Protein AF-A0A0H3XHI0-F1 (afdb_monomer_lite)

Sequence (639 aa):
MKKLLAILGAIGLTATGASSVVACNKEDKKEDVKNLSSYSEAHKKEIALAVTNAIAKTSNKAAGENTAAYKAINSAVIDTLKSISKVSKLTGPKLQVNVLDKNNAEFTTHNSEFKKGDQLIIVVKALSGSELKGSLKVNLTVTDQVVVDLTKVTITVPAQTIPGDKSVAGDVTALQTAITNAVKGTSALSGLTIDTDYTIEGLNQIVVGKTPTELSAMKFSVKAKSTKIIGETPKFSVNVTKAAVAVDLTKVTITVPTQTIPGDKSVAGDVTALQIAITNAVKGTSALSGLTIDTDYTIEGLNQIVVGKTPVELSSFEFSVKAKSVKATGGTPKFKVNVTKAAVAVDLTKVTITVPTQTIPGDKSVAGDVTALQIAITNAVKGTSALSGLTIDTDYTIEGLNQIVVGKTPVELSAMKFSVKAKSTKIIGETPKFSVNVTKAAVAVDLTKVTITVPTQTIPGDKSVAGDVTALQIAITNAVKGTSALSGLTIDTDYTIEGLNQIVVGKTPVELSAMKFSVKAKSTKIIGETPKFSVNVTKAAVAVDLTKVTITVPTQTIPGDKSVAGDVTALQIAITNAVKGTSALSGLTIDTDYTIEGLNQIVVGKTPVELSSFEFSVKAKSVKATGETPKFKVNVTKK

Organism: NCBI:txid315358

Radius of gyration: 52.4 Å; chains: 1; bounding box: 147×64×129 Å

Foldseek 3Di:
DDDDDDDDDDDDDDDDDDDDPPPPPPPDPLDLQQEQVPDDPVLLVLLQQLLLLLCVVQVFFQADCPDSSVVSSLVSNQLSCCLSNVPVPGDSVQKDWFKAFPVRHGPNVPDRGADAFTKIWIKIAGDPPDSHHDIHIRIDGHHPADALEQQPFDFDQPAAEAEAFWHDPVSLVVRLVSRVVSCCSGSSCPPPDEPAFKHKPQSVVSDTGDGQVRQQVTWIKIAGDDRNYDDIYPTDGHNYHYDPAALEQVPFDFDQDAAEAEDFWHDPVSLVVSLVSSVVSVVPGPSCPPPDEPAFKHKAQSVVSDGGHGQVRQQAGWIWIGGDGSNHDHDTDIDTHHYHYDPQALEQQPFDFDQAEAEAADFWHDPVSLVVVLVSSVVSVCPRPSCDPPDDPAFKHKPQNVVRDGGDGQVRQQPTWIKIGGDDPNHDDIHDTDGHRYHYDDDAAEQAPFDFDQAEAEDEDDDDDQPVLVVVLVSSVVSVCPGPSCPPPDEPAFKHKPQSVVRDTPDDQVRQQPTWIKIGGDDPRYDDIYPIDGHRYHYDQAAQEQQPFDFDQDEDEDEDDDWDPPVLVVNLVSRVVRVCPGPSCPPPDEPAFKHKPQSVVSDIPDDLVRLQAGWIKIATDDSNHHDIYPIDGHHYDYD

Secondary structure (DSSP, 8-state):
----------------------------------BGGG--HHHHHHHHHHHHHHHHHTTTB---TTSHHHHHHHHHHHHHHHHHH--TT--GGGEEEEEEETTSSBGGGT-SB--TT-EEEEEEEEPTT-SSBSEEEEEEE--S---EEGGG----PPPEEESSSS--HHHHHHHHHHHHHHHHT-GGGTTPPBTTTEEEETGGG--TT--HHHHHH-EEEEEE-STTEESBPPPEEP-EEEP---EEGGG----PPPEEEESSS--HHHHHHHHHHHHHHHHT-GGGTTPPBTTTEEEESGGG--TT--HHHHHT-EEEEEE-STTEES---EEE--EEEE---EEGGG----PPPEEEESSS--HHHHHHHHHHHHHHHHT-GGGTT--BTTTEEEETGGG--TT--HHHHHT--BEEEE-STTEESBPPPB---EEEE---EEGGG----PPPEEEESSS--TTHHHHHHHHHHHHHHT-GGGTT--BTTTEEEETGGG--TT--HHHHHT--BEEEE-STTEESBPPPB---EEEE---EEGGG----PPPEEE-SSS--TTHHHHHHHHHHHHHHT-GGGTT--BTTTEEEESGGG--TT--HHHHTT-EEEEEE-STTEESBPPPEE--EEE-

Structure (mmCIF, N/CA/C/O backbone):
data_AF-A0A0H3XHI0-F1
#
_entry.id   AF-A0A0H3XHI0-F1
#
loop_
_atom_site.group_PDB
_atom_site.id
_atom_site.type_symbol
_atom_site.label_atom_id
_atom_site.label_alt_id
_atom_site.label_comp_id
_atom_site.label_asym_id
_atom_site.label_entity_id
_atom_site.label_seq_id
_atom_site.pdbx_PDB_ins_code
_atom_site.Cartn_x
_atom_site.Cartn_y
_atom_site.Cartn_z
_atom_site.occupancy
_atom_site.B_iso_or_equiv
_atom_site.auth_seq_id
_atom_site.auth_comp_id
_atom_site.auth_asym_id
_atom_site.auth_atom_id
_atom_site.pdbx_PDB_model_num
ATOM 1 N N . MET A 1 1 ? -80.605 2.603 12.230 1.00 32.31 1 MET A N 1
ATOM 2 C CA . MET A 1 1 ? -81.168 2.329 10.887 1.00 32.31 1 MET A CA 1
ATOM 3 C C . MET A 1 1 ? -80.136 1.576 10.052 1.00 32.31 1 MET A C 1
ATOM 5 O O . MET A 1 1 ? -79.070 2.141 9.896 1.00 32.31 1 MET A O 1
ATOM 9 N N . LYS A 1 2 ? -80.505 0.387 9.517 1.00 33.22 2 LYS A N 1
ATOM 10 C CA . LYS A 1 2 ? -80.035 -0.274 8.259 1.00 33.22 2 LYS A CA 1
ATOM 11 C C . LYS A 1 2 ? -78.516 -0.561 8.123 1.00 33.22 2 LYS A C 1
ATOM 13 O O . LYS A 1 2 ? -77.739 0.361 8.262 1.00 33.22 2 LYS A O 1
ATOM 18 N N . LYS A 1 3 ? -77.960 -1.730 7.763 1.00 35.31 3 LYS A N 1
ATOM 19 C CA . LYS A 1 3 ? -78.301 -3.087 7.235 1.00 35.31 3 LYS A CA 1
ATOM 20 C C . LYS A 1 3 ? -77.006 -3.924 7.484 1.00 35.31 3 LYS A C 1
ATOM 22 O O . LYS A 1 3 ? -75.938 -3.329 7.434 1.00 35.31 3 LYS A O 1
ATOM 27 N N . LEU A 1 4 ? -76.964 -5.174 7.954 1.00 31.59 4 LEU A N 1
ATOM 28 C CA . LEU A 1 4 ? -77.348 -6.487 7.390 1.00 31.59 4 LEU A CA 1
ATOM 29 C C . LEU A 1 4 ? -76.732 -6.866 6.015 1.00 31.59 4 LEU A C 1
ATOM 31 O O . LEU A 1 4 ? -76.836 -6.078 5.079 1.00 31.59 4 LEU A O 1
ATOM 35 N N . LEU A 1 5 ? -76.266 -8.133 5.936 1.00 34.12 5 LEU A N 1
ATOM 36 C CA . LEU A 1 5 ? -75.776 -8.978 4.809 1.00 34.12 5 LEU A CA 1
ATOM 37 C C . LEU A 1 5 ? -74.253 -8.969 4.557 1.00 34.12 5 LEU A C 1
ATOM 39 O O . LEU A 1 5 ? -73.658 -7.905 4.512 1.00 34.12 5 LEU A O 1
ATOM 43 N N . ALA A 1 6 ? -73.551 -10.085 4.310 1.00 33.59 6 ALA A N 1
ATOM 44 C CA . ALA A 1 6 ? -73.843 -11.530 4.178 1.00 33.59 6 ALA A CA 1
ATOM 45 C C . ALA A 1 6 ? -72.457 -12.249 4.169 1.00 33.59 6 ALA A C 1
ATOM 47 O O . ALA A 1 6 ? -71.512 -11.694 3.624 1.00 33.59 6 ALA A O 1
ATOM 48 N N . ILE A 1 7 ? -72.181 -13.311 4.940 1.00 36.88 7 ILE A N 1
ATOM 49 C CA . ILE A 1 7 ? -72.593 -14.729 4.818 1.00 36.88 7 ILE A CA 1
ATOM 50 C C . ILE A 1 7 ? -71.796 -15.537 3.762 1.00 36.88 7 ILE A C 1
ATOM 52 O O . ILE A 1 7 ? -71.987 -15.381 2.565 1.00 36.88 7 ILE A O 1
ATOM 56 N N . LEU A 1 8 ? -70.991 -16.460 4.318 1.00 27.91 8 LEU A N 1
ATOM 57 C CA . LEU A 1 8 ? -70.742 -17.871 3.962 1.00 27.91 8 LEU A CA 1
ATOM 58 C C . LEU A 1 8 ? -69.909 -18.314 2.745 1.00 27.91 8 LEU A C 1
ATOM 60 O O . LEU A 1 8 ? -70.180 -18.006 1.593 1.00 27.91 8 LEU A O 1
ATOM 64 N N . GLY A 1 9 ? -69.024 -19.261 3.086 1.00 27.67 9 GLY A N 1
ATOM 65 C CA . GLY A 1 9 ? -68.429 -20.317 2.264 1.00 27.67 9 GLY A CA 1
ATOM 66 C C . GLY A 1 9 ? -67.309 -21.007 3.065 1.00 27.67 9 GLY A C 1
ATOM 67 O O . GLY A 1 9 ? -66.148 -20.683 2.871 1.00 27.67 9 GLY A O 1
ATOM 68 N N . ALA A 1 10 ? -67.601 -21.643 4.211 1.00 33.22 10 ALA A N 1
ATOM 69 C CA . ALA A 1 10 ? -67.851 -23.092 4.366 1.00 33.22 10 ALA A CA 1
ATOM 70 C C . ALA A 1 10 ? -66.648 -23.971 3.929 1.00 33.22 10 ALA A C 1
ATOM 72 O O . ALA A 1 10 ? -66.366 -24.053 2.745 1.00 33.22 10 ALA A O 1
ATOM 73 N N . ILE A 1 11 ? -65.803 -24.472 4.847 1.00 29.86 11 ILE A N 1
ATOM 74 C CA . ILE A 1 11 ? -65.873 -25.739 5.632 1.00 29.86 11 ILE A CA 1
ATOM 75 C C . ILE A 1 11 ? -64.854 -26.776 5.106 1.00 29.86 11 ILE A C 1
ATOM 77 O O . ILE A 1 11 ? -64.814 -27.066 3.918 1.00 29.86 11 ILE A O 1
ATOM 81 N N . GLY A 1 12 ? -64.092 -27.365 6.042 1.00 26.50 12 GLY A N 1
ATOM 82 C CA . GLY A 1 12 ? -63.257 -28.569 5.881 1.00 26.50 12 GLY A CA 1
ATOM 83 C C . GLY A 1 12 ? -62.007 -28.522 6.782 1.00 26.50 12 GLY A C 1
ATOM 84 O O . GLY A 1 12 ? -60.979 -28.040 6.331 1.00 26.50 12 GLY A O 1
ATOM 85 N N . LEU A 1 13 ? -62.090 -28.731 8.113 1.00 25.09 13 LEU A N 1
ATOM 86 C CA . LEU A 1 13 ? -61.877 -30.025 8.823 1.00 25.09 13 LEU A CA 1
ATOM 87 C C . LEU A 1 13 ? -60.614 -30.763 8.314 1.00 25.09 13 LEU A C 1
ATOM 89 O O . LEU A 1 13 ? -60.547 -31.045 7.130 1.00 25.09 13 LEU A O 1
ATOM 93 N N . THR A 1 14 ? -59.566 -31.137 9.059 1.00 30.02 14 THR A N 1
ATOM 94 C CA . THR A 1 14 ? -59.290 -31.530 10.464 1.00 30.02 14 THR A CA 1
ATOM 95 C C . THR A 1 14 ? -57.748 -31.476 10.641 1.00 30.02 14 THR A C 1
ATOM 97 O O . THR A 1 14 ? -57.047 -31.728 9.670 1.00 30.02 14 THR A O 1
ATOM 100 N N . ALA A 1 15 ? -57.119 -31.161 11.778 1.00 29.42 15 ALA A N 1
ATOM 101 C CA . ALA A 1 15 ? -56.928 -32.077 12.904 1.00 29.42 15 ALA A CA 1
ATOM 102 C C . ALA A 1 15 ? -56.212 -31.380 14.089 1.00 29.42 15 ALA A C 1
ATOM 104 O O . ALA A 1 15 ? -55.398 -30.476 13.931 1.00 29.42 15 ALA A O 1
ATOM 105 N N . THR A 1 16 ? -56.575 -31.862 15.271 1.00 27.53 16 THR A N 1
ATOM 106 C CA . THR A 1 16 ? -56.174 -31.583 16.659 1.00 27.53 16 THR A CA 1
ATOM 107 C C . THR A 1 16 ? -54.696 -31.300 16.966 1.00 27.53 16 THR A C 1
ATOM 109 O O . THR A 1 16 ? -53.816 -32.026 16.514 1.00 27.53 16 THR A O 1
ATOM 112 N N . GLY A 1 17 ? -54.456 -30.357 17.893 1.00 25.92 17 GLY A N 1
ATOM 113 C CA . GLY A 1 17 ? -53.170 -30.194 18.585 1.00 25.92 17 GLY A CA 1
ATOM 114 C C . GLY A 1 17 ? -53.094 -28.997 19.548 1.00 25.92 17 GLY A C 1
ATOM 115 O O . GLY A 1 17 ? -52.411 -28.029 19.257 1.00 25.92 17 GLY A O 1
ATOM 116 N N . ALA A 1 18 ? -53.844 -29.062 20.653 1.00 24.94 18 ALA A N 1
ATOM 117 C CA . ALA A 1 18 ? -53.677 -28.369 21.944 1.00 24.94 18 ALA A CA 1
ATOM 118 C C . ALA A 1 18 ? -52.863 -27.045 22.041 1.00 24.94 18 ALA A C 1
ATOM 120 O O . ALA A 1 18 ? -51.638 -27.024 22.069 1.00 24.94 18 ALA A O 1
ATOM 121 N N . SER A 1 19 ? -53.608 -25.955 22.264 1.00 24.59 19 SER A N 1
ATOM 122 C CA . SER A 1 19 ? -53.410 -24.946 23.325 1.00 24.59 19 SER A CA 1
ATOM 123 C C . SER A 1 19 ? -51.982 -24.539 23.740 1.00 24.59 19 SER A C 1
ATOM 125 O O . SER A 1 19 ? -51.388 -25.117 24.643 1.00 24.59 19 SER A O 1
ATOM 127 N N . SER A 1 20 ? -51.528 -23.389 23.247 1.00 27.00 20 SER A N 1
ATOM 128 C CA . SER A 1 20 ? -51.333 -22.197 24.089 1.00 27.00 20 SER A CA 1
ATOM 129 C C . SER A 1 20 ? -51.114 -20.990 23.180 1.00 27.00 20 SER A C 1
ATOM 131 O O . SER A 1 20 ? -50.074 -20.818 22.552 1.00 27.00 20 SER A O 1
ATOM 133 N N . VAL A 1 21 ? -52.136 -20.141 23.078 1.00 25.25 21 VAL A N 1
ATOM 134 C CA . VAL A 1 21 ? -51.945 -18.781 22.580 1.00 25.25 21 VAL A CA 1
ATOM 135 C C . VAL A 1 21 ? -51.160 -18.077 23.677 1.00 25.25 21 VAL A C 1
ATOM 137 O O . VAL A 1 21 ? -51.733 -17.633 24.671 1.00 25.25 21 VAL A O 1
ATOM 140 N N . VAL A 1 22 ? -49.835 -18.032 23.541 1.00 27.75 22 VAL A N 1
ATOM 141 C CA . VAL A 1 22 ? -49.041 -17.038 24.255 1.00 27.75 22 VAL A CA 1
ATOM 142 C C . VAL A 1 22 ? -49.520 -15.708 23.705 1.00 27.75 22 VAL A C 1
ATOM 144 O O . VAL A 1 22 ? -49.166 -15.303 22.599 1.00 27.75 22 VAL A O 1
ATOM 147 N N . ALA A 1 23 ? -50.410 -15.065 24.456 1.00 24.42 23 ALA A N 1
ATOM 148 C CA . ALA A 1 23 ? -50.653 -13.651 24.317 1.00 24.42 23 ALA A CA 1
ATOM 149 C C . ALA A 1 23 ? -49.290 -12.975 24.486 1.00 24.42 23 ALA A C 1
ATOM 151 O O . ALA A 1 23 ? -48.791 -12.808 25.598 1.00 24.42 23 ALA A O 1
ATOM 152 N N . CYS A 1 24 ? -48.653 -12.640 23.365 1.00 24.30 24 CYS A N 1
ATOM 153 C CA . CYS A 1 24 ? -47.635 -11.616 23.342 1.00 24.30 24 CYS A CA 1
ATOM 154 C C . CYS A 1 24 ? -48.327 -10.352 23.848 1.00 24.30 24 CYS A C 1
ATOM 156 O O . CYS A 1 24 ? -48.977 -9.642 23.078 1.00 24.30 24 CYS A O 1
ATOM 158 N N . ASN A 1 25 ? -48.213 -10.086 25.151 1.00 27.09 25 ASN A N 1
ATOM 159 C CA . ASN A 1 25 ? -48.276 -8.722 25.632 1.00 27.09 25 ASN A CA 1
ATOM 160 C C . ASN A 1 25 ? -47.255 -7.975 24.784 1.00 27.09 25 ASN A C 1
ATOM 162 O O . ASN A 1 25 ? -46.053 -8.221 24.887 1.00 27.09 25 ASN A O 1
ATOM 166 N N . LYS A 1 26 ? -47.759 -7.151 23.862 1.00 30.23 26 LYS A N 1
ATOM 167 C CA . LYS A 1 26 ? -46.962 -6.130 23.202 1.00 30.23 26 LYS A CA 1
ATOM 168 C C . LYS A 1 26 ? -46.216 -5.425 24.320 1.00 30.23 26 LYS A C 1
ATOM 170 O O . LYS A 1 26 ? -46.854 -4.833 25.184 1.00 30.23 26 LYS A O 1
ATOM 175 N N . GLU A 1 27 ? -44.898 -5.580 24.314 1.00 30.50 27 GLU A N 1
ATOM 176 C CA . GLU A 1 27 ? -44.005 -4.817 25.164 1.00 30.50 27 GLU A CA 1
ATOM 177 C C . GLU A 1 27 ? -44.433 -3.355 25.078 1.00 30.50 27 GLU A C 1
ATOM 179 O O . GLU A 1 27 ? -44.503 -2.777 23.985 1.00 30.50 27 GLU A O 1
ATOM 184 N N . ASP A 1 28 ? -44.782 -2.787 26.230 1.00 33.16 28 ASP A N 1
ATOM 185 C CA . ASP A 1 28 ? -44.993 -1.360 26.355 1.00 33.16 28 ASP A CA 1
ATOM 186 C C . ASP A 1 28 ? -43.772 -0.664 25.760 1.00 33.16 28 ASP A C 1
ATOM 188 O O . ASP A 1 28 ? -42.619 -0.976 26.080 1.00 33.16 28 ASP A O 1
ATOM 192 N N . LYS A 1 29 ? -44.039 0.242 24.818 1.00 35.97 29 LYS A N 1
ATOM 193 C CA . LYS A 1 29 ? -43.035 1.092 24.185 1.00 35.97 29 LYS A CA 1
ATOM 194 C C . LYS A 1 29 ? -42.094 1.598 25.280 1.00 35.97 29 LYS A C 1
ATOM 196 O O . LYS A 1 29 ? -42.549 2.273 26.196 1.00 35.97 29 LYS A O 1
ATOM 201 N N . LYS A 1 30 ? -40.796 1.275 25.195 1.00 41.91 30 LYS A N 1
ATOM 202 C CA . LYS A 1 30 ? -39.765 1.863 26.064 1.00 41.91 30 LYS A CA 1
ATOM 203 C C . LYS A 1 30 ? -39.769 3.377 25.850 1.00 41.91 30 LYS A C 1
ATOM 205 O O . LYS A 1 30 ? -39.111 3.868 24.935 1.00 41.91 30 LYS A O 1
ATOM 210 N N . GLU A 1 31 ? -40.554 4.091 26.649 1.00 47.53 31 GLU A N 1
ATOM 211 C CA . GLU A 1 31 ? -40.620 5.544 26.631 1.00 47.53 31 GLU A CA 1
ATOM 212 C C . GLU A 1 31 ? -39.269 6.115 27.059 1.00 47.53 31 GLU A C 1
ATOM 214 O O . GLU A 1 31 ? -38.645 5.672 28.023 1.00 47.53 31 GLU A O 1
ATOM 219 N N . ASP A 1 32 ? -38.793 7.100 26.308 1.00 55.59 32 ASP A N 1
ATOM 220 C CA . ASP A 1 32 ? -37.592 7.861 26.628 1.00 55.59 32 ASP A CA 1
ATOM 221 C C . ASP A 1 32 ? -37.963 8.849 27.755 1.00 55.59 32 ASP A C 1
ATOM 223 O O . ASP A 1 32 ? -38.374 9.986 27.507 1.00 55.59 32 ASP A O 1
ATOM 227 N N . VAL A 1 33 ? -37.935 8.386 29.013 1.00 66.56 33 VAL A N 1
ATOM 228 C CA . VAL A 1 33 ? -38.475 9.124 30.173 1.00 66.56 33 VAL A CA 1
ATOM 229 C C . VAL A 1 33 ? -37.529 10.255 30.605 1.00 66.56 33 VAL A C 1
ATOM 231 O O . VAL A 1 33 ? -36.773 10.148 31.573 1.00 66.56 33 VAL A O 1
ATOM 234 N N . LYS A 1 34 ? -37.578 11.382 29.887 1.00 81.06 34 LYS A N 1
ATOM 235 C CA . LYS A 1 34 ? -36.812 12.610 30.201 1.00 81.06 34 LYS A CA 1
ATOM 236 C C . LYS A 1 34 ? -37.507 13.535 31.204 1.00 81.06 34 LYS A C 1
ATOM 238 O O . LYS A 1 34 ? -36.928 14.529 31.640 1.00 81.06 34 LYS A O 1
ATOM 243 N N . ASN A 1 35 ? -38.742 13.225 31.589 1.00 85.69 35 ASN A N 1
ATOM 244 C CA . ASN A 1 35 ? -39.461 13.941 32.636 1.00 85.69 35 ASN A CA 1
ATOM 245 C C . ASN A 1 35 ? -39.460 13.117 33.932 1.00 85.69 35 ASN A C 1
ATOM 247 O O . ASN A 1 35 ? -39.927 11.983 33.961 1.00 85.69 35 ASN A O 1
ATOM 251 N N . LEU A 1 36 ? -38.937 13.688 35.014 1.00 86.12 36 LEU A N 1
ATOM 252 C CA . LEU A 1 36 ? -38.849 13.046 36.324 1.00 86.12 36 LEU A CA 1
ATOM 253 C C . LEU A 1 36 ? -40.230 12.694 36.896 1.00 86.12 36 LEU A C 1
ATOM 255 O O . LEU A 1 36 ? -40.358 11.689 37.590 1.00 86.12 36 LEU A O 1
ATOM 259 N N . SER A 1 37 ? -41.278 13.451 36.559 1.00 85.31 37 SER A N 1
ATOM 260 C CA . SER A 1 37 ? -42.631 13.179 37.062 1.00 85.31 37 SER A CA 1
ATOM 261 C C . SER A 1 37 ? -43.307 11.968 36.408 1.00 85.31 37 SER A C 1
ATOM 263 O O . SER A 1 37 ? -44.293 11.474 36.944 1.00 85.31 37 SER A O 1
ATOM 265 N N . SER A 1 38 ? -42.794 11.473 35.277 1.00 84.06 38 SER A N 1
ATOM 266 C CA . SER A 1 38 ? -43.315 10.283 34.579 1.00 84.06 38 SER A CA 1
ATOM 267 C C . SER A 1 38 ? -42.633 8.973 34.996 1.00 84.06 38 SER A C 1
ATOM 269 O O . SER A 1 38 ? -42.848 7.936 34.376 1.00 84.06 38 SER A O 1
ATOM 271 N N . TYR A 1 39 ? -41.794 8.987 36.036 1.00 84.56 39 TYR A N 1
ATOM 272 C CA . TYR A 1 39 ? -41.130 7.775 36.518 1.00 84.56 39 TYR A CA 1
ATOM 273 C C . TYR A 1 39 ? -42.127 6.854 37.232 1.00 84.56 39 TYR A C 1
ATOM 275 O O . TYR A 1 39 ? -42.779 7.255 38.198 1.00 84.56 39 TYR A O 1
ATOM 283 N N . SER A 1 40 ? -42.209 5.607 36.759 1.00 83.69 40 SER A N 1
ATOM 284 C CA . SER A 1 40 ? -43.084 4.570 37.307 1.00 83.69 40 SER A CA 1
ATOM 285 C C . SER A 1 40 ? -42.676 4.153 38.727 1.00 83.69 40 SER A C 1
ATOM 287 O O . SER A 1 40 ? -41.550 4.386 39.172 1.00 83.69 40 SER A O 1
ATOM 289 N N . GLU A 1 41 ? -43.572 3.463 39.437 1.00 79.31 41 GLU A N 1
ATOM 290 C CA . GLU A 1 41 ? -43.260 2.878 40.750 1.00 79.31 41 GLU A CA 1
ATOM 291 C C . GLU A 1 41 ? -42.113 1.857 40.689 1.00 79.31 41 GLU A C 1
ATOM 293 O O . GLU A 1 41 ? -41.358 1.717 41.649 1.00 79.31 41 GLU A O 1
ATOM 298 N N . ALA A 1 42 ? -41.931 1.178 39.552 1.00 72.00 42 ALA A N 1
ATOM 299 C CA . ALA A 1 42 ? -40.783 0.301 39.338 1.00 72.00 42 ALA A CA 1
ATOM 300 C C . ALA A 1 42 ? -39.467 1.099 39.336 1.00 72.00 42 ALA A C 1
ATOM 302 O O . ALA A 1 42 ? -38.551 0.765 40.086 1.00 72.00 42 ALA A O 1
ATOM 303 N N . HIS A 1 43 ? -39.407 2.219 38.606 1.00 81.25 43 HIS A N 1
ATOM 304 C CA . HIS A 1 43 ? -38.223 3.084 38.596 1.00 81.25 43 HIS A CA 1
ATOM 305 C C . HIS A 1 43 ? -37.921 3.672 39.981 1.00 81.25 43 HIS A C 1
ATOM 307 O O . HIS A 1 43 ? -36.763 3.765 40.387 1.00 81.25 43 HIS A O 1
ATOM 313 N N . LYS A 1 44 ? -38.957 4.053 40.739 1.00 83.25 44 LYS A N 1
ATOM 314 C CA . LYS A 1 44 ? -38.788 4.546 42.114 1.00 83.25 44 LYS A CA 1
ATOM 315 C C . LYS A 1 44 ? -38.197 3.478 43.030 1.00 83.25 44 LYS A C 1
ATOM 317 O O . LYS A 1 44 ? -37.325 3.799 43.831 1.00 83.25 44 LYS A O 1
ATOM 322 N N . LYS A 1 45 ? -38.617 2.216 42.888 1.00 76.88 45 LYS A N 1
ATOM 323 C CA . LYS A 1 45 ? -38.033 1.086 43.631 1.00 76.88 45 LYS A CA 1
ATOM 324 C C . LYS A 1 45 ? -36.562 0.863 43.288 1.00 76.88 45 LYS A C 1
ATOM 326 O O . LYS A 1 45 ? -35.779 0.602 44.195 1.00 76.88 45 LYS A O 1
ATOM 331 N N . GLU A 1 46 ? -36.172 1.006 42.023 1.00 74.19 46 GLU A N 1
ATOM 332 C CA . GLU A 1 46 ? -34.763 0.905 41.612 1.00 74.19 46 GLU A CA 1
ATOM 333 C C . GLU A 1 46 ? -33.900 1.997 42.254 1.00 74.19 46 GLU A C 1
ATOM 335 O O . GLU A 1 46 ? -32.837 1.711 42.804 1.00 74.19 46 GLU A O 1
ATOM 340 N N . ILE A 1 47 ? -34.385 3.242 42.253 1.00 82.56 47 ILE A N 1
ATOM 341 C CA . ILE A 1 47 ? -33.695 4.359 42.909 1.00 82.56 47 ILE A CA 1
ATOM 342 C C . ILE A 1 47 ? -33.625 4.132 44.423 1.00 82.56 47 ILE A C 1
ATOM 344 O O . ILE A 1 47 ? -32.561 4.310 45.013 1.00 82.56 47 ILE A O 1
ATOM 348 N N . ALA A 1 48 ? -34.723 3.702 45.052 1.00 80.25 48 ALA A N 1
ATOM 349 C CA . ALA A 1 48 ? -34.753 3.395 46.481 1.00 80.25 48 ALA A CA 1
ATOM 350 C C . ALA A 1 48 ? -33.705 2.335 46.848 1.00 80.25 48 ALA A C 1
ATOM 352 O O . ALA A 1 48 ? -32.948 2.530 47.793 1.00 80.25 48 ALA A O 1
ATOM 353 N N . LEU A 1 49 ? -33.604 1.262 46.060 1.00 75.62 49 LEU A N 1
ATOM 354 C CA . LEU A 1 49 ? -32.620 0.202 46.265 1.00 75.62 49 LEU A CA 1
ATOM 355 C C . LEU A 1 49 ? -31.180 0.725 46.167 1.00 75.62 49 LEU A C 1
ATOM 357 O O . LEU A 1 49 ? -30.358 0.444 47.041 1.00 75.62 49 LEU A O 1
ATOM 361 N N . ALA A 1 50 ? -30.876 1.520 45.139 1.00 76.69 50 ALA A N 1
ATOM 362 C CA . ALA A 1 50 ? -29.552 2.113 44.962 1.00 76.69 50 ALA A CA 1
ATOM 363 C C . ALA A 1 50 ? -29.170 3.029 46.140 1.00 76.69 50 ALA A C 1
ATOM 365 O O . ALA A 1 50 ? -28.031 2.999 46.612 1.00 76.69 50 ALA A O 1
ATOM 366 N N . VAL A 1 51 ? -30.129 3.802 46.655 1.00 82.94 51 VAL A N 1
ATOM 367 C CA . VAL A 1 51 ? -29.949 4.664 47.832 1.00 82.94 51 VAL A CA 1
ATOM 368 C C . VAL A 1 51 ? -29.726 3.841 49.099 1.00 82.94 51 VAL A C 1
ATOM 370 O O . VAL A 1 51 ? -28.791 4.129 49.845 1.00 82.94 51 VAL A O 1
ATOM 373 N N . THR A 1 52 ? -30.515 2.791 49.333 1.00 77.38 52 THR A N 1
ATOM 374 C CA . THR A 1 52 ? -30.319 1.888 50.477 1.00 77.38 52 THR A CA 1
ATOM 375 C C . THR A 1 52 ? -28.926 1.257 50.454 1.00 77.38 52 THR A C 1
ATOM 377 O O . THR A 1 52 ? -28.237 1.239 51.476 1.00 77.38 52 THR A O 1
ATOM 380 N N . ASN A 1 53 ? -28.460 0.823 49.282 1.00 73.25 53 ASN A N 1
ATOM 381 C CA . ASN A 1 53 ? -27.108 0.292 49.109 1.00 73.25 53 ASN A CA 1
ATOM 382 C C . ASN A 1 53 ? -26.030 1.354 49.371 1.00 73.25 53 ASN A C 1
ATOM 384 O O . ASN A 1 53 ? -24.993 1.051 49.963 1.00 73.25 53 ASN A O 1
ATOM 388 N N . ALA A 1 54 ? -26.259 2.601 48.953 1.00 78.81 54 ALA A N 1
ATOM 389 C CA . ALA A 1 54 ? -25.345 3.708 49.220 1.00 78.81 54 ALA A CA 1
ATOM 390 C C . ALA A 1 54 ? -25.228 4.008 50.723 1.00 78.81 54 ALA A C 1
ATOM 392 O O . ALA A 1 54 ? -24.112 4.144 51.219 1.00 78.81 54 ALA A O 1
ATOM 393 N N . ILE A 1 55 ? -26.349 4.027 51.452 1.00 78.50 55 ILE A N 1
ATOM 394 C CA . ILE A 1 55 ? -26.381 4.217 52.913 1.00 78.50 55 ILE A CA 1
ATOM 395 C C . ILE A 1 55 ? -25.601 3.102 53.620 1.00 78.50 55 ILE A C 1
ATOM 397 O O . ILE A 1 55 ? -24.738 3.378 54.459 1.00 78.50 55 ILE A O 1
ATOM 401 N N . ALA A 1 56 ? -25.841 1.847 53.229 1.00 71.62 56 ALA A N 1
ATOM 402 C CA . ALA A 1 56 ? -25.182 0.684 53.819 1.00 71.62 56 ALA A CA 1
ATOM 403 C C . ALA A 1 56 ? -23.649 0.722 53.670 1.00 71.62 56 ALA A C 1
ATOM 405 O O . ALA A 1 56 ? -22.924 0.221 54.530 1.00 71.62 56 ALA A O 1
ATOM 406 N N . LYS A 1 57 ? -23.128 1.338 52.602 1.00 71.69 57 LYS A N 1
ATOM 407 C CA . LYS A 1 57 ? -21.681 1.474 52.371 1.00 71.69 57 LYS A CA 1
ATOM 408 C C . LYS A 1 57 ? -20.995 2.496 53.264 1.00 71.69 57 LYS A C 1
ATOM 410 O O . LYS A 1 57 ? -19.781 2.420 53.433 1.00 71.69 57 LYS A O 1
ATOM 415 N N . THR A 1 58 ? -21.727 3.472 53.788 1.00 74.19 58 THR A N 1
ATOM 416 C CA . THR A 1 58 ? -21.142 4.626 54.485 1.00 74.19 58 THR A CA 1
ATOM 417 C C . THR A 1 58 ? -21.281 4.540 56.000 1.00 74.19 58 THR A C 1
ATOM 419 O O . THR A 1 58 ? -21.309 5.567 56.678 1.00 74.19 58 THR A O 1
ATOM 422 N N . SER A 1 59 ? -21.368 3.313 56.531 1.00 67.75 59 SER A N 1
ATOM 423 C CA . SER A 1 59 ? -21.513 3.025 57.965 1.00 67.75 59 SER A CA 1
ATOM 424 C C . SER A 1 59 ? -22.654 3.816 58.612 1.00 67.75 59 SER A C 1
ATOM 426 O O . SER A 1 59 ? -22.507 4.306 59.726 1.00 67.75 59 SER A O 1
ATOM 428 N N . ASN A 1 60 ? -23.763 3.992 57.886 1.00 70.75 60 ASN A N 1
ATOM 429 C CA . ASN A 1 60 ? -24.962 4.704 58.333 1.00 70.75 60 ASN A CA 1
ATOM 430 C C . ASN A 1 60 ? -24.765 6.171 58.763 1.00 70.75 60 ASN A C 1
ATOM 432 O O . ASN A 1 60 ? -25.654 6.735 59.386 1.00 70.75 60 ASN A O 1
ATOM 436 N N . LYS A 1 61 ? -23.662 6.843 58.414 1.00 74.56 61 LYS A N 1
ATOM 437 C CA . LYS A 1 61 ? -23.461 8.264 58.763 1.00 74.56 61 LYS A CA 1
ATOM 438 C C . LYS A 1 61 ? -24.399 9.174 57.960 1.00 74.56 61 LYS A C 1
ATOM 440 O O . LYS A 1 61 ? -24.502 8.989 56.754 1.00 74.56 61 LYS A O 1
ATOM 445 N N . ALA A 1 62 ? -25.025 10.176 58.585 1.00 71.25 62 ALA A N 1
ATOM 446 C CA . ALA A 1 62 ? -25.984 11.072 57.916 1.00 71.25 62 ALA A CA 1
ATOM 447 C C . ALA A 1 62 ? -25.666 12.580 58.026 1.00 71.25 62 ALA A C 1
ATOM 449 O O . ALA A 1 62 ? -26.321 13.388 57.380 1.00 71.25 62 ALA A O 1
ATOM 450 N N . ALA A 1 63 ? -24.670 13.002 58.811 1.00 61.94 63 ALA A N 1
ATOM 451 C CA . ALA A 1 63 ? -24.537 14.412 59.197 1.00 61.94 63 ALA A CA 1
ATOM 452 C C . ALA A 1 63 ? -23.920 15.352 58.127 1.00 61.94 63 ALA A C 1
ATOM 454 O O . ALA A 1 63 ? -22.728 15.644 58.179 1.00 61.94 63 ALA A O 1
ATOM 455 N N . GLY A 1 64 ? -24.733 15.883 57.204 1.00 66.44 64 GLY A N 1
ATOM 456 C CA . GLY A 1 64 ? -24.422 17.052 56.354 1.00 66.44 64 GLY A CA 1
ATOM 457 C C . GLY A 1 64 ? -24.293 16.764 54.848 1.00 66.44 64 GLY A C 1
ATOM 458 O O . GLY A 1 64 ? -23.816 15.698 54.451 1.00 66.44 64 GLY A O 1
ATOM 459 N N . GLU A 1 65 ? -24.647 17.744 54.000 1.00 65.38 65 GLU A N 1
ATOM 460 C CA . GLU A 1 65 ? -24.642 17.635 52.520 1.00 65.38 65 GLU A CA 1
ATOM 461 C C . GLU A 1 65 ? -23.264 17.281 51.925 1.00 65.38 65 GLU A C 1
ATOM 463 O O . GLU A 1 65 ? -23.162 16.693 50.849 1.00 65.38 65 GLU A O 1
ATOM 468 N N . ASN A 1 66 ? -22.184 17.581 52.653 1.00 69.56 66 ASN A N 1
ATOM 469 C CA . ASN A 1 66 ? -20.806 17.332 52.225 1.00 69.56 66 ASN A CA 1
ATOM 470 C C . ASN A 1 66 ? -20.223 15.990 52.696 1.00 69.56 66 ASN A C 1
ATOM 472 O O . ASN A 1 66 ? -19.052 15.697 52.421 1.00 69.56 66 ASN A O 1
ATOM 476 N N . THR A 1 67 ? -21.010 15.161 53.383 1.00 79.62 67 THR A N 1
ATOM 477 C CA . THR A 1 67 ? -20.550 13.857 53.874 1.00 79.62 67 THR A CA 1
ATOM 478 C C . THR A 1 67 ? -20.359 12.832 52.766 1.00 79.62 67 THR A C 1
ATOM 480 O O . THR A 1 67 ? -20.956 12.902 51.692 1.00 79.62 67 THR A O 1
ATOM 483 N N . ALA A 1 68 ? -19.545 11.813 53.058 1.00 77.06 68 ALA A N 1
ATOM 484 C CA . ALA A 1 68 ? -19.376 10.656 52.185 1.00 77.06 68 ALA A CA 1
ATOM 485 C C . ALA A 1 68 ? -20.713 9.952 51.877 1.00 77.06 68 ALA A C 1
ATOM 487 O O . ALA A 1 68 ? -20.903 9.495 50.754 1.00 77.06 68 ALA A O 1
ATOM 488 N N . ALA A 1 69 ? -21.647 9.921 52.834 1.00 79.75 69 ALA A N 1
ATOM 489 C CA . ALA A 1 69 ? -22.973 9.330 52.664 1.00 79.75 69 ALA A CA 1
ATOM 490 C C . ALA A 1 69 ? -23.845 10.106 51.676 1.00 79.75 69 ALA A C 1
ATOM 492 O O . ALA A 1 69 ? -24.322 9.523 50.706 1.00 79.75 69 ALA A O 1
ATOM 493 N N . TYR A 1 70 ? -23.988 11.424 51.845 1.00 84.00 70 TYR A N 1
ATOM 494 C CA . TYR A 1 70 ? -24.755 12.252 50.907 1.00 84.00 70 TYR A CA 1
ATOM 495 C C . TYR A 1 70 ? -24.152 12.229 49.501 1.00 84.00 70 TYR A C 1
ATOM 497 O O . TYR A 1 70 ? -24.879 12.097 48.516 1.00 84.00 70 TYR A O 1
ATOM 505 N N . LYS A 1 71 ? -22.817 12.255 49.390 1.00 83.88 71 LYS A N 1
ATOM 506 C CA . LYS A 1 71 ? -22.120 12.095 48.104 1.00 83.88 71 LYS A CA 1
ATOM 507 C C . LYS A 1 71 ? -22.394 10.733 47.462 1.00 83.88 71 LYS A C 1
ATOM 509 O O . LYS A 1 71 ? -22.621 10.671 46.252 1.00 83.88 71 LYS A O 1
ATOM 514 N N . ALA A 1 72 ? -22.397 9.656 48.249 1.00 83.44 72 ALA A N 1
ATOM 515 C CA . ALA A 1 72 ? -22.690 8.308 47.769 1.00 83.44 72 ALA A CA 1
ATOM 516 C C . ALA A 1 72 ? -24.149 8.167 47.313 1.00 83.44 72 ALA A C 1
ATOM 518 O O . ALA A 1 72 ? -24.391 7.630 46.234 1.00 83.44 72 ALA A O 1
ATOM 519 N N . ILE A 1 73 ? -25.103 8.699 48.082 1.00 86.88 73 ILE A N 1
ATOM 520 C CA . ILE A 1 73 ? -26.530 8.735 47.731 1.00 86.88 73 ILE A CA 1
ATOM 521 C C . ILE A 1 73 ? -26.734 9.523 46.437 1.00 86.88 73 ILE A C 1
ATOM 523 O O . ILE A 1 73 ? -27.342 9.012 45.501 1.00 86.88 73 ILE A O 1
ATOM 527 N N . ASN A 1 74 ? -26.184 10.738 46.350 1.00 88.00 74 ASN A N 1
ATOM 528 C CA . ASN A 1 74 ? -26.319 11.590 45.169 1.00 88.00 74 ASN A CA 1
ATOM 529 C C . ASN A 1 74 ? -25.765 10.889 43.917 1.00 88.00 74 ASN A C 1
ATOM 531 O O . ASN A 1 74 ? -26.441 10.802 42.894 1.00 88.00 74 ASN A O 1
ATOM 535 N N . SER A 1 75 ? -24.579 10.285 44.027 1.00 85.56 75 SER A N 1
ATOM 536 C CA . SER A 1 75 ? -23.975 9.520 42.928 1.00 85.56 75 SER A CA 1
ATOM 537 C C . SER A 1 75 ? -24.844 8.327 42.512 1.00 85.56 75 SER A C 1
ATOM 539 O O . SER A 1 75 ? -25.128 8.165 41.328 1.00 85.56 75 SER A O 1
ATOM 541 N N . ALA A 1 76 ? -25.337 7.538 43.474 1.00 85.12 76 ALA A N 1
ATOM 542 C CA . ALA A 1 76 ? -26.180 6.373 43.207 1.00 85.12 76 ALA A CA 1
ATOM 543 C C . ALA A 1 76 ? -27.504 6.747 42.519 1.00 85.12 76 ALA A C 1
ATOM 545 O O . ALA A 1 76 ? -27.930 6.069 41.580 1.00 85.12 76 ALA A O 1
ATOM 546 N N . VAL A 1 77 ? -28.135 7.846 42.943 1.00 88.69 77 VAL A N 1
ATOM 547 C CA . VAL A 1 77 ? -29.350 8.381 42.309 1.00 88.69 77 VAL A CA 1
ATOM 548 C C . VAL A 1 77 ? -29.054 8.827 40.880 1.00 88.69 77 VAL A C 1
ATOM 550 O O . VAL A 1 77 ? -29.766 8.424 39.961 1.00 88.69 77 VAL A O 1
ATOM 553 N N . ILE A 1 78 ? -27.998 9.617 40.669 1.00 87.69 78 ILE A N 1
ATOM 554 C CA . ILE A 1 78 ? -27.619 10.111 39.338 1.00 87.69 78 ILE A CA 1
ATOM 555 C C . ILE A 1 78 ? -27.331 8.950 38.389 1.00 87.69 78 ILE A C 1
ATOM 557 O O . ILE A 1 78 ? -27.832 8.952 37.268 1.00 87.69 78 ILE A O 1
ATOM 561 N N . ASP A 1 79 ? -26.557 7.957 38.815 1.00 83.19 79 ASP A N 1
ATOM 562 C CA . ASP A 1 79 ? -26.189 6.827 37.961 1.00 83.19 79 ASP A CA 1
ATOM 563 C C . ASP A 1 79 ? -27.399 5.957 37.611 1.00 83.19 79 ASP A C 1
ATOM 565 O O . ASP A 1 79 ? -27.561 5.552 36.456 1.00 83.19 79 ASP A O 1
ATOM 569 N N . THR A 1 80 ? -28.310 5.758 38.564 1.00 83.56 80 THR A N 1
ATOM 570 C CA . THR A 1 80 ? -29.582 5.070 38.306 1.00 83.56 80 THR A CA 1
ATOM 571 C C . THR A 1 80 ? -30.434 5.854 37.304 1.00 83.56 80 THR A C 1
ATOM 573 O O . THR A 1 80 ? -30.953 5.277 36.349 1.00 83.56 80 THR A O 1
ATOM 576 N N . LEU A 1 81 ? -30.512 7.183 37.434 1.00 85.31 81 LEU A N 1
ATOM 577 C CA . LEU A 1 81 ? -31.219 8.036 36.474 1.00 85.31 81 LEU A CA 1
ATOM 578 C C . LEU A 1 81 ? -30.582 8.001 35.082 1.00 85.31 81 LEU A C 1
ATOM 580 O O . LEU A 1 81 ? -31.322 7.920 34.103 1.00 85.31 81 LEU A O 1
ATOM 584 N N . LYS A 1 82 ? -29.247 8.015 34.957 1.00 84.44 82 LYS A N 1
ATOM 585 C CA . LYS A 1 82 ? -28.559 7.854 33.660 1.00 84.44 82 LYS A CA 1
ATOM 586 C C . LYS A 1 82 ? -28.951 6.543 32.983 1.00 84.44 82 LYS A C 1
ATOM 588 O O . LYS A 1 82 ? -29.171 6.534 31.774 1.00 84.44 82 LYS A O 1
ATOM 593 N N . SER A 1 83 ? -29.041 5.462 33.760 1.00 77.81 83 SER A N 1
ATOM 594 C CA . SER A 1 83 ? -29.415 4.136 33.261 1.00 77.81 83 SER A CA 1
ATOM 595 C C . SER A 1 83 ? -30.864 4.112 32.766 1.00 77.81 83 SER A C 1
ATOM 597 O O . SER A 1 83 ? -31.116 3.784 31.606 1.00 77.81 83 SER A O 1
ATOM 599 N N . ILE A 1 84 ? -31.810 4.564 33.597 1.00 78.75 84 ILE A N 1
ATOM 600 C CA . ILE A 1 84 ? -33.248 4.534 33.284 1.00 78.75 84 ILE A CA 1
ATOM 601 C C . ILE A 1 84 ? -33.594 5.491 32.131 1.00 78.75 84 ILE A C 1
ATOM 603 O O . ILE A 1 84 ? -34.300 5.112 31.199 1.00 78.75 84 ILE A O 1
ATOM 607 N N . SER A 1 85 ? -33.077 6.725 32.159 1.00 77.75 85 SER A N 1
ATOM 608 C CA . SER A 1 85 ? -33.369 7.754 31.142 1.00 77.75 85 SER A CA 1
ATOM 609 C C . SER A 1 85 ? -32.506 7.675 29.886 1.00 77.75 85 SER A C 1
ATOM 611 O O . SER A 1 85 ? -32.733 8.441 28.951 1.00 77.75 85 SER A O 1
ATOM 613 N N . LYS A 1 86 ? -31.480 6.813 29.873 1.00 76.25 86 LYS A N 1
ATOM 614 C CA . LYS A 1 86 ? -30.450 6.738 28.820 1.00 76.25 86 LYS A CA 1
ATOM 615 C C . LYS A 1 86 ? -29.704 8.059 28.577 1.00 76.25 86 LYS A C 1
ATOM 617 O O . LYS A 1 86 ? -29.105 8.259 27.520 1.00 76.25 86 LYS A O 1
ATOM 622 N N . VAL A 1 87 ? -29.701 8.965 29.555 1.00 79.56 87 VAL A N 1
ATOM 623 C CA . VAL A 1 87 ? -28.978 10.239 29.493 1.00 79.56 87 VAL A CA 1
ATOM 624 C C . VAL A 1 87 ? -27.585 10.053 30.087 1.00 79.56 87 VAL A C 1
ATOM 626 O O . VAL A 1 87 ? -27.385 10.196 31.287 1.00 79.56 87 VAL A O 1
ATOM 629 N N . SER A 1 88 ? -26.589 9.746 29.257 1.00 76.88 88 SER A N 1
ATOM 630 C CA . SER A 1 88 ? -25.225 9.454 29.734 1.00 76.88 88 SER A CA 1
ATOM 631 C C . SER A 1 88 ? -24.472 10.668 30.301 1.00 76.88 88 SER A C 1
ATOM 633 O O . SER A 1 88 ? -23.564 10.496 31.114 1.00 76.88 88 SER A O 1
ATOM 635 N N . LYS A 1 89 ? -24.850 11.896 29.912 1.00 79.50 89 LYS A N 1
ATOM 636 C CA . LYS A 1 89 ? -24.157 13.156 30.258 1.00 79.50 89 LYS A CA 1
ATOM 637 C C . LYS A 1 89 ? -24.715 13.875 31.496 1.00 79.50 89 LYS A C 1
ATOM 639 O O . LYS A 1 89 ? -24.357 15.027 31.752 1.00 79.50 89 LYS A O 1
ATOM 644 N N . LEU A 1 90 ? -25.577 13.221 32.270 1.00 82.00 90 LEU A N 1
ATOM 645 C CA . LEU A 1 90 ? -26.154 13.792 33.486 1.00 82.00 90 LEU A CA 1
ATOM 646 C C . LEU A 1 90 ? -25.075 13.983 34.566 1.00 82.00 90 LEU A C 1
ATOM 648 O O . LEU A 1 90 ? -24.319 13.059 34.867 1.00 82.00 90 LEU A O 1
ATOM 652 N N . THR A 1 91 ? -24.995 15.174 35.161 1.00 78.56 91 THR A N 1
ATOM 653 C CA . THR A 1 91 ? -23.977 15.514 36.169 1.00 78.56 91 THR A CA 1
ATOM 654 C C . THR A 1 91 ? -24.603 16.067 37.446 1.00 78.56 91 THR A C 1
ATOM 656 O O . THR A 1 91 ? -25.702 16.620 37.415 1.00 78.56 91 THR A O 1
ATOM 659 N N . GLY A 1 92 ? -23.867 15.954 38.560 1.00 74.56 92 GLY A N 1
ATOM 660 C CA . GLY A 1 92 ? -24.277 16.443 39.883 1.00 74.56 92 GLY A CA 1
ATOM 661 C C . GLY A 1 92 ? -24.808 17.877 39.897 1.00 74.56 92 GLY A C 1
ATOM 662 O O . GLY A 1 92 ? -25.913 18.075 40.369 1.00 74.56 92 GLY A O 1
ATOM 663 N N . PRO A 1 93 ? -24.124 18.874 39.307 1.00 80.81 93 PRO A N 1
ATOM 664 C CA . PRO A 1 93 ? -24.596 20.263 39.328 1.00 80.81 93 PRO A CA 1
ATOM 665 C C . PRO A 1 93 ? -25.898 20.525 38.560 1.00 80.81 93 PRO A C 1
ATOM 667 O O . PRO A 1 93 ? -26.491 21.587 38.709 1.00 80.81 93 PRO A O 1
ATOM 670 N N . LYS A 1 94 ? -26.337 19.596 37.702 1.00 84.56 94 LYS A N 1
ATOM 671 C CA . LYS A 1 94 ? -27.580 19.730 36.927 1.00 84.56 94 LYS A CA 1
ATOM 672 C C . LYS A 1 94 ? -28.798 19.174 37.668 1.00 84.56 94 LYS A C 1
ATOM 674 O O . LYS A 1 94 ? -29.926 19.381 37.216 1.00 84.56 94 LYS A O 1
ATOM 679 N N . LEU A 1 95 ? -28.588 18.468 38.778 1.00 89.12 95 LEU A N 1
ATOM 680 C CA . LEU A 1 95 ? -29.636 17.888 39.608 1.00 89.12 95 LEU A CA 1
ATOM 681 C C . LEU A 1 95 ? -29.438 18.273 41.072 1.00 89.12 95 LEU A C 1
ATOM 683 O O . LEU A 1 95 ? -28.341 18.203 41.608 1.00 89.12 95 LEU A O 1
ATOM 687 N N . GLN A 1 96 ? -30.526 18.604 41.748 1.00 88.75 96 GLN A N 1
ATOM 688 C CA . GLN A 1 96 ? -30.543 18.734 43.197 1.00 88.75 96 GLN A CA 1
ATOM 689 C C . GLN A 1 96 ? -31.149 17.459 43.793 1.00 88.75 96 GLN A C 1
ATOM 691 O O . GLN A 1 96 ? -32.282 17.112 43.457 1.00 88.75 96 GLN A O 1
ATOM 696 N N . VAL A 1 97 ? -30.391 16.756 44.639 1.00 89.81 97 VAL A N 1
ATOM 697 C CA . VAL A 1 97 ? -30.824 15.533 45.333 1.00 89.81 97 VAL A CA 1
ATOM 698 C C . VAL A 1 97 ? -30.848 15.807 46.831 1.00 89.81 97 VAL A C 1
ATOM 700 O O . VAL A 1 97 ? -29.795 15.916 47.454 1.00 89.81 97 VAL A O 1
ATOM 703 N N . ASN A 1 98 ? -32.049 15.877 47.399 1.00 88.69 98 ASN A N 1
ATOM 704 C CA . ASN A 1 98 ? -32.258 16.119 48.822 1.00 88.69 98 ASN A CA 1
ATOM 705 C C . ASN A 1 98 ? -32.761 14.844 49.500 1.00 88.69 98 ASN A C 1
ATOM 707 O O . ASN A 1 98 ? -33.593 14.123 48.946 1.00 88.69 98 ASN A O 1
ATOM 711 N N . VAL A 1 99 ? -32.282 14.595 50.716 1.00 90.06 99 VAL A N 1
ATOM 712 C CA . VAL A 1 99 ? -32.743 13.498 51.573 1.00 90.06 99 VAL A CA 1
ATOM 713 C C . VAL A 1 99 ? -33.528 14.113 52.721 1.00 90.06 99 VAL A C 1
ATOM 715 O O . VAL A 1 99 ? -32.952 14.799 53.568 1.00 90.06 99 VAL A O 1
ATOM 718 N N . LEU A 1 100 ? -34.839 13.896 52.718 1.00 89.25 100 LEU A N 1
ATOM 719 C CA . LEU A 1 100 ? -35.759 14.415 53.723 1.00 89.25 100 LEU A CA 1
ATOM 720 C C . LEU A 1 100 ? -36.245 13.294 54.647 1.00 89.25 100 LEU A C 1
ATOM 722 O O . LEU A 1 100 ? -36.236 12.123 54.265 1.00 89.25 100 LEU A O 1
ATOM 726 N N . ASP A 1 101 ? -36.693 13.649 55.843 1.00 88.00 101 ASP A N 1
ATOM 727 C CA . ASP A 1 101 ? -37.396 12.757 56.761 1.00 88.00 101 ASP A CA 1
ATOM 728 C C . ASP A 1 101 ? -38.902 12.660 56.431 1.00 88.00 101 ASP A C 1
ATOM 730 O O . ASP A 1 101 ? -39.415 13.296 55.503 1.00 88.00 101 ASP A O 1
ATOM 734 N N . LYS A 1 102 ? -39.646 11.879 57.225 1.00 85.81 102 LYS A N 1
ATOM 735 C CA . LYS A 1 102 ? -41.112 11.747 57.106 1.00 85.81 102 LYS A CA 1
ATOM 736 C C . LYS A 1 102 ? -41.890 13.063 57.256 1.00 85.81 102 LYS A C 1
ATOM 738 O O . LYS A 1 102 ? -43.042 13.129 56.834 1.00 85.81 102 LYS A O 1
ATOM 743 N N . ASN A 1 103 ? -41.289 14.087 57.860 1.00 87.81 103 ASN A N 1
ATOM 744 C CA . ASN A 1 103 ? -41.884 15.404 58.072 1.00 87.81 103 ASN A CA 1
ATOM 745 C C . ASN A 1 103 ? -41.503 16.401 56.960 1.00 87.81 103 ASN A C 1
ATOM 747 O O . ASN A 1 103 ? -41.895 17.563 57.027 1.00 87.81 103 ASN A O 1
ATOM 751 N N . ASN A 1 104 ? -40.785 15.959 55.919 1.00 86.25 104 ASN A N 1
ATOM 752 C CA . ASN A 1 104 ? -40.185 16.787 54.866 1.00 86.25 104 ASN A CA 1
ATOM 753 C C . ASN A 1 104 ? -39.097 17.765 55.354 1.00 86.25 104 ASN A C 1
ATOM 755 O O . ASN A 1 104 ? -38.780 18.713 54.634 1.00 86.25 104 ASN A O 1
ATOM 759 N N . ALA A 1 105 ? -38.511 17.548 56.532 1.00 86.06 105 ALA A N 1
ATOM 760 C CA . ALA A 1 105 ? -37.315 18.267 56.964 1.00 86.06 105 ALA A CA 1
ATOM 761 C C . ALA A 1 105 ? -36.061 17.577 56.409 1.00 86.06 105 ALA A C 1
ATOM 763 O O . ALA A 1 105 ? -36.082 16.374 56.150 1.00 86.06 105 ALA A O 1
ATOM 764 N N . GLU A 1 106 ? -34.965 18.312 56.205 1.00 84.69 106 GLU A N 1
ATOM 765 C CA . GLU A 1 106 ? -33.698 17.683 55.819 1.00 84.69 106 GLU A CA 1
ATOM 766 C C . GLU A 1 106 ? -33.274 16.670 56.879 1.00 84.69 106 GLU A C 1
ATOM 768 O O . GLU A 1 106 ? -33.208 16.972 58.065 1.00 84.69 106 GLU A O 1
ATOM 773 N N . PHE A 1 107 ? -32.976 15.440 56.469 1.00 82.50 107 PHE A N 1
ATOM 774 C CA . PHE A 1 107 ? -32.717 14.370 57.432 1.00 82.50 107 PHE A CA 1
ATOM 775 C C . PHE A 1 107 ? -31.514 14.678 58.355 1.00 82.50 107 PHE A C 1
ATOM 777 O O . PHE A 1 107 ? -31.487 14.273 59.518 1.00 82.50 107 PHE A O 1
ATOM 784 N N . THR A 1 108 ? -30.555 15.466 57.858 1.00 75.94 108 THR A N 1
ATOM 785 C CA . THR A 1 108 ? -29.368 15.946 58.583 1.00 75.94 108 THR A CA 1
ATOM 786 C C . THR A 1 108 ? -29.685 16.805 59.806 1.00 75.94 108 THR A C 1
ATOM 788 O O . THR A 1 108 ? -28.873 16.845 60.729 1.00 75.94 108 THR A O 1
ATOM 791 N N . THR A 1 109 ? -30.825 17.505 59.838 1.00 70.69 109 THR A N 1
ATOM 792 C CA . THR A 1 109 ? -31.150 18.448 60.921 1.00 70.69 109 THR A CA 1
ATOM 793 C C . THR A 1 109 ? -31.652 17.747 62.175 1.00 70.69 109 THR A C 1
ATOM 795 O O . THR A 1 109 ? -31.687 18.354 63.244 1.00 70.69 109 THR A O 1
ATOM 798 N N . HIS A 1 110 ? -32.027 16.472 62.062 1.00 68.19 110 HIS A N 1
ATOM 799 C CA . HIS A 1 110 ? -32.663 15.723 63.142 1.00 68.19 110 HIS A CA 1
ATOM 800 C C . HIS A 1 110 ? -31.894 14.466 63.556 1.00 68.19 110 HIS A C 1
ATOM 802 O O . HIS A 1 110 ? -32.055 14.032 64.694 1.00 68.19 110 HIS A O 1
ATOM 808 N N . ASN A 1 111 ? -31.039 13.907 62.689 1.00 74.06 111 ASN A N 1
ATOM 809 C CA . ASN A 1 111 ? -30.337 12.649 62.945 1.00 74.06 111 ASN A CA 1
ATOM 810 C C . ASN A 1 111 ? -28.866 12.690 62.500 1.00 74.06 111 ASN A C 1
ATOM 812 O O . ASN A 1 111 ? -28.536 13.115 61.394 1.00 74.06 111 ASN A O 1
ATOM 816 N N . SER A 1 112 ? -27.971 12.165 63.343 1.00 76.38 112 SER A N 1
ATOM 817 C CA . SER A 1 112 ? -26.548 11.989 63.013 1.00 76.38 112 SER A CA 1
ATOM 818 C C . SER A 1 112 ? -26.271 10.738 62.167 1.00 76.38 112 SER A C 1
ATOM 820 O O . SER A 1 112 ? -25.252 10.677 61.472 1.00 76.38 112 SER A O 1
ATOM 822 N N . GLU A 1 113 ? -27.174 9.752 62.205 1.00 82.19 113 GLU A N 1
ATOM 823 C CA . GLU A 1 113 ? -27.041 8.440 61.564 1.00 82.19 113 GLU A CA 1
ATOM 824 C C . GLU A 1 113 ? -28.395 7.908 61.066 1.00 82.19 113 GLU A C 1
ATOM 826 O O . GLU A 1 113 ? -29.439 8.241 61.625 1.00 82.19 113 GLU A O 1
ATOM 831 N N . PHE A 1 114 ? -28.367 7.054 60.040 1.00 83.31 114 PHE A N 1
ATOM 832 C CA . PHE A 1 114 ? -29.523 6.309 59.539 1.00 83.31 114 PHE A CA 1
ATOM 833 C C . PHE A 1 114 ? -29.773 5.064 60.398 1.00 83.31 114 PHE A C 1
ATOM 835 O O . PHE A 1 114 ? -28.888 4.220 60.559 1.00 83.31 114 PHE A O 1
ATOM 842 N N . LYS A 1 115 ? -30.988 4.913 60.917 1.00 81.69 115 LYS A N 1
ATOM 843 C CA . LYS A 1 115 ? -31.408 3.791 61.762 1.00 81.69 115 LYS A CA 1
ATOM 844 C C . LYS A 1 115 ? -32.453 2.940 61.060 1.00 81.69 115 LYS A C 1
ATOM 846 O O . LYS A 1 115 ? -33.244 3.418 60.251 1.00 81.69 115 LYS A O 1
ATOM 851 N N . LYS A 1 116 ? -32.491 1.654 61.409 1.00 80.50 116 LYS A N 1
ATOM 852 C CA . LYS A 1 116 ? -33.543 0.740 60.958 1.00 80.50 116 LYS A CA 1
ATOM 853 C C . LYS A 1 116 ? -34.924 1.313 61.284 1.00 80.50 116 LYS A C 1
ATOM 855 O O . LYS A 1 11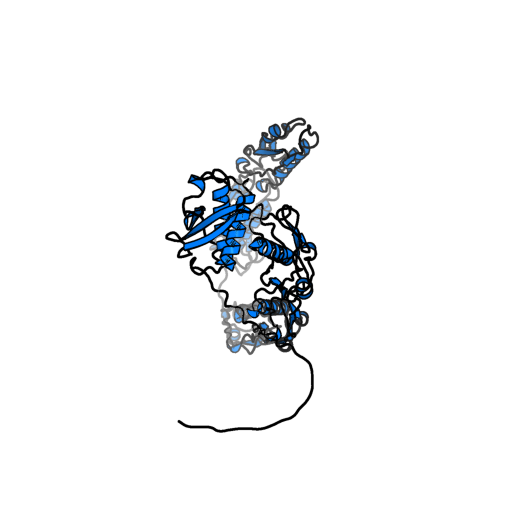6 ? -35.197 1.669 62.426 1.00 80.50 116 LYS A O 1
ATOM 860 N N . GLY A 1 117 ? -35.801 1.332 60.289 1.00 80.75 117 GLY A N 1
ATOM 861 C CA . GLY A 1 117 ? -37.159 1.852 60.388 1.00 80.75 117 GLY A CA 1
ATOM 862 C C . GLY A 1 117 ? -37.294 3.333 60.035 1.00 80.75 117 GLY A C 1
ATOM 863 O O . GLY A 1 117 ? -38.427 3.793 59.893 1.00 80.75 117 GLY A O 1
ATOM 864 N N . ASP A 1 118 ? -36.194 4.068 59.837 1.00 86.00 118 ASP A N 1
ATOM 865 C CA . ASP A 1 118 ? -36.267 5.470 59.425 1.00 86.00 118 ASP A CA 1
ATOM 866 C C . ASP A 1 118 ? -36.972 5.603 58.075 1.00 86.00 118 ASP A C 1
ATOM 868 O O . ASP A 1 118 ? -36.683 4.883 57.117 1.00 86.00 118 ASP A O 1
ATOM 872 N N . GLN A 1 119 ? -37.907 6.545 58.000 1.00 89.00 119 GLN A N 1
ATOM 873 C CA . GLN A 1 119 ? -38.623 6.876 56.776 1.00 89.00 119 GLN A CA 1
ATOM 874 C C . GLN A 1 119 ? -37.944 8.065 56.107 1.00 89.00 119 GLN A C 1
ATOM 876 O O . GLN A 1 119 ? -37.894 9.156 56.680 1.00 89.00 119 GLN A O 1
ATOM 881 N N . LEU A 1 120 ? -37.436 7.840 54.896 1.00 88.94 120 LEU A N 1
ATOM 882 C CA . LEU A 1 120 ? -36.742 8.844 54.100 1.00 88.94 120 LEU A CA 1
ATOM 883 C C . LEU A 1 120 ? -37.531 9.157 52.832 1.00 88.94 120 LEU A C 1
ATOM 885 O O . LEU A 1 120 ? -38.141 8.278 52.216 1.00 88.94 120 LEU A O 1
ATOM 889 N N . ILE A 1 121 ? -37.448 10.409 52.403 1.00 91.75 121 ILE A N 1
ATOM 890 C CA . ILE A 1 121 ? -37.993 10.896 51.142 1.00 91.75 121 ILE A CA 1
ATOM 891 C C . ILE A 1 121 ? -36.834 11.486 50.340 1.00 91.75 121 ILE A C 1
ATOM 893 O O . ILE A 1 121 ? -36.289 12.534 50.685 1.00 91.75 121 ILE A O 1
ATOM 897 N N . ILE A 1 122 ? -36.458 10.825 49.248 1.00 91.88 122 ILE A N 1
ATOM 898 C CA . ILE A 1 122 ? -35.470 11.345 48.301 1.00 91.88 122 ILE A CA 1
ATOM 899 C C . ILE A 1 122 ? -36.196 12.223 47.300 1.00 91.88 122 ILE A C 1
ATOM 901 O O . ILE A 1 122 ? -37.065 11.756 46.558 1.00 91.88 122 ILE A O 1
ATOM 905 N N . VAL A 1 123 ? -35.830 13.496 47.270 1.00 91.81 123 VAL A N 1
ATOM 906 C CA . VAL A 1 123 ? -36.366 14.468 46.325 1.00 91.81 123 VAL A CA 1
ATOM 907 C C . VAL A 1 123 ? -35.293 14.786 45.302 1.00 91.81 123 VAL A C 1
ATOM 909 O O . VAL A 1 123 ? -34.240 15.316 45.643 1.00 91.81 123 VAL A O 1
ATOM 912 N N . VAL A 1 124 ? -35.577 14.488 44.038 1.00 92.88 124 VAL A N 1
ATOM 913 C CA . VAL A 1 124 ? -34.722 14.848 42.907 1.00 92.88 124 VAL A CA 1
ATOM 914 C C . VAL A 1 124 ? -35.389 15.971 42.136 1.00 92.88 124 VAL A C 1
ATOM 916 O O . VAL A 1 124 ? -36.525 15.827 41.683 1.00 92.88 124 VAL A O 1
ATOM 919 N N . LYS A 1 125 ? -34.687 17.084 41.953 1.00 91.69 125 LYS A N 1
ATOM 920 C CA . LYS A 1 125 ? -35.156 18.232 41.178 1.00 91.69 125 LYS A CA 1
ATOM 921 C C . LYS A 1 125 ? -34.179 18.531 40.051 1.00 91.69 125 LYS A C 1
ATOM 923 O O . LYS A 1 125 ? -32.983 18.696 40.285 1.00 91.69 125 LYS A O 1
ATOM 928 N N . ALA A 1 126 ? -34.690 18.622 38.827 1.00 90.06 126 ALA A N 1
ATOM 929 C CA . ALA A 1 126 ? -33.888 19.077 37.702 1.00 90.06 126 ALA A CA 1
ATOM 930 C C . ALA A 1 126 ? -33.643 20.592 37.784 1.00 90.06 126 ALA A C 1
ATOM 932 O O . ALA A 1 126 ? -34.583 21.364 37.983 1.00 90.06 126 ALA A O 1
ATOM 933 N N . LEU A 1 127 ? -32.385 21.010 37.633 1.00 90.50 127 LEU A N 1
ATOM 934 C CA . LEU A 1 127 ? -31.987 22.418 37.595 1.00 90.50 127 LEU A CA 1
ATOM 935 C C . LEU A 1 127 ? -31.929 22.935 36.150 1.00 90.50 127 LEU A C 1
ATOM 937 O O . LEU A 1 127 ? -31.916 22.161 35.188 1.00 90.50 127 LEU A O 1
ATOM 941 N N . SER A 1 128 ? -31.891 24.260 35.990 1.00 84.00 128 SER A N 1
ATOM 942 C CA . SER A 1 128 ? -31.758 24.911 34.683 1.00 84.00 128 SER A CA 1
ATOM 943 C C . SER A 1 128 ? -30.530 24.385 33.927 1.00 84.00 128 SER A C 1
ATOM 945 O O . SER A 1 128 ? -29.426 24.363 34.465 1.00 84.00 128 SER A O 1
ATOM 947 N N . GLY A 1 129 ? -30.724 23.945 32.679 1.00 80.56 129 GLY A N 1
ATOM 948 C CA . GLY A 1 129 ? -29.668 23.330 31.859 1.00 80.56 129 GLY A CA 1
ATOM 949 C C . GLY A 1 129 ? -29.513 21.809 32.019 1.00 80.56 129 GLY A C 1
ATOM 950 O O . GLY A 1 129 ? -28.620 21.216 31.404 1.00 80.56 129 GLY A O 1
ATOM 951 N N . SER A 1 130 ? -30.370 21.160 32.815 1.00 85.31 130 SER A N 1
ATOM 952 C CA . SER A 1 130 ? -30.494 19.700 32.841 1.00 85.31 130 SER A CA 1
ATOM 953 C C . SER A 1 130 ? -31.171 19.160 31.579 1.00 85.31 130 SER A C 1
ATOM 955 O O . SER A 1 130 ? -32.059 19.789 31.004 1.00 85.31 130 SER A O 1
ATOM 957 N N . GLU A 1 131 ? -30.761 17.961 31.166 1.00 85.88 131 GLU A N 1
ATOM 958 C CA . GLU A 1 131 ? -31.430 17.194 30.107 1.00 85.88 131 GLU A CA 1
ATOM 959 C C . GLU A 1 131 ? -32.732 16.542 30.609 1.00 85.88 131 GLU A C 1
ATOM 961 O O . GLU A 1 131 ? -33.577 16.148 29.804 1.00 85.88 131 GLU A O 1
ATOM 966 N N . LEU A 1 132 ? -32.908 16.463 31.934 1.00 87.31 132 LEU A N 1
ATOM 967 C CA . LEU A 1 132 ? -34.143 16.038 32.586 1.00 87.31 132 LEU A CA 1
ATOM 968 C C . LEU A 1 132 ? -35.001 17.249 32.970 1.00 87.31 132 LEU A C 1
ATOM 970 O O . LEU A 1 132 ? -34.489 18.344 33.199 1.00 87.31 132 LEU A O 1
ATOM 974 N N . LYS A 1 133 ? -36.316 17.050 33.079 1.00 88.19 133 LYS A N 1
ATOM 975 C CA . LYS A 1 133 ? -37.274 18.076 33.528 1.00 88.19 133 LYS A CA 1
ATOM 976 C C . LYS A 1 133 ? -38.081 17.596 34.733 1.00 88.19 133 LYS A C 1
ATOM 978 O O . LYS A 1 133 ? -38.228 16.397 34.934 1.00 88.19 133 LYS A O 1
ATOM 983 N N . GLY A 1 134 ? -38.627 18.536 35.505 1.00 89.06 134 GLY A N 1
ATOM 984 C CA . GLY A 1 134 ? -39.542 18.250 36.614 1.00 89.06 134 GLY A CA 1
ATOM 985 C C . GLY A 1 134 ? -38.854 17.829 37.916 1.00 89.06 134 GLY A C 1
ATOM 986 O O . GLY A 1 134 ? -37.692 18.163 38.167 1.00 89.06 134 GLY A O 1
ATOM 987 N N . SER A 1 135 ? -39.598 17.115 38.760 1.00 90.62 135 SER A N 1
ATOM 988 C CA . SER A 1 135 ? -39.116 16.561 40.025 1.00 90.62 135 SER A CA 1
ATOM 989 C C . SER A 1 135 ? -39.635 15.143 40.254 1.00 90.62 135 SER A C 1
ATOM 991 O O . SER A 1 135 ? -40.678 14.751 39.728 1.00 90.62 135 SER A O 1
ATOM 993 N N . LEU A 1 136 ? -38.884 14.374 41.037 1.00 92.62 136 LEU A N 1
ATOM 994 C CA . LEU A 1 136 ? -39.205 13.013 41.445 1.00 92.62 136 LEU A CA 1
ATOM 995 C C . LEU A 1 136 ? -39.117 12.914 42.966 1.00 92.62 136 LEU A C 1
ATOM 997 O O . LEU A 1 136 ? -38.164 13.407 43.567 1.00 92.62 136 LEU A O 1
ATOM 1001 N N . LYS A 1 137 ? -40.098 12.250 43.576 1.00 92.19 137 LYS A N 1
ATOM 1002 C CA . LYS A 1 137 ? -40.058 11.852 44.983 1.00 92.19 137 LYS A CA 1
ATOM 1003 C C . LYS A 1 137 ? -40.010 10.334 45.086 1.00 92.19 137 LYS A C 1
ATOM 1005 O O . LYS A 1 137 ? -40.829 9.652 44.465 1.00 92.19 137 LYS A O 1
ATOM 1010 N N . VAL A 1 138 ? -39.070 9.829 45.874 1.00 90.56 138 VAL A N 1
ATOM 1011 C CA . VAL A 1 138 ? -38.904 8.406 46.174 1.00 90.56 138 VAL A CA 1
ATOM 1012 C C . VAL A 1 138 ? -38.984 8.226 47.681 1.00 90.56 138 VAL A C 1
ATOM 1014 O O . VAL A 1 138 ? -38.139 8.734 48.412 1.00 90.56 138 VAL A O 1
ATOM 1017 N N . ASN A 1 139 ? -40.001 7.503 48.137 1.00 88.25 139 ASN A N 1
ATOM 1018 C CA . ASN A 1 139 ? -40.151 7.156 49.544 1.00 88.25 139 ASN A CA 1
ATOM 1019 C C . ASN A 1 139 ? -39.427 5.836 49.807 1.00 88.25 139 ASN A C 1
ATOM 1021 O O . ASN A 1 139 ? -39.602 4.881 49.046 1.00 88.25 139 ASN A O 1
ATOM 1025 N N . LEU A 1 140 ? -38.651 5.765 50.883 1.00 87.94 140 LEU A N 1
ATOM 1026 C CA . LEU A 1 140 ? -38.017 4.528 51.324 1.00 87.94 140 LEU A CA 1
ATOM 1027 C C . LEU A 1 140 ? -38.035 4.393 52.846 1.00 87.94 140 LEU A C 1
ATOM 1029 O O . LEU A 1 140 ? -38.167 5.366 53.588 1.00 87.94 140 LEU A O 1
ATOM 1033 N N . THR A 1 141 ? -37.879 3.157 53.303 1.00 83.38 141 THR A N 1
ATOM 1034 C CA . THR A 1 141 ? -37.677 2.823 54.712 1.00 83.38 141 THR A CA 1
ATOM 1035 C C . THR A 1 141 ? -36.301 2.195 54.856 1.00 83.38 141 THR A C 1
ATOM 1037 O O . THR A 1 141 ? -35.957 1.285 54.102 1.00 83.38 141 THR A O 1
ATOM 1040 N N . VAL A 1 142 ? -35.503 2.684 55.800 1.00 78.44 142 VAL A N 1
ATOM 1041 C CA . VAL A 1 142 ? -34.186 2.123 56.104 1.00 78.44 142 VAL A CA 1
ATOM 1042 C C . VAL A 1 142 ? -34.379 0.741 56.726 1.00 78.44 142 VAL A C 1
ATOM 1044 O O . VAL A 1 142 ? -35.095 0.581 57.713 1.00 78.44 142 VAL A O 1
ATOM 1047 N N . THR A 1 143 ? -33.744 -0.277 56.156 1.00 69.75 143 THR A N 1
ATOM 1048 C CA . THR A 1 143 ? -33.734 -1.652 56.678 1.00 69.75 143 THR A CA 1
ATOM 1049 C C . THR A 1 143 ? -32.298 -2.085 56.978 1.00 69.75 143 THR A C 1
ATOM 1051 O O . THR A 1 143 ? -31.354 -1.401 56.584 1.00 69.75 143 THR A O 1
ATOM 1054 N N . ASP A 1 144 ? -32.118 -3.227 57.650 1.00 60.97 144 ASP A N 1
ATOM 1055 C CA . ASP A 1 144 ? -30.801 -3.777 58.033 1.00 60.97 144 ASP A CA 1
ATOM 1056 C C . ASP A 1 144 ? -30.018 -4.371 56.840 1.00 60.97 144 ASP A C 1
ATOM 1058 O O . ASP A 1 144 ? -29.472 -5.460 56.932 1.00 60.97 144 ASP A O 1
ATOM 1062 N N . GLN A 1 145 ? -29.926 -3.632 55.731 1.00 58.56 145 GLN A N 1
ATOM 1063 C CA . GLN A 1 145 ? -29.535 -4.061 54.380 1.00 58.56 145 GLN A CA 1
ATOM 1064 C C . GLN A 1 145 ? -30.676 -4.721 53.606 1.00 58.56 145 GLN A C 1
ATOM 1066 O O . GLN A 1 145 ? -31.315 -5.677 54.045 1.00 58.56 145 GLN A O 1
ATOM 1071 N N . VAL A 1 146 ? -30.917 -4.213 52.398 1.00 55.81 146 VAL A N 1
ATOM 1072 C CA . VAL A 1 146 ? -31.620 -4.982 51.375 1.00 55.81 146 VAL A CA 1
ATOM 1073 C C . VAL A 1 146 ? -30.574 -5.880 50.742 1.00 55.81 146 VAL A C 1
ATOM 1075 O O . VAL A 1 146 ? -29.749 -5.430 49.952 1.00 55.81 146 VAL A O 1
ATOM 1078 N N . VAL A 1 147 ? -30.585 -7.149 51.130 1.00 65.12 147 VAL A N 1
ATOM 1079 C CA . VAL A 1 147 ? -29.801 -8.164 50.440 1.00 65.12 147 VAL A CA 1
ATOM 1080 C C . VAL A 1 147 ? -30.398 -8.322 49.042 1.00 65.12 147 VAL A C 1
ATOM 1082 O O . VAL A 1 147 ? -31.571 -8.678 48.907 1.00 65.12 147 VAL A O 1
ATOM 1085 N N . VAL A 1 148 ? -29.625 -8.032 47.993 1.00 74.12 148 VAL A N 1
ATOM 1086 C CA . VAL A 1 148 ? -30.108 -8.235 46.618 1.00 74.12 148 VAL A CA 1
ATOM 1087 C C . VAL A 1 148 ? -30.204 -9.735 46.361 1.00 74.12 148 VAL A C 1
ATOM 1089 O O . VAL A 1 148 ? -29.206 -10.452 46.399 1.00 74.12 148 VAL A O 1
ATOM 1092 N N . ASP A 1 149 ? -31.417 -10.208 46.099 1.00 80.94 149 ASP A N 1
ATOM 1093 C CA . ASP A 1 149 ? -31.690 -11.587 45.706 1.00 80.94 149 ASP A CA 1
ATOM 1094 C C . ASP A 1 149 ? -31.427 -11.754 44.204 1.00 80.94 149 ASP A C 1
ATOM 1096 O O . ASP A 1 149 ? -32.241 -11.358 43.362 1.00 80.94 149 ASP A O 1
ATOM 1100 N N . LEU A 1 150 ? -30.267 -12.325 43.865 1.00 86.56 150 LEU A N 1
ATOM 1101 C CA . LEU A 1 150 ? -29.824 -12.494 42.481 1.00 86.56 150 LEU A CA 1
ATOM 1102 C C . LEU A 1 150 ? -30.757 -13.398 41.669 1.00 86.56 150 LEU A C 1
ATOM 1104 O O . LEU A 1 150 ? -30.817 -13.254 40.450 1.00 86.56 150 LEU A O 1
ATOM 1108 N N . THR A 1 151 ? -31.554 -14.257 42.313 1.00 83.12 151 THR A N 1
ATOM 1109 C CA . THR A 1 151 ? -32.496 -15.148 41.612 1.00 83.12 151 THR A CA 1
ATOM 1110 C C . THR A 1 151 ? -33.591 -14.385 40.861 1.00 83.12 151 THR A C 1
ATOM 1112 O O . THR A 1 151 ? -34.206 -14.925 39.941 1.00 83.12 151 THR A O 1
ATOM 1115 N N . LYS A 1 152 ? -33.808 -13.112 41.217 1.00 81.62 152 LYS A N 1
ATOM 1116 C CA . LYS A 1 152 ? -34.818 -12.218 40.627 1.00 81.62 152 LYS A CA 1
ATOM 1117 C C . LYS A 1 152 ? -34.223 -11.170 39.688 1.00 81.62 152 LYS A C 1
ATOM 1119 O O . LYS A 1 152 ? -34.964 -10.379 39.105 1.00 81.62 152 LYS A O 1
ATOM 1124 N N . VAL A 1 153 ? -32.900 -11.132 39.542 1.00 81.88 153 VAL A N 1
ATOM 1125 C CA . VAL A 1 153 ? -32.217 -10.163 38.681 1.00 81.88 153 VAL A CA 1
ATOM 1126 C C . VAL A 1 153 ? -32.263 -10.645 37.235 1.00 81.88 153 VAL A C 1
ATOM 1128 O O . VAL A 1 153 ? -31.983 -11.803 36.944 1.00 81.88 153 VAL A O 1
ATOM 1131 N N . THR A 1 154 ? -32.594 -9.736 36.319 1.00 85.06 154 THR A N 1
ATOM 1132 C CA . THR A 1 154 ? -32.556 -9.980 34.872 1.00 85.06 154 THR A CA 1
ATOM 1133 C C . THR A 1 154 ? -31.492 -9.094 34.238 1.00 85.06 154 THR A C 1
ATOM 1135 O O . THR A 1 154 ? -31.452 -7.895 34.506 1.00 85.06 154 THR A O 1
ATOM 1138 N N . ILE A 1 155 ? -30.645 -9.671 33.383 1.00 86.31 155 ILE A N 1
ATOM 1139 C CA . ILE A 1 155 ? -29.556 -8.964 32.702 1.00 86.31 155 ILE A CA 1
ATOM 1140 C C . ILE A 1 155 ? -29.802 -9.024 31.199 1.00 86.31 155 ILE A C 1
ATOM 1142 O O . ILE A 1 155 ? -30.010 -10.097 30.636 1.00 86.31 155 ILE A O 1
ATOM 1146 N N . THR A 1 156 ? -29.776 -7.867 30.539 1.00 84.75 156 THR A N 1
ATOM 1147 C CA . THR A 1 156 ? -29.909 -7.771 29.080 1.00 84.75 156 THR A CA 1
ATOM 1148 C C . THR A 1 156 ? -28.588 -7.320 28.480 1.00 84.75 156 THR A C 1
ATOM 1150 O O . THR A 1 156 ? -28.158 -6.189 28.700 1.00 84.75 156 THR A O 1
ATOM 1153 N N . VAL A 1 157 ? -27.956 -8.190 27.693 1.00 87.44 157 VAL A N 1
ATOM 1154 C CA . VAL A 1 157 ? -26.759 -7.840 26.921 1.00 87.44 157 VAL A CA 1
ATOM 1155 C C . VAL A 1 157 ? -27.204 -7.371 25.533 1.00 87.44 157 VAL A C 1
ATOM 1157 O O . VAL A 1 157 ? -27.967 -8.088 24.880 1.00 87.44 157 VAL A O 1
ATOM 1160 N N . PRO A 1 158 ? -26.765 -6.191 25.056 1.00 83.19 158 PRO A N 1
ATOM 1161 C CA . PRO A 1 158 ? -27.037 -5.762 23.689 1.00 83.19 158 PRO A CA 1
ATOM 1162 C C . PRO A 1 158 ? -26.557 -6.807 22.680 1.00 83.19 158 PRO A C 1
ATOM 1164 O O . PRO A 1 158 ? -25.503 -7.413 22.883 1.00 83.19 158 PRO A O 1
ATOM 1167 N N . ALA A 1 159 ? -27.303 -6.990 21.588 1.00 86.00 159 ALA A N 1
ATOM 1168 C CA . ALA A 1 159 ? -26.898 -7.895 20.520 1.00 86.00 159 ALA A CA 1
ATOM 1169 C C . ALA A 1 159 ? -25.500 -7.523 20.005 1.00 86.00 159 ALA A C 1
ATOM 1171 O O . ALA A 1 159 ? -25.191 -6.346 19.815 1.00 86.00 159 ALA A O 1
ATOM 1172 N N . GLN A 1 160 ? -24.663 -8.535 19.809 1.00 88.31 160 GLN A N 1
ATOM 1173 C CA . GLN A 1 160 ? -23.300 -8.377 19.320 1.00 88.31 160 GLN A CA 1
ATOM 1174 C C . GLN A 1 160 ? -23.202 -8.901 17.894 1.00 88.31 160 GLN A C 1
ATOM 1176 O O . GLN A 1 160 ? -23.936 -9.809 17.496 1.00 88.31 160 GLN A O 1
ATOM 1181 N N . THR A 1 161 ? -22.283 -8.324 17.128 1.00 83.44 161 THR A N 1
ATOM 1182 C CA . THR A 1 161 ? -22.058 -8.705 15.733 1.00 83.44 161 THR A CA 1
ATOM 1183 C C . THR A 1 161 ? -20.594 -9.052 15.559 1.00 83.44 161 THR A C 1
ATOM 1185 O O . THR A 1 161 ? -19.740 -8.239 15.906 1.00 83.44 161 THR A O 1
ATOM 1188 N N . ILE A 1 162 ? -20.303 -10.240 15.034 1.00 81.00 162 ILE A N 1
ATOM 1189 C CA . ILE A 1 162 ? -18.930 -10.687 14.781 1.00 81.00 162 ILE A CA 1
ATOM 1190 C C . ILE A 1 162 ? -18.704 -10.795 13.267 1.00 81.00 162 ILE A C 1
ATOM 1192 O O . ILE A 1 162 ? -19.561 -11.344 12.561 1.00 81.00 162 ILE A O 1
ATOM 1196 N N . PRO A 1 163 ? -17.584 -10.267 12.740 1.00 66.69 163 PRO A N 1
ATOM 1197 C CA . PRO A 1 163 ? -17.207 -10.456 11.346 1.00 66.69 163 PRO A CA 1
ATOM 1198 C C . PRO A 1 163 ? -16.882 -11.926 11.042 1.00 66.69 163 PRO A C 1
ATOM 1200 O O . PRO A 1 163 ? -16.034 -12.533 11.688 1.00 66.69 163 PRO A O 1
ATOM 1203 N N . GLY A 1 164 ? -17.503 -12.489 10.004 1.00 67.81 164 GLY A N 1
ATOM 1204 C CA . GLY A 1 164 ? -17.159 -13.829 9.518 1.00 67.81 164 GLY A CA 1
ATOM 1205 C C . GLY A 1 164 ? -17.764 -14.994 10.309 1.00 67.81 164 GLY A C 1
ATOM 1206 O O . GLY A 1 164 ? -18.738 -14.836 11.040 1.00 67.81 164 GLY A O 1
ATOM 1207 N N . ASP A 1 165 ? -17.217 -16.196 10.095 1.00 72.50 165 ASP A N 1
ATOM 1208 C CA . ASP A 1 165 ? -17.749 -17.445 10.666 1.00 72.50 165 ASP A CA 1
ATOM 1209 C C . ASP A 1 165 ? -17.127 -17.827 12.013 1.00 72.50 165 ASP A C 1
ATOM 1211 O O . ASP A 1 165 ? -17.667 -18.692 12.693 1.00 72.50 165 ASP A O 1
ATOM 1215 N N . LYS A 1 166 ? -16.010 -17.207 12.416 1.00 79.12 166 LYS A N 1
ATOM 1216 C CA . LYS A 1 166 ? -15.300 -17.484 13.676 1.00 79.12 166 LYS A CA 1
ATOM 1217 C C . LYS A 1 166 ? -14.776 -16.190 14.294 1.00 79.12 166 LYS A C 1
ATOM 1219 O O . LYS A 1 166 ? -14.303 -15.323 13.569 1.00 79.12 166 LYS A O 1
ATOM 1224 N N . SER A 1 167 ? -14.812 -16.096 15.620 1.00 82.81 167 SER A N 1
ATOM 1225 C CA . SER A 1 167 ? -14.302 -14.955 16.382 1.00 82.81 167 SER A CA 1
ATOM 1226 C C . SER A 1 167 ? -12.779 -14.834 16.329 1.00 82.81 167 SER A C 1
ATOM 1228 O O . SER A 1 167 ? -12.061 -15.839 16.399 1.00 82.81 167 SER A O 1
ATOM 1230 N N . VAL A 1 168 ? -12.276 -13.598 16.292 1.00 78.19 168 VAL A N 1
ATOM 1231 C CA . VAL A 1 168 ? -10.857 -13.280 16.527 1.00 78.19 168 VAL A CA 1
ATOM 1232 C C . VAL A 1 168 ? -10.643 -12.652 17.909 1.00 78.19 168 VAL A C 1
ATOM 1234 O O . VAL A 1 168 ? -11.592 -12.355 18.632 1.00 78.19 168 VAL A O 1
ATOM 1237 N N . ALA A 1 169 ? -9.381 -12.453 18.306 1.00 73.62 169 ALA A N 1
ATOM 1238 C CA . ALA A 1 169 ? -9.018 -11.961 19.642 1.00 73.62 169 ALA A CA 1
ATOM 1239 C C . ALA A 1 169 ? -9.694 -10.626 20.018 1.00 73.62 169 ALA A C 1
ATOM 1241 O O . ALA A 1 169 ? -10.144 -10.453 21.154 1.00 73.62 169 ALA A O 1
ATOM 1242 N N . GLY A 1 170 ? -9.810 -9.703 19.057 1.00 72.56 170 GLY A N 1
ATOM 1243 C CA . GLY A 1 170 ? -10.502 -8.426 19.255 1.00 72.56 170 GLY A CA 1
ATOM 1244 C C . GLY A 1 170 ? -11.990 -8.600 19.573 1.00 72.56 170 GLY A C 1
ATOM 1245 O O . GLY A 1 170 ? -12.486 -7.998 20.524 1.00 72.56 170 GLY A O 1
ATOM 1246 N N . ASP A 1 171 ? -12.677 -9.484 18.848 1.00 83.31 171 ASP A N 1
ATOM 1247 C CA . ASP A 1 171 ? -14.110 -9.748 19.032 1.0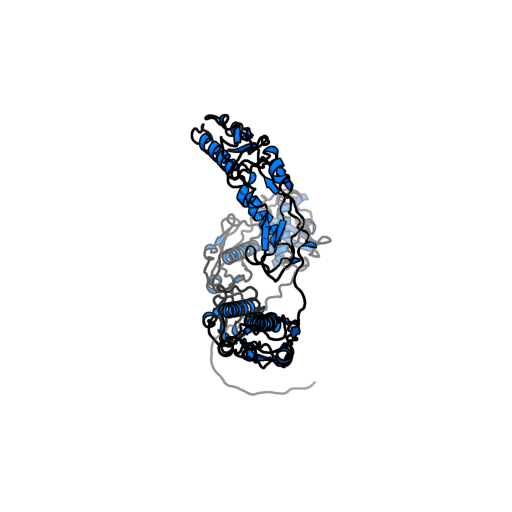0 83.31 171 ASP A CA 1
ATOM 1248 C C . ASP A 1 171 ? -14.397 -10.397 20.386 1.00 83.31 171 ASP A C 1
ATOM 1250 O O . ASP A 1 171 ? -15.351 -10.032 21.068 1.00 83.31 171 ASP A O 1
ATOM 1254 N N . VAL A 1 172 ? -13.544 -11.343 20.793 1.00 87.75 172 VAL A N 1
ATOM 1255 C CA . VAL A 1 172 ? -13.619 -12.009 22.102 1.00 87.75 172 VAL A CA 1
ATOM 1256 C C . VAL A 1 172 ? -13.542 -10.980 23.226 1.00 87.75 172 VAL A C 1
ATOM 1258 O O . VAL A 1 172 ? -14.397 -10.963 24.112 1.00 87.75 172 VAL A O 1
ATOM 1261 N N . THR A 1 173 ? -12.564 -10.077 23.142 1.00 87.62 173 THR A N 1
ATOM 1262 C CA . THR A 1 173 ? -12.350 -9.021 24.142 1.00 87.62 173 THR A CA 1
ATOM 1263 C C . THR A 1 173 ? -13.537 -8.057 24.181 1.00 87.62 173 THR A C 1
ATOM 1265 O O . THR A 1 173 ? -14.017 -7.687 25.257 1.00 87.62 173 THR A O 1
ATOM 1268 N N . ALA A 1 174 ? -14.056 -7.676 23.012 1.00 87.06 174 ALA A N 1
ATOM 1269 C CA . ALA A 1 174 ? -15.217 -6.803 22.892 1.00 87.06 174 ALA A CA 1
ATOM 1270 C C . ALA A 1 174 ? -16.479 -7.446 23.489 1.00 87.06 174 ALA A C 1
ATOM 1272 O O . ALA A 1 174 ? -17.189 -6.800 24.260 1.00 87.06 174 ALA A O 1
ATOM 1273 N N . LEU A 1 175 ? -16.725 -8.728 23.208 1.00 91.62 175 LEU A N 1
ATOM 1274 C CA . LEU A 1 175 ? -17.874 -9.473 23.723 1.00 91.62 175 LEU A CA 1
ATOM 1275 C C . LEU A 1 175 ? -17.815 -9.636 25.251 1.00 91.62 175 LEU A C 1
ATOM 1277 O O . LEU A 1 175 ? -18.803 -9.364 25.934 1.00 91.62 175 LEU A O 1
ATOM 1281 N N . GLN A 1 176 ? -16.655 -10.000 25.808 1.00 93.50 176 GLN A N 1
ATOM 1282 C CA . GLN A 1 176 ? -16.448 -10.071 27.263 1.00 93.50 176 GLN A CA 1
ATOM 1283 C C . GLN A 1 176 ? -16.679 -8.711 27.936 1.00 93.50 176 GLN A C 1
ATOM 1285 O O . GLN A 1 176 ? -17.325 -8.620 28.986 1.00 93.50 176 GLN A O 1
ATOM 1290 N N . THR A 1 177 ? -16.206 -7.638 27.302 1.00 91.25 177 THR A N 1
ATOM 1291 C CA . THR A 1 177 ? -16.404 -6.264 27.777 1.00 91.25 177 THR A CA 1
ATOM 1292 C C . THR A 1 177 ? -17.880 -5.863 27.734 1.00 91.25 177 THR A C 1
ATOM 1294 O O . THR A 1 177 ? -18.386 -5.291 28.699 1.00 91.25 177 THR A O 1
ATOM 1297 N N . ALA A 1 178 ? -18.603 -6.195 26.660 1.00 89.56 178 ALA A N 1
ATOM 1298 C CA . ALA A 1 178 ? -20.027 -5.895 26.516 1.00 89.56 178 ALA A CA 1
ATOM 1299 C C . ALA A 1 178 ? -20.875 -6.575 27.601 1.00 89.56 178 ALA A C 1
ATOM 1301 O O . ALA A 1 178 ? -21.726 -5.923 28.208 1.00 89.56 178 ALA A O 1
ATOM 1302 N N . ILE A 1 179 ? -20.606 -7.852 27.896 1.00 94.12 179 ILE A N 1
ATOM 1303 C CA . ILE A 1 179 ? -21.271 -8.579 28.989 1.00 94.12 179 ILE A CA 1
ATOM 1304 C C . ILE A 1 179 ? -20.953 -7.917 30.330 1.00 94.12 179 ILE A C 1
ATOM 1306 O O . ILE A 1 179 ? -21.866 -7.590 31.085 1.00 94.12 179 ILE A O 1
ATOM 1310 N N . THR A 1 180 ? -19.673 -7.654 30.607 1.00 93.12 180 THR A N 1
ATOM 1311 C CA . THR A 1 180 ? -19.237 -7.016 31.860 1.00 93.12 180 THR A CA 1
ATOM 1312 C C . THR A 1 180 ? -19.928 -5.667 32.074 1.00 93.12 180 THR A C 1
ATOM 1314 O O . THR A 1 180 ? -20.406 -5.374 33.169 1.00 93.12 180 THR A O 1
ATOM 1317 N N . ASN A 1 181 ? -20.035 -4.852 31.025 1.00 87.69 181 ASN A N 1
ATOM 1318 C CA . ASN A 1 181 ? -20.702 -3.555 31.087 1.00 87.69 181 ASN A CA 1
ATOM 1319 C C . ASN A 1 181 ? -22.221 -3.681 31.266 1.00 87.69 181 ASN A C 1
ATOM 1321 O O . ASN A 1 181 ? -22.797 -2.898 32.017 1.00 87.69 181 ASN A O 1
ATOM 1325 N N . ALA A 1 182 ? -22.869 -4.667 30.639 1.00 86.56 182 ALA A N 1
ATOM 1326 C CA . ALA A 1 182 ? -24.296 -4.932 30.835 1.00 86.56 182 ALA A CA 1
ATOM 1327 C C . ALA A 1 182 ? -24.607 -5.359 32.280 1.00 86.56 182 ALA A C 1
ATOM 1329 O O . ALA A 1 182 ? -25.568 -4.876 32.880 1.00 86.56 182 ALA A O 1
ATOM 1330 N N . VAL A 1 183 ? -23.756 -6.203 32.871 1.00 89.56 183 VAL A N 1
ATOM 1331 C CA . VAL A 1 183 ? -23.858 -6.592 34.285 1.00 89.56 183 VAL A CA 1
ATOM 1332 C C . VAL A 1 183 ? -23.694 -5.364 35.189 1.00 89.56 183 VAL A C 1
ATOM 1334 O O . VAL A 1 183 ? -24.570 -5.096 36.008 1.00 89.56 183 VAL A O 1
ATOM 1337 N N . LYS A 1 184 ? -22.641 -4.556 34.994 1.00 82.44 184 LYS A N 1
ATOM 1338 C CA . LYS A 1 184 ? -22.422 -3.312 35.763 1.00 82.44 184 LYS A CA 1
ATOM 1339 C C . LYS A 1 184 ? -23.563 -2.304 35.620 1.00 82.44 184 LYS A C 1
ATOM 1341 O O . LYS A 1 184 ? -23.866 -1.589 36.567 1.00 82.44 184 LYS A O 1
ATOM 1346 N N . GLY A 1 185 ? -24.169 -2.230 34.437 1.00 74.44 185 GLY A N 1
ATOM 1347 C CA . GLY A 1 185 ? -25.285 -1.334 34.140 1.00 74.44 185 GLY A CA 1
ATOM 1348 C C . GLY A 1 185 ? -26.632 -1.800 34.699 1.00 74.44 185 GLY A C 1
ATOM 1349 O O . GLY A 1 185 ? -27.603 -1.046 34.631 1.00 74.44 185 GLY A O 1
ATOM 1350 N N . THR A 1 186 ? -26.712 -3.016 35.248 1.00 80.00 186 THR A N 1
ATOM 1351 C CA 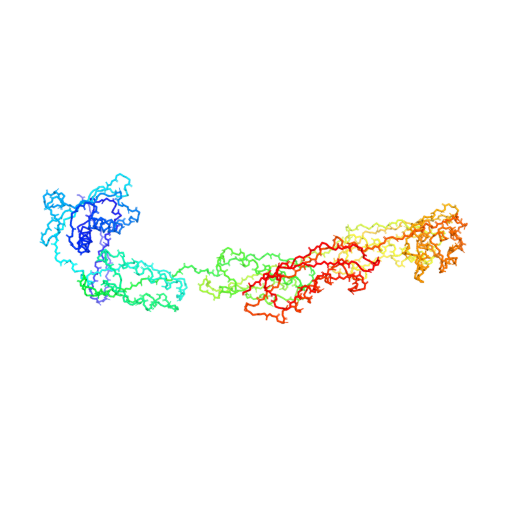. THR A 1 186 ? -27.945 -3.548 35.837 1.00 80.00 186 THR A CA 1
ATOM 1352 C C . THR A 1 186 ? -28.237 -2.822 37.148 1.00 80.00 186 THR A C 1
ATOM 1354 O O . THR A 1 186 ? -27.441 -2.874 38.083 1.00 80.00 186 THR A O 1
ATOM 1357 N N . SER A 1 187 ? -29.396 -2.165 37.244 1.00 66.12 187 SER A N 1
ATOM 1358 C CA . SER A 1 187 ? -29.747 -1.299 38.379 1.00 66.12 187 SER A CA 1
ATOM 1359 C C . SER A 1 187 ? -29.745 -2.026 39.726 1.00 66.12 187 SER A C 1
ATOM 1361 O O . SER A 1 187 ? -29.240 -1.487 40.708 1.00 66.12 187 SER A O 1
ATOM 1363 N N . ALA A 1 188 ? -30.192 -3.285 39.765 1.00 70.38 188 ALA A N 1
ATOM 1364 C CA . ALA A 1 188 ? -30.142 -4.122 40.967 1.00 70.38 188 ALA A CA 1
ATOM 1365 C C . ALA A 1 188 ? -28.713 -4.390 41.481 1.00 70.38 188 ALA A C 1
ATOM 1367 O O . ALA A 1 188 ? -28.532 -4.687 42.658 1.00 70.38 188 ALA A O 1
ATOM 1368 N N . LEU A 1 189 ? -27.700 -4.274 40.616 1.00 77.19 189 LEU A N 1
ATOM 1369 C CA . LEU A 1 189 ? -26.283 -4.437 40.956 1.00 77.19 189 LEU A CA 1
ATOM 1370 C C . LEU A 1 189 ? -25.557 -3.091 41.110 1.00 77.19 189 LEU A C 1
ATOM 1372 O O . LEU A 1 189 ? -24.342 -3.061 41.320 1.00 77.19 189 LEU A O 1
ATOM 1376 N N . SER A 1 190 ? -26.284 -1.973 41.017 1.00 68.00 190 SER A N 1
ATOM 1377 C CA . SER A 1 190 ? -25.719 -0.634 41.141 1.00 68.00 190 SER A CA 1
ATOM 1378 C C . SER A 1 190 ? -25.048 -0.455 42.501 1.00 68.00 190 SER A C 1
ATOM 1380 O O . SER A 1 190 ? -25.613 -0.739 43.561 1.00 68.00 190 SER A O 1
ATOM 1382 N N . GLY A 1 191 ? -23.798 0.001 42.464 1.00 63.47 191 GLY A N 1
ATOM 1383 C CA . GLY A 1 191 ? -22.973 0.133 43.653 1.00 63.47 191 GLY A CA 1
ATOM 1384 C C . GLY A 1 191 ? -22.404 -1.188 44.186 1.00 63.47 191 GLY A C 1
ATOM 1385 O O . GLY A 1 191 ? -21.774 -1.169 45.232 1.00 63.47 191 GLY A O 1
ATOM 1386 N N . LEU A 1 192 ? -22.533 -2.324 43.521 1.00 75.00 192 LEU A N 1
ATOM 1387 C CA . LEU A 1 192 ? -21.816 -3.534 43.928 1.00 75.00 192 LEU A CA 1
ATOM 1388 C C . LEU A 1 192 ? -20.521 -3.686 43.125 1.00 75.00 192 LEU A C 1
ATOM 1390 O O . LEU A 1 192 ? -20.465 -3.330 41.946 1.00 75.00 192 LEU A O 1
ATOM 1394 N N . THR A 1 193 ? -19.472 -4.209 43.755 1.00 78.69 193 THR A N 1
ATOM 1395 C CA . THR A 1 193 ? -18.151 -4.348 43.125 1.00 78.69 193 THR A CA 1
ATOM 1396 C C . THR A 1 193 ? -17.932 -5.776 42.624 1.00 78.69 193 THR A C 1
ATOM 1398 O O . THR A 1 193 ? -18.056 -6.728 43.393 1.00 78.69 193 THR A O 1
ATOM 1401 N N . ILE A 1 194 ? -17.556 -5.929 41.348 1.00 86.69 194 ILE A N 1
ATOM 1402 C CA . ILE A 1 194 ? -17.140 -7.224 40.773 1.00 86.69 194 ILE A CA 1
ATOM 1403 C C . ILE A 1 194 ? -15.930 -7.767 41.550 1.00 86.69 194 ILE A C 1
ATOM 1405 O O . ILE A 1 194 ? -15.107 -7.003 42.045 1.00 86.69 194 ILE A O 1
ATOM 1409 N N . ASP A 1 195 ? -15.855 -9.083 41.703 1.00 87.94 195 ASP A N 1
ATOM 1410 C CA . ASP A 1 195 ? -14.852 -9.861 42.438 1.00 87.94 195 ASP A CA 1
ATOM 1411 C C . ASP A 1 195 ? -14.833 -9.659 43.956 1.00 87.94 195 ASP A C 1
ATOM 1413 O O . ASP A 1 195 ? -14.244 -10.478 44.665 1.00 87.94 195 ASP A O 1
ATOM 1417 N N . THR A 1 196 ? -15.501 -8.627 44.473 1.00 85.75 196 THR A N 1
ATOM 1418 C CA . THR A 1 196 ? -15.656 -8.382 45.916 1.00 85.75 196 THR A CA 1
ATOM 1419 C C . THR A 1 196 ? -17.050 -8.766 46.396 1.00 85.75 196 THR A C 1
ATOM 1421 O O . THR A 1 196 ? -17.185 -9.571 47.312 1.00 85.75 196 THR A O 1
ATOM 1424 N N . ASP A 1 197 ? -18.089 -8.212 45.769 1.00 82.94 197 ASP A N 1
ATOM 1425 C CA . ASP A 1 197 ? -19.483 -8.471 46.120 1.00 82.94 197 ASP A CA 1
ATOM 1426 C C . ASP A 1 197 ? -20.077 -9.615 45.288 1.00 82.94 197 ASP A C 1
ATOM 1428 O O . ASP A 1 197 ? -20.795 -10.440 45.848 1.00 82.94 197 ASP A O 1
ATOM 1432 N N . TYR A 1 198 ? -19.739 -9.716 43.995 1.00 92.00 198 TYR A N 1
ATOM 1433 C CA . TYR A 1 198 ? -20.185 -10.782 43.080 1.00 92.00 198 TYR A CA 1
ATOM 1434 C C . TYR A 1 198 ? -19.131 -11.160 42.030 1.00 92.00 198 TYR A C 1
ATOM 1436 O O . TYR A 1 198 ? -18.251 -10.357 41.735 1.00 92.00 198 TYR A O 1
ATOM 1444 N N . THR A 1 199 ? -19.247 -12.337 41.408 1.00 94.69 199 THR A N 1
ATOM 1445 C CA . THR A 1 199 ? -18.464 -12.753 40.222 1.00 94.69 199 THR A CA 1
ATOM 1446 C C . THR A 1 199 ? -19.361 -12.956 39.000 1.00 94.69 199 THR A C 1
ATOM 1448 O O . THR A 1 199 ? -20.570 -13.152 39.139 1.00 94.69 199 THR A O 1
ATOM 1451 N N . ILE A 1 200 ? -18.782 -12.884 37.794 1.00 96.00 200 ILE A N 1
ATOM 1452 C CA . ILE A 1 200 ? -19.460 -13.234 36.535 1.00 96.00 200 ILE A CA 1
ATOM 1453 C C . ILE A 1 200 ? -18.910 -14.580 36.059 1.00 96.00 200 ILE A C 1
ATOM 1455 O O . ILE A 1 200 ? -17.768 -14.672 35.608 1.00 96.00 200 ILE A O 1
ATOM 1459 N N . GLU A 1 201 ? -19.729 -15.618 36.137 1.00 95.19 201 GLU A N 1
ATOM 1460 C CA . GLU A 1 201 ? -19.363 -16.978 35.751 1.00 95.19 201 GLU A CA 1
ATOM 1461 C C . GLU A 1 201 ? -19.624 -17.212 34.257 1.00 95.19 201 GLU A C 1
ATOM 1463 O O . GLU A 1 201 ? -20.627 -16.756 33.707 1.00 95.19 201 GLU A O 1
ATOM 1468 N N . GLY A 1 202 ? -18.735 -17.951 33.586 1.00 91.50 202 GLY A N 1
ATOM 1469 C CA . GLY A 1 202 ? -18.896 -18.363 32.183 1.00 91.50 202 GLY A CA 1
ATOM 1470 C C . GLY A 1 202 ? -18.233 -17.466 31.128 1.00 91.50 202 GLY A C 1
ATOM 1471 O O . GLY A 1 202 ? -18.188 -17.855 29.961 1.00 91.50 202 GLY A O 1
ATOM 1472 N N . LEU A 1 203 ? -17.642 -16.322 31.502 1.00 92.50 203 LEU A N 1
ATOM 1473 C CA . LEU A 1 203 ? -16.879 -15.467 30.569 1.00 92.50 203 LEU A CA 1
ATOM 1474 C C . LEU A 1 203 ? -15.664 -16.176 29.946 1.00 92.50 203 LEU A C 1
ATOM 1476 O O . LEU A 1 203 ? -15.260 -15.855 28.828 1.00 92.50 203 LEU A O 1
ATOM 1480 N N . ASN A 1 204 ? -15.104 -17.160 30.651 1.00 89.50 204 ASN A N 1
ATOM 1481 C CA . ASN A 1 204 ? -13.990 -17.995 30.199 1.00 89.50 204 ASN A CA 1
ATOM 1482 C C . ASN A 1 204 ? -14.335 -18.907 29.009 1.00 89.50 204 ASN A C 1
ATOM 1484 O O . ASN A 1 204 ? -13.430 -19.419 28.358 1.00 89.50 204 ASN A O 1
ATOM 1488 N N . GLN A 1 205 ? -15.620 -19.114 28.712 1.00 89.75 205 GLN A N 1
ATOM 1489 C CA . GLN A 1 205 ? -16.050 -19.876 27.538 1.00 89.75 205 GLN A CA 1
ATOM 1490 C C . GLN A 1 205 ? -15.875 -19.069 26.243 1.00 89.75 205 GLN A C 1
ATOM 1492 O O . GLN A 1 205 ? -15.786 -19.653 25.162 1.00 89.75 205 GLN A O 1
ATOM 1497 N N . ILE A 1 206 ? -15.787 -17.738 26.343 1.00 91.38 206 ILE A N 1
ATOM 1498 C CA . ILE A 1 206 ? -15.627 -16.829 25.209 1.00 91.38 206 ILE A CA 1
ATOM 1499 C C . ILE A 1 206 ? -14.150 -16.807 24.817 1.00 91.38 206 ILE A C 1
ATOM 1501 O O . ILE A 1 206 ? -13.338 -16.109 25.421 1.00 91.38 206 ILE A O 1
ATOM 1505 N N . VAL A 1 207 ? -13.807 -17.595 23.801 1.00 89.94 207 VAL A N 1
ATOM 1506 C CA . VAL A 1 207 ? -12.437 -17.759 23.297 1.00 89.94 207 VAL A CA 1
ATOM 1507 C C . VAL A 1 207 ? -12.377 -17.591 21.780 1.00 89.94 207 VAL A C 1
ATOM 1509 O O . VAL A 1 207 ? -13.398 -17.609 21.086 1.00 89.94 207 VAL A O 1
ATOM 1512 N N . VAL A 1 208 ? -11.162 -17.403 21.264 1.00 84.56 208 VAL A N 1
ATOM 1513 C CA . VAL A 1 208 ? -10.895 -17.233 19.829 1.00 84.56 208 VAL A CA 1
ATOM 1514 C C . VAL A 1 208 ? -11.271 -18.501 19.064 1.00 84.56 208 VAL A C 1
ATOM 1516 O O . VAL A 1 208 ? -11.059 -19.614 19.544 1.00 84.56 208 VAL A O 1
ATOM 1519 N N . GLY A 1 209 ? -11.806 -18.336 17.854 1.00 83.44 209 GLY A N 1
ATOM 1520 C CA . GLY A 1 209 ? -12.127 -19.439 16.950 1.00 83.44 209 GLY A CA 1
ATOM 1521 C C . GLY A 1 209 ? -13.539 -20.006 17.100 1.00 83.44 209 GLY A C 1
ATOM 1522 O O . GLY A 1 209 ? -13.879 -20.945 16.380 1.00 83.44 209 GLY A O 1
ATOM 1523 N N . LYS A 1 210 ? -14.364 -19.438 17.988 1.00 88.38 210 LYS A N 1
ATOM 1524 C CA . LYS A 1 210 ? -15.764 -19.835 18.187 1.00 88.38 210 LYS A CA 1
ATOM 1525 C C . LYS A 1 210 ? -16.680 -19.170 17.166 1.00 88.38 210 LYS A C 1
ATOM 1527 O O . LYS A 1 210 ? -16.525 -17.992 16.853 1.00 88.38 210 LYS A O 1
ATOM 1532 N N . THR A 1 211 ? -17.639 -19.922 16.644 1.00 89.25 211 THR A N 1
ATOM 1533 C CA . THR A 1 211 ? -18.630 -19.413 15.687 1.00 89.25 211 THR A CA 1
ATOM 1534 C C . THR A 1 211 ? -19.682 -18.526 16.373 1.00 89.25 211 THR A C 1
ATOM 1536 O O . THR A 1 211 ? -19.921 -18.689 17.573 1.00 89.25 211 THR A O 1
ATOM 1539 N N . PRO A 1 212 ? -20.371 -17.617 15.651 1.00 88.38 212 PRO A N 1
ATOM 1540 C CA . PRO A 1 212 ? -21.480 -16.836 16.213 1.00 88.38 212 PRO A CA 1
ATOM 1541 C C . PRO A 1 212 ? -22.577 -17.701 16.855 1.00 88.38 212 PRO A C 1
ATOM 1543 O O . PRO A 1 212 ? -23.117 -17.343 17.901 1.00 88.38 212 PRO A O 1
ATOM 1546 N N . THR A 1 213 ? -22.862 -18.874 16.280 1.00 88.31 213 THR A N 1
ATOM 1547 C CA . THR A 1 213 ? -23.824 -19.841 16.832 1.00 88.31 213 THR A CA 1
ATOM 1548 C C . THR A 1 213 ? -23.334 -20.436 18.152 1.00 88.31 213 THR A C 1
ATOM 1550 O O . THR A 1 213 ? -24.095 -20.487 19.117 1.00 88.31 213 THR A O 1
ATOM 1553 N N . GLU A 1 214 ? -22.062 -20.841 18.233 1.00 90.19 214 GLU A N 1
ATOM 1554 C CA . GLU A 1 214 ? -21.476 -21.339 19.484 1.00 90.19 214 GLU A CA 1
ATOM 1555 C C . GLU A 1 214 ? -21.444 -20.255 20.564 1.00 90.19 214 GLU A C 1
ATOM 1557 O O . GLU A 1 214 ? -21.773 -20.535 21.713 1.00 90.19 214 GLU A O 1
ATOM 1562 N N . LEU A 1 215 ? -21.089 -19.019 20.204 1.00 91.38 215 LEU A N 1
ATOM 1563 C CA . LEU A 1 215 ? -21.069 -17.881 21.126 1.00 91.38 215 LEU A CA 1
ATOM 1564 C C . LEU A 1 215 ? -22.477 -17.510 21.606 1.00 91.38 215 LEU A C 1
ATOM 1566 O O . LEU A 1 215 ? -22.648 -17.173 22.774 1.00 91.38 215 LEU A O 1
ATOM 1570 N N . SER A 1 216 ? -23.495 -17.638 20.750 1.00 90.25 216 SER A N 1
ATOM 1571 C CA . SER A 1 216 ? -24.898 -17.427 21.135 1.00 90.25 216 SER A CA 1
ATOM 1572 C C . SER A 1 216 ? -25.436 -18.513 22.071 1.00 90.25 216 SER A C 1
ATOM 1574 O O . SER A 1 216 ? -26.303 -18.260 22.912 1.00 90.25 216 SER A O 1
ATOM 1576 N N . ALA A 1 217 ? -24.912 -19.734 21.948 1.00 89.81 217 ALA A N 1
ATOM 1577 C CA . ALA A 1 217 ? -25.261 -20.846 22.824 1.00 89.81 217 ALA A CA 1
ATOM 1578 C C . ALA A 1 217 ? -24.614 -20.740 24.216 1.00 89.81 217 ALA A C 1
ATOM 1580 O O . ALA A 1 217 ? -25.087 -21.392 25.151 1.00 89.81 217 ALA A O 1
ATOM 1581 N N . MET A 1 218 ? -23.568 -19.920 24.377 1.00 91.44 218 MET A N 1
ATOM 1582 C CA . MET A 1 218 ? -22.909 -19.727 25.669 1.00 91.44 218 MET A CA 1
ATOM 1583 C C . MET A 1 218 ? -23.866 -19.161 26.712 1.00 91.44 218 MET A C 1
ATOM 1585 O O . MET A 1 218 ? -24.793 -18.398 26.418 1.00 91.44 218 MET A O 1
ATOM 1589 N N . LYS A 1 219 ? -23.611 -19.558 27.957 1.00 92.62 219 LYS A N 1
ATOM 1590 C CA . LYS A 1 219 ? -24.393 -19.169 29.123 1.00 92.62 219 LYS A CA 1
ATOM 1591 C C . LYS A 1 219 ? -23.481 -18.562 30.176 1.00 92.62 219 LYS A C 1
ATOM 1593 O O . LYS A 1 219 ? -22.467 -19.170 30.517 1.00 92.62 219 LYS A O 1
ATOM 1598 N N . PHE A 1 220 ? -23.877 -17.416 30.714 1.00 95.00 220 PHE A N 1
ATOM 1599 C CA . PHE A 1 220 ? -23.208 -16.774 31.845 1.00 95.00 220 PHE A CA 1
ATOM 1600 C C . PHE A 1 220 ? -24.194 -16.530 32.993 1.00 95.00 220 PHE A C 1
ATOM 1602 O O . PHE A 1 220 ? -25.408 -16.484 32.777 1.00 95.00 220 PHE A O 1
ATOM 1609 N N . SER A 1 221 ? -23.684 -16.381 34.209 1.00 95.31 221 SER A N 1
ATOM 1610 C CA . SER A 1 221 ? -24.466 -16.034 35.402 1.00 95.31 221 SER A CA 1
ATOM 1611 C C . SER A 1 221 ? -23.676 -15.089 36.305 1.00 95.31 221 SER A C 1
ATOM 1613 O O . SER A 1 221 ? -22.472 -14.896 36.132 1.00 95.31 221 SER A O 1
ATOM 1615 N N . VAL A 1 222 ? -24.365 -14.453 37.249 1.00 95.94 222 VAL A N 1
ATOM 1616 C CA . VAL A 1 222 ? -23.760 -13.623 38.292 1.00 95.94 222 VAL A CA 1
ATOM 1617 C C . VAL A 1 222 ? -23.969 -14.306 39.633 1.00 95.94 222 VAL A C 1
ATOM 1619 O O . VAL A 1 222 ? -25.100 -14.658 39.973 1.00 95.94 222 VAL A O 1
ATOM 1622 N N . LYS A 1 223 ? -22.889 -14.484 40.394 1.00 93.75 223 LYS A N 1
ATOM 1623 C CA . LYS A 1 223 ? -22.886 -15.244 41.646 1.00 93.75 223 LYS A CA 1
ATOM 1624 C C . LYS A 1 223 ? -22.475 -14.385 42.833 1.00 93.75 223 LYS A C 1
ATOM 1626 O O . LYS A 1 223 ? -21.522 -13.612 42.747 1.00 93.75 223 LYS A O 1
ATOM 1631 N N . ALA A 1 224 ? -23.185 -14.541 43.948 1.00 90.12 224 ALA A N 1
ATOM 1632 C CA . ALA A 1 224 ? -22.901 -13.832 45.187 1.00 90.12 224 ALA A CA 1
ATOM 1633 C C . ALA A 1 224 ? -21.541 -14.209 45.798 1.00 90.12 224 ALA A C 1
ATOM 1635 O O . ALA A 1 224 ? -21.173 -15.385 45.834 1.00 90.12 224 ALA A O 1
ATOM 1636 N N . LYS A 1 225 ? -20.820 -13.211 46.327 1.00 90.12 225 LYS A N 1
ATOM 1637 C CA . LYS A 1 225 ? -19.544 -13.382 47.044 1.00 90.12 225 LYS A CA 1
ATOM 1638 C C . LYS A 1 225 ? -19.499 -12.666 48.400 1.00 90.12 225 LYS A C 1
ATOM 1640 O O . LYS A 1 225 ? -18.745 -13.086 49.273 1.00 90.12 225 LYS A O 1
ATOM 1645 N N . SER A 1 226 ? -20.304 -11.622 48.602 1.00 82.12 226 SER A N 1
ATOM 1646 C CA . SER A 1 226 ? -20.450 -10.940 49.895 1.00 82.12 226 SER A CA 1
ATOM 1647 C C . SER A 1 226 ? -21.848 -11.115 50.482 1.00 82.12 226 SER A C 1
ATOM 1649 O O . SER A 1 226 ? -22.787 -11.492 49.790 1.00 82.12 226 SER A O 1
ATOM 1651 N N . THR A 1 227 ? -22.005 -10.790 51.765 1.00 73.00 227 THR A N 1
ATOM 1652 C CA . THR A 1 227 ? -23.295 -10.834 52.475 1.00 73.00 227 THR A CA 1
ATOM 1653 C C . THR A 1 227 ? -24.296 -9.771 52.011 1.00 73.00 227 THR A C 1
ATOM 1655 O O . THR A 1 227 ? -25.447 -9.797 52.434 1.00 73.00 227 THR A O 1
ATOM 1658 N N . LYS A 1 228 ? -23.890 -8.843 51.132 1.00 69.50 228 LYS A N 1
ATOM 1659 C CA . LYS A 1 228 ? -24.762 -7.786 50.592 1.00 69.50 228 LYS A CA 1
ATOM 1660 C C . LYS A 1 228 ? -25.756 -8.308 49.553 1.00 69.50 228 LYS A C 1
ATOM 1662 O O . LYS A 1 228 ? -26.703 -7.605 49.210 1.00 69.50 228 LYS A O 1
ATOM 1667 N N . ILE A 1 229 ? -25.525 -9.507 49.026 1.00 79.81 229 ILE A N 1
ATOM 1668 C CA . ILE A 1 229 ? -26.336 -10.154 47.995 1.00 79.81 229 ILE A CA 1
ATOM 1669 C C . ILE A 1 229 ? -26.417 -11.656 48.259 1.00 79.81 229 ILE A C 1
ATOM 1671 O O . ILE A 1 229 ? -25.534 -12.224 48.896 1.00 79.81 229 ILE A O 1
ATOM 1675 N N . ILE A 1 230 ? -27.463 -12.315 47.766 1.00 80.88 230 ILE A N 1
ATOM 1676 C CA . ILE A 1 230 ? -27.653 -13.762 47.928 1.00 80.88 230 ILE A CA 1
ATOM 1677 C C . ILE A 1 230 ? -27.989 -14.437 46.608 1.00 80.88 230 ILE A C 1
ATOM 1679 O O . ILE A 1 230 ? -28.594 -13.848 45.712 1.00 80.88 230 ILE A O 1
ATOM 1683 N N . GLY A 1 231 ? -27.624 -15.714 46.536 1.00 87.12 231 GLY A N 1
ATOM 1684 C CA . GLY A 1 231 ? -27.963 -16.595 45.428 1.00 87.12 231 GLY A CA 1
ATOM 1685 C C . GLY A 1 231 ? -27.079 -16.415 44.196 1.00 87.12 231 GLY A C 1
ATOM 1686 O O . GLY A 1 231 ? -25.934 -15.964 44.262 1.00 87.12 231 GLY A O 1
ATOM 1687 N N . GLU A 1 232 ? -27.634 -16.824 43.064 1.00 90.56 232 GLU A N 1
ATOM 1688 C CA . GLU A 1 232 ? -27.042 -16.740 41.734 1.00 90.56 232 GLU A CA 1
ATOM 1689 C C . GLU A 1 232 ? -28.161 -16.378 40.753 1.00 90.56 232 GLU A C 1
ATOM 1691 O O . GLU A 1 232 ? -29.317 -16.768 40.948 1.00 90.56 232 GLU A O 1
ATOM 1696 N N . THR A 1 233 ? -27.844 -15.611 39.716 1.00 91.62 233 THR A N 1
ATOM 1697 C CA . THR A 1 233 ? -28.827 -15.300 38.677 1.00 91.62 233 THR A CA 1
ATOM 1698 C C . THR A 1 233 ? -29.170 -16.537 37.847 1.00 91.62 233 THR A C 1
ATOM 1700 O O . THR A 1 233 ? -28.347 -17.448 37.713 1.00 91.62 233 THR A O 1
ATOM 1703 N N . PRO A 1 234 ? -30.327 -16.548 37.164 1.00 90.44 234 PRO A N 1
ATOM 1704 C CA . PRO A 1 234 ? -30.540 -17.460 36.048 1.00 90.44 234 PRO A CA 1
ATOM 1705 C C . PRO A 1 234 ? -29.413 -17.353 35.009 1.00 90.44 234 PRO A C 1
ATOM 1707 O O . PRO A 1 234 ? -28.738 -16.327 34.889 1.00 90.44 234 PRO A O 1
ATOM 1710 N N . LYS A 1 235 ? -29.217 -18.420 34.231 1.00 92.38 235 LYS A N 1
ATOM 1711 C CA . LYS A 1 235 ? -28.235 -18.437 33.141 1.00 92.38 235 LYS A CA 1
ATOM 1712 C C . LYS A 1 235 ? -28.728 -17.602 31.959 1.00 92.38 235 LYS A C 1
ATOM 1714 O O . LYS A 1 235 ? -29.745 -17.934 31.347 1.00 92.38 235 LYS A O 1
ATOM 1719 N N . PHE A 1 236 ? -27.969 -16.579 31.585 1.00 91.31 236 PHE A N 1
ATOM 1720 C CA . PHE A 1 236 ? -28.267 -15.691 30.463 1.00 91.31 236 PHE A CA 1
ATOM 1721 C C . PHE A 1 236 ? -27.506 -16.102 29.204 1.00 91.31 236 PHE A C 1
ATOM 1723 O O . PHE A 1 236 ? -26.364 -16.551 29.280 1.00 91.31 236 PHE A O 1
ATOM 1730 N N . SER A 1 237 ? -28.135 -15.920 28.043 1.00 88.50 237 SER A N 1
ATOM 1731 C CA . SER A 1 237 ? -27.471 -16.006 26.736 1.00 88.50 237 SER A CA 1
ATOM 1732 C C . SER A 1 237 ? -27.168 -14.620 26.195 1.00 88.50 237 SER A C 1
ATOM 1734 O O . SER A 1 237 ? -27.862 -13.655 26.512 1.00 88.50 237 SER A O 1
ATOM 1736 N N . VAL A 1 238 ? -26.179 -14.547 25.310 1.00 88.94 238 VAL A N 1
ATOM 1737 C CA . VAL A 1 238 ? -25.940 -13.368 24.477 1.00 88.94 238 VAL A CA 1
ATOM 1738 C C . VAL A 1 238 ? -26.444 -13.654 23.072 1.00 88.94 238 VAL A C 1
ATOM 1740 O O . VAL A 1 238 ? -26.261 -14.752 22.561 1.00 88.94 238 VAL A O 1
ATOM 1743 N N . ASN A 1 239 ? -27.076 -12.672 22.436 1.00 90.06 239 ASN A N 1
ATOM 1744 C CA . ASN A 1 239 ? -27.392 -12.769 21.019 1.00 90.06 239 ASN A CA 1
ATOM 1745 C C . ASN A 1 239 ? -26.171 -12.325 20.206 1.00 90.06 239 ASN A C 1
ATOM 1747 O O . ASN A 1 239 ? -25.835 -11.137 20.211 1.00 90.06 239 ASN A O 1
ATOM 1751 N N . VAL A 1 240 ? -25.498 -13.268 19.546 1.00 89.38 240 VAL A N 1
ATOM 1752 C CA . VAL A 1 240 ? -24.332 -13.002 18.700 1.00 89.38 240 VAL A CA 1
ATOM 1753 C C . VAL A 1 240 ? -24.684 -13.333 17.258 1.00 89.38 240 VAL A C 1
ATOM 1755 O O . VAL A 1 240 ? -24.869 -14.486 16.877 1.00 89.38 240 VAL A O 1
ATOM 1758 N N . THR A 1 241 ? -24.759 -12.298 16.434 1.00 84.25 241 THR A N 1
ATOM 1759 C CA . THR A 1 241 ? -25.103 -12.419 15.019 1.00 84.25 241 THR A CA 1
ATOM 1760 C C . THR A 1 241 ? -23.863 -12.297 14.144 1.00 84.25 241 THR A C 1
ATOM 1762 O O . THR A 1 241 ? -22.860 -11.678 14.508 1.00 84.25 241 THR A O 1
ATOM 1765 N N . LYS A 1 242 ? -23.920 -12.917 12.967 1.00 77.69 242 LYS A N 1
ATOM 1766 C CA . LYS A 1 242 ? -22.899 -12.747 11.935 1.00 77.69 242 LYS A CA 1
ATOM 1767 C C . LYS A 1 242 ? -23.122 -11.411 11.229 1.00 77.69 242 LYS A C 1
ATOM 1769 O O . LYS A 1 242 ? -24.239 -11.131 10.794 1.00 77.69 242 LYS A O 1
ATOM 1774 N N . ALA A 1 243 ? -22.071 -10.608 11.077 1.00 65.88 243 ALA A N 1
ATOM 1775 C CA . ALA A 1 243 ? -22.157 -9.369 10.310 1.00 65.88 243 ALA A CA 1
ATOM 1776 C C . ALA A 1 243 ? -22.402 -9.693 8.827 1.00 65.88 243 ALA A C 1
ATOM 1778 O O . ALA A 1 243 ? -21.591 -10.363 8.185 1.00 65.88 243 ALA A O 1
ATOM 1779 N N . ALA A 1 244 ? -23.525 -9.230 8.280 1.00 53.31 244 ALA A N 1
ATOM 1780 C CA . ALA A 1 244 ? -23.875 -9.430 6.881 1.00 53.31 244 ALA A CA 1
ATOM 1781 C C . ALA A 1 244 ? -23.404 -8.243 6.032 1.00 53.31 244 ALA A C 1
ATOM 1783 O O . ALA A 1 244 ? -24.190 -7.345 5.769 1.00 53.31 244 ALA A O 1
ATOM 1784 N N . VAL A 1 245 ? -22.143 -8.248 5.588 1.00 55.28 245 VAL A N 1
ATOM 1785 C CA . VAL A 1 245 ? -21.723 -7.565 4.348 1.00 55.28 245 VAL A CA 1
ATOM 1786 C C . VAL A 1 245 ? -20.542 -8.340 3.758 1.00 55.28 245 VAL A C 1
ATOM 1788 O O . VAL A 1 245 ? -19.383 -7.999 3.974 1.00 55.28 245 VAL A O 1
ATOM 1791 N N . ALA A 1 246 ? -20.832 -9.431 3.053 1.00 64.75 246 ALA A N 1
ATOM 1792 C CA . ALA A 1 246 ? -19.864 -9.999 2.125 1.00 64.75 246 ALA A CA 1
ATOM 1793 C C . ALA A 1 246 ? -20.105 -9.375 0.750 1.00 64.75 246 ALA A C 1
ATOM 1795 O O . ALA A 1 246 ? -21.255 -9.244 0.322 1.00 64.75 246 ALA A O 1
ATOM 1796 N N . VAL A 1 247 ? -19.038 -8.998 0.052 1.00 73.06 247 VAL A N 1
ATOM 1797 C CA . VAL A 1 247 ? -19.146 -8.563 -1.342 1.00 73.06 247 VAL A CA 1
ATOM 1798 C C . VAL A 1 247 ? -19.480 -9.790 -2.186 1.00 73.06 247 VAL A C 1
ATOM 1800 O O . VAL A 1 247 ? -18.703 -10.743 -2.234 1.00 73.06 247 VAL A O 1
ATOM 1803 N N . ASP A 1 248 ? -20.649 -9.792 -2.820 1.00 81.94 248 ASP A N 1
ATOM 1804 C CA . ASP A 1 248 ? -21.045 -10.830 -3.773 1.00 81.94 248 ASP A CA 1
ATOM 1805 C C . ASP A 1 248 ? -20.333 -10.589 -5.109 1.00 81.94 248 ASP A C 1
ATOM 1807 O O . ASP A 1 248 ? -20.689 -9.687 -5.874 1.00 81.94 248 ASP A O 1
ATOM 1811 N N . LEU A 1 249 ? -19.311 -11.399 -5.380 1.00 83.38 249 LEU A N 1
ATOM 1812 C CA . LEU A 1 249 ? -18.472 -11.304 -6.567 1.00 83.38 249 LEU A CA 1
ATOM 1813 C C . LEU A 1 249 ? -19.267 -11.505 -7.859 1.00 83.38 249 LEU A C 1
ATOM 1815 O O . LEU A 1 249 ? -18.881 -10.948 -8.881 1.00 83.38 249 LEU A O 1
ATOM 1819 N N . THR A 1 250 ? -20.412 -12.197 -7.838 1.00 82.25 250 THR A N 1
ATOM 1820 C CA . THR A 1 250 ? -21.248 -12.355 -9.046 1.00 82.25 250 THR A CA 1
ATOM 1821 C C . THR A 1 250 ? -21.838 -11.039 -9.546 1.00 82.25 250 THR A C 1
ATOM 1823 O O . THR A 1 250 ? -22.213 -10.933 -10.711 1.00 82.25 250 THR A O 1
ATOM 1826 N N . LYS A 1 251 ? -21.897 -10.023 -8.678 1.00 82.00 251 LYS A N 1
ATOM 1827 C CA . LYS A 1 251 ? -22.410 -8.683 -8.986 1.00 82.00 251 LYS A CA 1
ATOM 1828 C C . LYS A 1 251 ? -21.296 -7.676 -9.261 1.00 82.00 251 LYS A C 1
ATOM 1830 O O . LYS A 1 251 ? -21.579 -6.520 -9.576 1.00 82.00 251 LYS A O 1
ATOM 1835 N N . VAL A 1 252 ? -20.035 -8.086 -9.132 1.00 84.88 252 VAL A N 1
ATOM 1836 C CA . VAL A 1 252 ? -18.886 -7.220 -9.390 1.00 84.88 252 VAL A CA 1
ATOM 1837 C C . VAL A 1 252 ? -18.724 -7.051 -10.895 1.00 84.88 252 VAL A C 1
ATOM 1839 O O . VAL A 1 252 ? -18.584 -8.018 -11.638 1.00 84.88 252 VAL A O 1
ATOM 1842 N N . THR A 1 253 ? -18.720 -5.798 -11.338 1.00 85.75 253 THR A N 1
ATOM 1843 C CA . THR A 1 253 ? -18.414 -5.432 -12.722 1.00 85.75 253 THR A CA 1
ATOM 1844 C C . THR A 1 253 ? -17.004 -4.864 -12.768 1.00 85.75 253 THR A C 1
ATOM 1846 O O . THR A 1 253 ? -16.691 -3.946 -12.012 1.00 85.75 253 THR A O 1
ATOM 1849 N N . ILE A 1 254 ? -16.158 -5.407 -13.643 1.00 87.81 254 ILE A N 1
ATOM 1850 C CA . ILE A 1 254 ? -14.773 -4.964 -13.817 1.00 87.81 254 ILE A CA 1
ATOM 1851 C C . ILE A 1 254 ? -14.611 -4.484 -15.247 1.00 87.81 254 ILE A C 1
ATOM 1853 O O . ILE A 1 254 ? -14.761 -5.256 -16.193 1.00 87.81 254 ILE A O 1
ATOM 1857 N N . THR A 1 255 ? -14.278 -3.208 -15.398 1.00 82.75 255 THR A N 1
ATOM 1858 C CA . THR A 1 255 ? -13.933 -2.632 -16.695 1.00 82.75 255 THR A CA 1
ATOM 1859 C C . THR A 1 255 ? -12.426 -2.719 -16.868 1.00 82.75 255 THR A C 1
ATOM 1861 O O . THR A 1 255 ? -11.683 -1.937 -16.277 1.00 82.75 255 THR A O 1
ATOM 1864 N N . VAL A 1 256 ? -11.962 -3.680 -17.666 1.00 79.81 256 VAL A N 1
ATOM 1865 C CA . VAL A 1 256 ? -10.543 -3.759 -18.028 1.00 79.81 256 VAL A CA 1
ATOM 1866 C C . VAL A 1 256 ? -10.268 -2.783 -19.172 1.00 79.81 256 VAL A C 1
ATOM 1868 O O . VAL A 1 256 ? -10.966 -2.835 -20.189 1.00 79.81 256 VAL A O 1
ATOM 1871 N N . PRO A 1 257 ? -9.278 -1.885 -19.039 1.00 74.19 257 PRO A N 1
ATOM 1872 C CA . PRO A 1 257 ? -8.909 -0.990 -20.126 1.00 74.19 257 PRO A CA 1
ATOM 1873 C C . PRO A 1 257 ? -8.434 -1.797 -21.340 1.00 74.19 257 PRO A C 1
ATOM 1875 O O . PRO A 1 257 ? -7.714 -2.786 -21.200 1.00 74.19 257 PRO A O 1
ATOM 1878 N N . THR A 1 258 ? -8.839 -1.365 -22.536 1.00 81.12 258 THR A N 1
ATOM 1879 C CA . THR A 1 258 ? -8.387 -1.993 -23.785 1.00 81.12 258 THR A CA 1
ATOM 1880 C C . THR A 1 258 ? -6.893 -1.751 -23.953 1.00 81.12 258 THR A C 1
ATOM 1882 O O . THR A 1 258 ? -6.456 -0.602 -23.904 1.00 81.12 258 THR A O 1
ATOM 1885 N N . GLN A 1 259 ? -6.120 -2.817 -24.157 1.00 83.88 259 GLN A N 1
ATOM 1886 C CA . GLN A 1 259 ? -4.679 -2.712 -24.376 1.00 83.88 259 GLN A CA 1
ATOM 1887 C C . GLN A 1 259 ? -4.336 -2.822 -25.853 1.00 83.88 259 GLN A C 1
ATOM 1889 O O . GLN A 1 259 ? -4.873 -3.667 -26.559 1.00 83.88 259 GLN A O 1
ATOM 1894 N N . THR A 1 260 ? -3.429 -1.966 -26.316 1.00 81.44 260 THR A N 1
ATOM 1895 C CA . THR A 1 260 ? -2.993 -1.936 -27.714 1.00 81.44 260 THR A CA 1
ATOM 1896 C C . THR A 1 260 ? -1.574 -2.483 -27.820 1.00 81.44 260 THR A C 1
ATOM 1898 O O . THR A 1 260 ? -0.657 -1.904 -27.243 1.00 81.44 260 THR A O 1
ATOM 1901 N N . ILE A 1 261 ? -1.389 -3.587 -28.549 1.00 80.62 261 ILE A N 1
ATOM 1902 C CA . ILE A 1 261 ? -0.082 -4.247 -28.704 1.00 80.62 261 ILE A CA 1
ATOM 1903 C C . ILE A 1 261 ? 0.443 -4.047 -30.137 1.00 80.62 261 ILE A C 1
ATOM 1905 O O . ILE A 1 261 ? -0.294 -4.325 -31.093 1.00 80.62 261 ILE A O 1
ATOM 1909 N N . PRO A 1 262 ? 1.688 -3.569 -30.326 1.00 69.12 262 PRO A N 1
ATOM 1910 C CA . PRO A 1 262 ? 2.309 -3.456 -31.645 1.00 69.12 262 PRO A CA 1
ATOM 1911 C C . PRO A 1 262 ? 2.619 -4.822 -32.277 1.00 69.12 262 PRO A C 1
ATOM 1913 O O . PRO A 1 262 ? 3.280 -5.662 -31.675 1.00 69.12 262 PRO A O 1
ATOM 1916 N N . GLY A 1 263 ? 2.211 -5.018 -33.534 1.00 69.25 263 GLY A N 1
ATOM 1917 C CA . GLY A 1 263 ? 2.595 -6.189 -34.333 1.00 69.25 263 GLY A CA 1
ATOM 1918 C C . GLY A 1 263 ? 1.684 -7.417 -34.193 1.00 69.25 263 GLY A C 1
ATOM 1919 O O . GLY A 1 263 ? 0.555 -7.333 -33.716 1.00 69.25 263 GLY A O 1
ATOM 1920 N N . ASP A 1 264 ? 2.160 -8.558 -34.703 1.00 68.44 264 ASP A N 1
ATOM 1921 C CA . ASP A 1 264 ? 1.377 -9.801 -34.817 1.00 68.44 264 ASP A CA 1
ATOM 1922 C C . ASP A 1 264 ? 1.521 -10.745 -33.615 1.00 68.44 264 ASP A C 1
ATOM 1924 O O . ASP A 1 264 ? 0.728 -11.671 -33.475 1.00 68.44 264 ASP A O 1
ATOM 1928 N N . LYS A 1 265 ? 2.501 -10.522 -32.731 1.00 78.25 265 LYS A N 1
ATOM 1929 C CA . LYS A 1 265 ? 2.745 -11.320 -31.517 1.00 78.25 265 LYS A CA 1
ATOM 1930 C C . LYS A 1 265 ? 3.200 -10.422 -30.371 1.00 78.25 265 LYS A C 1
ATOM 1932 O O . LYS A 1 265 ? 3.950 -9.481 -30.602 1.00 78.25 265 LYS A O 1
ATOM 1937 N N . SER A 1 266 ? 2.789 -10.746 -29.149 1.00 76.44 266 SER A N 1
ATOM 1938 C CA . SER A 1 266 ? 3.186 -10.025 -27.938 1.00 76.44 266 SER A CA 1
ATOM 1939 C C . SER A 1 266 ? 4.637 -10.297 -27.538 1.00 76.44 266 SER A C 1
ATOM 1941 O O . SER A 1 266 ? 5.100 -11.446 -27.579 1.00 76.44 266 SER A O 1
ATOM 1943 N N . VAL A 1 267 ? 5.347 -9.254 -27.093 1.00 79.38 267 VAL A N 1
ATOM 1944 C CA . VAL A 1 267 ? 6.648 -9.392 -26.416 1.00 79.38 267 VAL A CA 1
ATOM 1945 C C . VAL A 1 267 ? 6.475 -9.436 -24.892 1.00 79.38 267 VAL A C 1
ATOM 1947 O O . VAL A 1 267 ? 5.414 -9.114 -24.357 1.00 79.38 267 VAL A O 1
ATOM 1950 N N . ALA A 1 268 ? 7.522 -9.840 -24.165 1.00 80.31 268 ALA A N 1
ATOM 1951 C CA . ALA A 1 268 ? 7.485 -9.990 -22.703 1.00 80.31 268 ALA A CA 1
ATOM 1952 C C . ALA A 1 268 ? 7.018 -8.727 -21.954 1.00 80.31 268 ALA A C 1
ATOM 1954 O O . ALA A 1 268 ? 6.271 -8.830 -20.978 1.00 80.31 268 ALA A O 1
ATOM 1955 N N . GLY A 1 269 ? 7.412 -7.543 -22.435 1.00 79.94 269 GLY A N 1
ATOM 1956 C CA . GLY A 1 269 ? 6.983 -6.263 -21.865 1.00 79.94 269 GLY A CA 1
ATOM 1957 C C . GLY A 1 269 ? 5.470 -6.043 -21.962 1.00 79.94 269 GLY A C 1
ATOM 1958 O O . GLY A 1 269 ? 4.844 -5.684 -20.967 1.00 79.94 269 GLY A O 1
ATOM 1959 N N . ASP A 1 270 ? 4.869 -6.343 -23.115 1.00 84.56 270 ASP A N 1
ATOM 1960 C CA . ASP A 1 270 ? 3.433 -6.147 -23.358 1.00 84.56 270 ASP A CA 1
ATOM 1961 C C . ASP A 1 270 ? 2.579 -7.080 -22.499 1.00 84.56 270 ASP A C 1
ATOM 1963 O O . ASP A 1 270 ? 1.569 -6.673 -21.925 1.00 84.56 270 ASP A O 1
ATOM 1967 N N . VAL A 1 271 ? 3.010 -8.339 -22.377 1.00 85.06 271 VAL A N 1
ATOM 1968 C CA . VAL A 1 271 ? 2.353 -9.346 -21.534 1.00 85.06 271 VAL A CA 1
ATOM 1969 C C . VAL A 1 271 ? 2.353 -8.906 -20.073 1.00 85.06 271 VAL A C 1
ATOM 1971 O O . VAL A 1 271 ? 1.311 -8.938 -19.417 1.00 85.06 271 VAL A O 1
ATOM 1974 N N . THR A 1 272 ? 3.501 -8.433 -19.586 1.00 88.19 272 THR A N 1
ATOM 1975 C CA . THR A 1 272 ? 3.644 -7.942 -18.210 1.00 88.19 272 THR A CA 1
ATOM 1976 C C . THR A 1 272 ? 2.752 -6.721 -17.974 1.00 88.19 272 THR A C 1
ATOM 1978 O O . THR A 1 272 ? 2.031 -6.655 -16.977 1.00 88.19 272 THR A O 1
ATOM 1981 N N . ALA A 1 273 ? 2.734 -5.772 -18.914 1.00 85.88 273 ALA A N 1
ATOM 1982 C CA . ALA A 1 273 ? 1.884 -4.588 -18.838 1.00 85.88 273 ALA A CA 1
ATOM 1983 C C . ALA A 1 273 ? 0.386 -4.944 -18.822 1.00 85.88 273 ALA A C 1
ATOM 1985 O O . ALA A 1 273 ? -0.379 -4.370 -18.043 1.00 85.88 273 ALA A O 1
ATOM 1986 N N . LEU A 1 274 ? -0.034 -5.923 -19.628 1.00 88.69 274 LEU A N 1
ATOM 1987 C CA . LEU A 1 274 ? -1.413 -6.411 -19.660 1.00 88.69 274 LEU A CA 1
ATOM 1988 C C . LEU A 1 274 ? -1.821 -7.070 -18.332 1.00 88.69 274 LEU A C 1
ATOM 1990 O O . LEU A 1 274 ? -2.880 -6.748 -17.791 1.00 88.69 274 LEU A O 1
ATOM 1994 N N . GLN A 1 275 ? -0.974 -7.930 -17.760 1.00 90.38 275 GLN A N 1
ATOM 1995 C CA . GLN A 1 275 ? -1.223 -8.564 -16.457 1.00 90.38 275 GLN A CA 1
ATOM 1996 C C . GLN A 1 275 ? -1.337 -7.533 -15.321 1.00 90.38 275 GLN A C 1
ATOM 1998 O O . GLN A 1 275 ? -2.238 -7.624 -14.478 1.00 90.38 275 GLN A O 1
ATOM 2003 N N . ILE A 1 276 ? -0.463 -6.520 -15.314 1.00 90.25 276 ILE A N 1
ATOM 2004 C CA . ILE A 1 276 ? -0.506 -5.416 -14.343 1.00 90.25 276 ILE A CA 1
ATOM 2005 C C . ILE A 1 276 ? -1.793 -4.603 -14.505 1.00 90.25 276 ILE A C 1
ATOM 2007 O O . ILE A 1 276 ? -2.448 -4.293 -13.510 1.00 90.25 276 ILE A O 1
ATOM 2011 N N . ALA A 1 277 ? -2.193 -4.283 -15.737 1.00 89.44 277 ALA A N 1
ATOM 2012 C CA . ALA A 1 277 ? -3.403 -3.510 -16.002 1.00 89.44 277 ALA A CA 1
ATOM 2013 C C . ALA A 1 277 ? -4.670 -4.226 -15.519 1.00 89.44 277 ALA A C 1
ATOM 2015 O O . ALA A 1 277 ? -5.503 -3.604 -14.862 1.00 89.44 277 ALA A O 1
ATOM 2016 N N . ILE A 1 278 ? -4.787 -5.535 -15.768 1.00 90.81 278 ILE A N 1
ATOM 2017 C CA . ILE A 1 278 ? -5.894 -6.350 -15.247 1.00 90.81 278 ILE A CA 1
ATOM 2018 C C . ILE A 1 278 ? -5.887 -6.330 -13.716 1.00 90.81 278 ILE A C 1
ATOM 2020 O O . ILE A 1 278 ? -6.912 -6.053 -13.095 1.00 90.81 278 ILE A O 1
ATOM 2024 N N . THR A 1 279 ? -4.724 -6.550 -13.099 1.00 91.44 279 THR A N 1
ATOM 2025 C CA . THR A 1 279 ? -4.583 -6.528 -11.635 1.00 91.44 279 THR A CA 1
ATOM 2026 C C . THR A 1 279 ? -5.017 -5.185 -11.045 1.00 91.44 279 THR A C 1
ATOM 2028 O O . THR A 1 279 ? -5.739 -5.145 -10.048 1.00 91.44 279 THR A O 1
ATOM 2031 N N . ASN A 1 280 ? -4.622 -4.078 -11.672 1.00 90.94 280 ASN A N 1
ATOM 2032 C CA . ASN A 1 280 ? -4.983 -2.734 -11.232 1.00 90.94 280 ASN A CA 1
ATOM 2033 C C . ASN A 1 280 ? -6.466 -2.418 -11.465 1.00 90.94 280 ASN A C 1
ATOM 2035 O O . ASN A 1 280 ? -7.074 -1.786 -10.606 1.00 90.94 280 ASN A O 1
ATOM 2039 N N . ALA A 1 281 ? -7.069 -2.883 -12.563 1.00 89.62 281 ALA A N 1
ATOM 2040 C CA . ALA A 1 281 ? -8.500 -2.714 -12.827 1.00 89.62 281 ALA A CA 1
ATOM 2041 C C . ALA A 1 281 ? -9.359 -3.440 -11.778 1.00 89.62 281 ALA A C 1
ATOM 2043 O O . ALA A 1 281 ? -10.313 -2.873 -11.244 1.00 89.62 281 ALA A O 1
ATOM 2044 N N . VAL A 1 282 ? -8.972 -4.667 -11.417 1.00 90.62 282 VAL A N 1
ATOM 2045 C CA . VAL A 1 282 ? -9.618 -5.420 -10.333 1.00 90.62 282 VAL A CA 1
ATOM 2046 C C . VAL A 1 282 ? -9.460 -4.671 -9.004 1.00 90.62 282 VAL A C 1
ATOM 2048 O O . VAL A 1 282 ? -10.457 -4.382 -8.347 1.00 90.62 282 VAL A O 1
ATOM 2051 N N . LYS A 1 283 ? -8.234 -4.270 -8.635 1.00 86.00 283 LYS A N 1
ATOM 2052 C CA . LYS A 1 283 ? -7.966 -3.520 -7.390 1.00 86.00 283 LYS A CA 1
ATOM 2053 C C . LYS A 1 283 ? -8.710 -2.185 -7.310 1.00 86.00 283 LYS A C 1
ATOM 2055 O O . LYS A 1 283 ? -9.130 -1.790 -6.228 1.00 86.00 283 LYS A O 1
ATOM 2060 N N . GLY A 1 284 ? -8.855 -1.489 -8.436 1.00 84.38 284 GLY A N 1
ATOM 2061 C CA . GLY A 1 284 ? -9.515 -0.187 -8.528 1.00 84.38 284 GLY A CA 1
ATOM 2062 C C . GLY A 1 284 ? -11.044 -0.247 -8.499 1.00 84.38 284 GLY A C 1
ATOM 2063 O O . GLY A 1 284 ? -11.693 0.797 -8.509 1.00 84.38 284 GLY A O 1
ATOM 2064 N N . THR A 1 285 ? -11.642 -1.439 -8.467 1.00 87.75 285 THR A N 1
ATOM 2065 C CA . THR A 1 285 ? -13.099 -1.587 -8.454 1.00 87.75 285 THR A CA 1
ATOM 2066 C C . THR A 1 285 ? -13.666 -1.187 -7.089 1.00 87.75 285 THR A C 1
ATOM 2068 O O . THR A 1 285 ? -13.370 -1.811 -6.073 1.00 87.75 285 THR A O 1
ATOM 2071 N N . SER A 1 286 ? -14.537 -0.174 -7.055 1.00 79.69 286 SER A N 1
ATOM 2072 C CA . SER A 1 286 ? -15.124 0.362 -5.813 1.00 79.69 286 SER A CA 1
ATOM 2073 C C . SER A 1 286 ? -15.913 -0.677 -5.009 1.00 79.69 286 SER A C 1
ATOM 2075 O O . SER A 1 286 ? -15.872 -0.658 -3.780 1.00 79.69 286 SER A O 1
ATOM 2077 N N . ALA A 1 287 ? -16.566 -1.633 -5.678 1.00 80.62 287 ALA A N 1
ATOM 2078 C CA . ALA A 1 287 ? -17.261 -2.745 -5.025 1.00 80.62 287 ALA A CA 1
ATOM 2079 C C . ALA A 1 287 ? -16.318 -3.680 -4.244 1.00 80.62 287 ALA A C 1
ATOM 2081 O O . ALA A 1 287 ? -16.763 -4.356 -3.324 1.00 80.62 287 ALA A O 1
ATOM 2082 N N . LEU A 1 288 ? -15.026 -3.708 -4.589 1.00 84.88 288 LEU A N 1
ATOM 2083 C CA . LEU A 1 288 ? -13.986 -4.475 -3.897 1.00 84.88 288 LEU A CA 1
ATOM 2084 C C . LEU A 1 288 ? -13.200 -3.614 -2.888 1.00 84.88 288 LEU A C 1
ATOM 2086 O O . LEU A 1 288 ? -12.216 -4.085 -2.314 1.00 84.88 288 LEU A O 1
ATOM 2090 N N . SER A 1 289 ? -13.605 -2.358 -2.658 1.00 75.44 289 SER A N 1
ATOM 2091 C CA . SER A 1 289 ? -12.935 -1.477 -1.697 1.00 75.44 289 SER A CA 1
ATOM 2092 C C . SER A 1 289 ? -12.953 -2.079 -0.285 1.00 75.44 289 SER A C 1
ATOM 2094 O O . SER A 1 289 ? -13.975 -2.554 0.203 1.00 75.44 289 SER A O 1
ATOM 2096 N N . GLY A 1 290 ? -11.786 -2.112 0.366 1.00 70.69 290 GLY A N 1
ATOM 2097 C CA . GLY A 1 290 ? -11.609 -2.746 1.680 1.00 70.69 290 GLY A CA 1
ATOM 2098 C C . GLY A 1 290 ? -11.340 -4.259 1.653 1.00 70.69 290 GLY A C 1
ATOM 2099 O O . GLY A 1 290 ? -11.140 -4.848 2.718 1.00 70.69 290 GLY A O 1
ATOM 2100 N N . LEU A 1 291 ? -11.285 -4.884 0.471 1.00 81.12 291 LEU A N 1
ATOM 2101 C CA . LEU A 1 291 ? -10.818 -6.260 0.285 1.00 81.12 291 LEU A CA 1
ATOM 2102 C C . LEU A 1 291 ? -9.362 -6.289 -0.188 1.00 81.12 291 LEU A C 1
ATOM 2104 O O . LEU A 1 291 ? -8.940 -5.486 -1.020 1.00 81.12 291 LEU A O 1
ATOM 2108 N N . THR A 1 292 ? -8.596 -7.254 0.308 1.00 83.06 292 THR A N 1
ATOM 2109 C CA . THR A 1 292 ? -7.185 -7.443 -0.054 1.00 83.06 292 THR A CA 1
ATOM 2110 C C . THR A 1 292 ? -7.034 -8.580 -1.062 1.00 83.06 292 THR A C 1
ATOM 2112 O O . THR A 1 292 ? -7.534 -9.679 -0.834 1.00 83.06 292 THR A O 1
ATOM 2115 N N . ILE A 1 293 ? -6.314 -8.348 -2.163 1.00 84.00 293 ILE A N 1
ATOM 2116 C CA . ILE A 1 293 ? -5.954 -9.421 -3.105 1.00 84.00 293 ILE A CA 1
ATOM 2117 C C . ILE A 1 293 ? -5.074 -10.477 -2.411 1.00 84.00 293 ILE A C 1
ATOM 2119 O O . ILE A 1 293 ? -4.340 -10.161 -1.480 1.00 84.00 293 ILE A O 1
ATOM 2123 N N . ASP A 1 294 ? -5.179 -11.729 -2.836 1.00 82.06 294 ASP A N 1
ATOM 2124 C CA . ASP A 1 294 ? -4.563 -12.941 -2.279 1.00 82.06 294 ASP A CA 1
ATOM 2125 C C . ASP A 1 294 ? -5.051 -13.374 -0.891 1.00 82.06 294 ASP A C 1
ATOM 2127 O O . ASP A 1 294 ? -5.055 -14.581 -0.614 1.00 82.06 294 ASP A O 1
ATOM 2131 N N . THR A 1 295 ? -5.529 -12.435 -0.071 1.00 80.81 295 THR A N 1
ATOM 2132 C CA . THR A 1 295 ? -6.097 -12.689 1.263 1.00 80.81 295 THR A CA 1
ATOM 2133 C C . THR A 1 295 ? -7.619 -12.844 1.228 1.00 80.81 295 THR A C 1
ATOM 2135 O O . THR A 1 295 ? -8.148 -13.827 1.737 1.00 80.81 295 THR A O 1
ATOM 2138 N N . ASP A 1 296 ? -8.336 -11.895 0.620 1.00 82.06 296 ASP A N 1
ATOM 2139 C CA . ASP A 1 296 ? -9.803 -11.876 0.557 1.00 82.06 296 ASP A CA 1
ATOM 2140 C C . ASP A 1 296 ? -10.345 -12.421 -0.777 1.00 82.06 296 ASP A C 1
ATOM 2142 O O . ASP A 1 296 ? -11.389 -13.078 -0.799 1.00 82.06 296 ASP A O 1
ATOM 2146 N N . TYR A 1 297 ? -9.621 -12.214 -1.883 1.00 90.00 297 TYR A N 1
ATOM 2147 C CA . TYR A 1 297 ? -9.935 -12.753 -3.215 1.00 90.00 297 TYR A CA 1
ATOM 2148 C C . TYR A 1 297 ? -8.667 -12.978 -4.056 1.00 90.00 297 TYR A C 1
ATOM 2150 O O . TYR A 1 297 ? -7.631 -12.386 -3.779 1.00 90.00 297 TYR A O 1
ATOM 2158 N N . THR A 1 298 ? -8.731 -13.786 -5.114 1.00 90.94 298 THR A N 1
ATOM 2159 C CA . THR A 1 298 ? -7.639 -13.988 -6.092 1.00 90.94 298 THR A CA 1
ATOM 2160 C C . THR A 1 298 ? -8.094 -13.739 -7.520 1.00 90.94 298 THR A C 1
ATOM 2162 O O . THR A 1 298 ? -9.277 -13.884 -7.826 1.00 90.94 298 THR A O 1
ATOM 2165 N N . ILE A 1 299 ? -7.144 -13.426 -8.403 1.00 93.25 299 ILE A N 1
ATOM 2166 C CA . ILE A 1 299 ? -7.369 -13.346 -9.850 1.00 93.25 299 ILE A CA 1
ATOM 2167 C C . ILE A 1 299 ? -6.830 -14.630 -10.495 1.00 93.25 299 ILE A C 1
ATOM 2169 O O . ILE A 1 299 ? -5.626 -14.876 -10.480 1.00 93.25 299 ILE A O 1
ATOM 2173 N N . GLU A 1 300 ? -7.708 -15.457 -11.058 1.00 91.12 300 GLU A N 1
ATOM 2174 C CA . GLU A 1 300 ? -7.344 -16.675 -11.794 1.00 91.12 300 GLU A CA 1
ATOM 2175 C C . GLU A 1 300 ? -7.310 -16.400 -13.310 1.00 91.12 300 GLU A C 1
ATOM 2177 O O . GLU A 1 300 ? -8.091 -15.598 -13.821 1.00 91.12 300 GLU A O 1
ATOM 2182 N N . GLY A 1 301 ? -6.404 -17.063 -14.039 1.00 88.00 301 GLY A N 1
ATOM 2183 C CA . GLY A 1 301 ? -6.289 -16.968 -15.505 1.00 88.00 301 GLY A CA 1
ATOM 2184 C C . GLY A 1 301 ? -5.187 -16.036 -16.028 1.00 88.00 301 GLY A C 1
ATOM 2185 O O . GLY A 1 301 ? -4.810 -16.146 -17.192 1.00 88.00 301 GLY A O 1
ATOM 2186 N N . LEU A 1 302 ? -4.590 -15.183 -15.183 1.00 89.25 302 LEU A N 1
ATOM 2187 C CA . LEU A 1 302 ? -3.489 -14.285 -15.588 1.00 89.25 302 LEU A CA 1
ATOM 2188 C C . LEU A 1 302 ? -2.256 -15.028 -16.127 1.00 89.25 302 LEU A C 1
ATOM 2190 O O . LEU A 1 302 ? -1.554 -14.515 -16.996 1.00 89.25 302 LEU A O 1
ATOM 2194 N N . ASN A 1 303 ? -2.008 -16.244 -15.642 1.00 86.44 303 ASN A N 1
ATOM 2195 C CA . ASN A 1 303 ? -0.909 -17.106 -16.076 1.00 86.44 303 ASN A CA 1
ATOM 2196 C C . ASN A 1 303 ? -1.062 -17.637 -17.512 1.00 86.44 303 ASN A C 1
ATOM 2198 O O . ASN A 1 303 ? -0.091 -18.132 -18.075 1.00 86.44 303 ASN A O 1
ATOM 2202 N N . GLN A 1 304 ? -2.256 -17.547 -18.105 1.00 85.44 304 GLN A N 1
ATOM 2203 C CA . GLN A 1 304 ? -2.490 -17.929 -19.502 1.00 85.44 304 GLN A CA 1
ATOM 2204 C C . GLN A 1 304 ? -2.057 -16.828 -20.484 1.00 85.44 304 GLN A C 1
ATOM 2206 O O . GLN A 1 304 ? -1.874 -17.090 -21.673 1.00 85.44 304 GLN A O 1
ATOM 2211 N N . ILE A 1 305 ? -1.843 -15.606 -19.985 1.00 87.94 305 ILE A N 1
ATOM 2212 C CA . ILE A 1 305 ? -1.309 -14.481 -20.749 1.00 87.94 305 ILE A CA 1
ATOM 2213 C C . ILE A 1 305 ? 0.213 -14.657 -20.833 1.00 87.94 305 ILE A C 1
ATOM 2215 O O . ILE A 1 305 ? 0.934 -14.353 -19.885 1.00 87.94 305 ILE A O 1
ATOM 2219 N N . VAL A 1 306 ? 0.696 -15.186 -21.959 1.00 87.06 306 VAL A N 1
ATOM 2220 C CA . VAL A 1 306 ? 2.112 -15.533 -22.179 1.00 87.06 306 VAL A CA 1
ATOM 2221 C C . VAL A 1 306 ? 2.673 -14.911 -23.461 1.00 87.06 306 VAL A C 1
ATOM 2223 O O . VAL A 1 306 ? 1.933 -14.475 -24.345 1.00 87.06 306 VAL A O 1
ATOM 2226 N N . VAL A 1 307 ? 4.005 -14.865 -23.552 1.00 85.00 307 VAL A N 1
ATOM 2227 C CA . VAL A 1 307 ? 4.746 -14.313 -24.699 1.00 85.00 307 VAL A CA 1
ATOM 2228 C C . VAL A 1 307 ? 4.479 -15.120 -25.968 1.00 85.00 307 VAL A C 1
ATOM 2230 O O . VAL A 1 307 ? 4.364 -16.344 -25.923 1.00 85.00 307 VAL A O 1
ATOM 2233 N N . GLY A 1 308 ? 4.415 -14.435 -27.112 1.00 80.62 308 GLY A N 1
ATOM 2234 C CA . GLY A 1 308 ? 4.279 -15.069 -28.425 1.00 80.62 308 GLY A CA 1
ATOM 2235 C C . GLY A 1 308 ? 2.839 -15.302 -28.883 1.00 80.62 308 GLY A C 1
ATOM 2236 O O . GLY A 1 308 ? 2.645 -15.810 -29.988 1.00 80.62 308 GLY A O 1
ATOM 2237 N N . LYS A 1 309 ? 1.844 -14.905 -28.079 1.00 83.56 309 LYS A N 1
ATOM 2238 C CA . LYS A 1 309 ? 0.425 -14.896 -28.457 1.00 83.56 309 LYS A CA 1
ATOM 2239 C C . LYS A 1 309 ? 0.079 -13.667 -29.292 1.00 83.56 309 LYS A C 1
ATOM 2241 O O . LYS A 1 309 ? 0.589 -12.574 -29.051 1.00 83.56 309 LYS A O 1
ATOM 2246 N N . THR A 1 310 ? -0.784 -13.844 -30.284 1.00 84.81 310 THR A N 1
ATOM 2247 C CA . THR A 1 310 ? -1.283 -12.742 -31.118 1.00 84.81 310 THR A CA 1
ATOM 2248 C C . THR A 1 310 ? -2.276 -11.863 -30.341 1.00 84.81 310 THR A C 1
ATOM 2250 O O . THR A 1 310 ? -2.904 -12.344 -29.394 1.00 84.81 310 THR A O 1
ATOM 2253 N N . PRO A 1 311 ? -2.490 -10.589 -30.727 1.00 82.94 311 PRO A N 1
ATOM 2254 C CA . PRO A 1 311 ? -3.506 -9.735 -30.097 1.00 82.94 311 PRO A CA 1
ATOM 2255 C C . PRO A 1 311 ? -4.923 -10.337 -30.123 1.00 82.94 311 PRO A C 1
ATOM 2257 O O . PRO A 1 311 ? -5.690 -10.172 -29.176 1.00 82.94 311 PRO A O 1
ATOM 2260 N N . VAL A 1 312 ? -5.258 -11.082 -31.183 1.00 82.69 312 VAL A N 1
ATOM 2261 C CA . VAL A 1 312 ? -6.551 -11.773 -31.325 1.00 82.69 312 VAL A CA 1
ATOM 2262 C C . VAL A 1 312 ? -6.676 -12.916 -30.319 1.00 82.69 312 VAL A C 1
ATOM 2264 O O . VAL A 1 312 ? -7.694 -13.020 -29.639 1.00 82.69 312 VAL A O 1
ATOM 2267 N N . GLU A 1 313 ? -5.632 -13.737 -30.165 1.00 84.19 313 GLU A N 1
ATOM 2268 C CA . GLU A 1 313 ? -5.605 -14.770 -29.123 1.00 84.19 313 GLU A CA 1
ATOM 2269 C C . GLU A 1 313 ? -5.695 -14.141 -27.728 1.00 84.19 313 GLU A C 1
ATOM 2271 O O . GLU A 1 313 ? -6.443 -14.628 -26.882 1.00 84.19 313 GLU A O 1
ATOM 2276 N N . LEU A 1 314 ? -5.002 -13.023 -27.496 1.00 85.75 314 LEU A N 1
ATOM 2277 C CA . LEU A 1 314 ? -5.022 -12.339 -26.204 1.00 85.75 314 LEU A CA 1
ATOM 2278 C C . LEU A 1 314 ? -6.397 -11.740 -25.858 1.00 85.75 314 LEU A C 1
ATOM 2280 O O . LEU A 1 314 ? -6.800 -11.778 -24.698 1.00 85.75 314 LEU A O 1
ATOM 2284 N N . SER A 1 315 ? -7.139 -11.257 -26.858 1.00 83.75 315 SER A N 1
ATOM 2285 C CA . SER A 1 315 ? -8.525 -10.773 -26.716 1.00 83.75 315 SER A CA 1
ATOM 2286 C C . SER A 1 315 ? -9.553 -11.865 -26.434 1.00 83.75 315 SER A C 1
ATOM 2288 O O . SER A 1 315 ? -10.685 -11.576 -26.054 1.00 83.75 315 SER A O 1
ATOM 2290 N N . SER A 1 316 ? -9.197 -13.127 -26.665 1.00 81.56 316 SER A N 1
ATOM 2291 C CA . SER A 1 316 ? -10.088 -14.253 -26.389 1.00 81.56 316 SER A CA 1
ATOM 2292 C C . SER A 1 316 ? -9.974 -14.772 -24.953 1.00 81.56 316 SER A C 1
ATOM 2294 O O . SER A 1 316 ? -10.794 -15.593 -24.543 1.00 81.56 316 SER A O 1
ATOM 2296 N N . PHE A 1 317 ? -8.993 -14.295 -24.173 1.00 86.12 317 PHE A N 1
ATOM 2297 C CA . PHE A 1 317 ? -8.810 -14.738 -22.795 1.00 86.12 317 PHE A CA 1
ATOM 2298 C C . PHE A 1 317 ? -9.869 -14.176 -21.849 1.00 86.12 317 PHE A C 1
ATOM 2300 O O . PHE A 1 317 ? -10.262 -13.007 -21.903 1.00 86.12 317 PHE A O 1
ATOM 2307 N N . GLU A 1 318 ? -10.253 -15.033 -20.909 1.00 89.38 318 GLU A N 1
ATOM 2308 C CA . GLU A 1 318 ? -11.067 -14.681 -19.759 1.00 89.38 318 GLU A CA 1
ATOM 2309 C C . GLU A 1 318 ? -10.247 -14.884 -18.487 1.00 89.38 318 GLU A C 1
ATOM 2311 O O . GLU A 1 318 ? -9.584 -15.909 -18.316 1.00 89.38 318 GLU A O 1
ATOM 2316 N N . PHE A 1 319 ? -10.312 -13.916 -17.580 1.00 92.44 319 PHE A N 1
ATOM 2317 C CA . PHE A 1 319 ? -9.835 -14.083 -16.211 1.00 92.44 319 PHE A CA 1
ATOM 2318 C C . PHE A 1 319 ? -11.027 -14.123 -15.264 1.00 92.44 319 PHE A C 1
ATOM 2320 O O . PHE A 1 319 ? -12.158 -13.794 -15.632 1.00 92.44 319 PHE A O 1
ATOM 2327 N N . SER A 1 320 ? -10.797 -14.538 -14.027 1.00 91.50 320 SER A N 1
ATOM 2328 C CA . SER A 1 320 ? -11.859 -14.587 -13.030 1.00 91.50 320 SER A CA 1
ATOM 2329 C C . SER A 1 320 ? -11.410 -14.073 -11.680 1.00 91.50 320 SER A C 1
ATOM 2331 O O . SER A 1 320 ? -10.246 -14.212 -11.313 1.00 91.50 320 SER A O 1
ATOM 2333 N N . VAL A 1 321 ? -12.347 -13.499 -10.928 1.00 91.69 321 VAL A N 1
ATOM 2334 C CA . VAL A 1 321 ? -12.116 -13.090 -9.538 1.00 91.69 321 VAL A CA 1
ATOM 2335 C C . VAL A 1 321 ? -12.794 -14.096 -8.625 1.00 91.69 321 VAL A C 1
ATOM 2337 O O . VAL A 1 321 ? -13.992 -14.335 -8.743 1.00 91.69 321 VAL A O 1
ATOM 2340 N N . LYS A 1 322 ? -12.026 -14.712 -7.731 1.00 89.31 322 LYS A N 1
ATOM 2341 C CA . LYS A 1 322 ? -12.486 -15.807 -6.876 1.00 89.31 322 LYS A CA 1
ATOM 2342 C C . LYS A 1 322 ? -12.350 -15.439 -5.412 1.00 89.31 322 LYS A C 1
ATOM 2344 O O . LYS A 1 322 ? -11.302 -14.955 -4.993 1.00 89.31 322 LYS A O 1
ATOM 2349 N N . ALA A 1 323 ? -13.396 -15.691 -4.635 1.00 84.25 323 ALA A N 1
ATOM 2350 C CA . ALA A 1 323 ? -13.388 -15.440 -3.201 1.00 84.25 323 ALA A CA 1
ATOM 2351 C C . ALA A 1 323 ? -12.409 -16.379 -2.479 1.00 84.25 323 ALA A C 1
ATOM 2353 O O . ALA A 1 323 ? -12.332 -17.570 -2.787 1.00 84.25 323 ALA A O 1
ATOM 2354 N N . LYS A 1 324 ? -11.691 -15.838 -1.494 1.00 82.50 324 LYS A N 1
ATOM 2355 C CA . LYS A 1 324 ? -10.784 -16.582 -0.606 1.00 82.50 324 LYS A CA 1
ATOM 2356 C C . LYS A 1 324 ? -11.112 -16.421 0.876 1.00 82.50 324 LYS A C 1
ATOM 2358 O O . LYS A 1 324 ? -10.702 -17.265 1.670 1.00 82.50 324 LYS A O 1
ATOM 2363 N N . SER A 1 325 ? -11.840 -15.373 1.255 1.00 77.00 325 SER A N 1
ATOM 2364 C CA . SER A 1 325 ? -12.252 -15.133 2.637 1.00 77.00 325 SER A CA 1
ATOM 2365 C C . SER A 1 325 ? -13.750 -14.892 2.747 1.00 77.00 325 SER A C 1
ATOM 2367 O O . SER A 1 325 ? -14.429 -14.582 1.775 1.00 77.00 325 SER A O 1
ATOM 2369 N N . VAL A 1 326 ? -14.252 -14.956 3.978 1.00 64.69 326 VAL A N 1
ATOM 2370 C CA . VAL A 1 326 ? -15.646 -14.665 4.344 1.00 64.69 326 VAL A CA 1
ATOM 2371 C C . VAL A 1 326 ? -16.105 -13.235 4.021 1.00 64.69 326 VAL A C 1
ATOM 2373 O O . VAL A 1 326 ? -17.298 -12.953 4.119 1.00 64.69 326 VAL A O 1
ATOM 2376 N N . LYS A 1 327 ? -15.189 -12.327 3.648 1.00 72.00 327 LYS A N 1
ATOM 2377 C CA . LYS A 1 327 ? -15.518 -10.961 3.212 1.00 72.00 327 LYS A CA 1
ATOM 2378 C C . LYS A 1 327 ? -15.966 -10.887 1.745 1.00 72.00 327 LYS A C 1
ATOM 2380 O O . LYS A 1 327 ? -16.545 -9.879 1.344 1.00 72.00 327 LYS A O 1
ATOM 2385 N N . ALA A 1 328 ? -15.728 -11.938 0.958 1.00 74.31 328 ALA A N 1
ATOM 2386 C CA . ALA A 1 328 ? -16.159 -12.068 -0.431 1.00 74.31 328 ALA A CA 1
ATOM 2387 C C . ALA A 1 328 ? -16.937 -13.382 -0.616 1.00 74.31 328 ALA A C 1
ATOM 2389 O O . ALA A 1 328 ? -16.572 -14.419 -0.072 1.00 74.31 328 ALA A O 1
ATOM 2390 N N . THR A 1 329 ? -18.035 -13.361 -1.365 1.00 71.88 329 THR A N 1
ATOM 2391 C CA . THR A 1 329 ? -18.894 -14.539 -1.602 1.00 71.88 329 THR A CA 1
ATOM 2392 C C . THR A 1 329 ? -19.377 -14.570 -3.049 1.00 71.88 329 THR A C 1
ATOM 2394 O O . THR A 1 329 ? -19.049 -13.676 -3.821 1.00 71.88 329 THR A O 1
ATOM 2397 N N . GLY A 1 330 ? -20.145 -15.590 -3.432 1.00 73.44 330 GLY A N 1
ATOM 2398 C CA . GLY A 1 330 ? -20.672 -15.733 -4.789 1.00 73.44 330 GLY A CA 1
ATOM 2399 C C . GLY A 1 330 ? -19.809 -16.622 -5.686 1.00 73.44 330 GLY A C 1
ATOM 2400 O O . GLY A 1 330 ? -18.715 -17.047 -5.315 1.00 73.44 330 GLY A O 1
ATOM 2401 N N . GLY A 1 331 ? -20.348 -16.956 -6.861 1.00 72.06 331 GLY A N 1
ATOM 2402 C CA . GLY A 1 331 ? -19.626 -17.688 -7.901 1.00 72.06 331 GLY A CA 1
ATOM 2403 C C . GLY A 1 331 ? -18.443 -16.893 -8.460 1.00 72.06 331 GLY A C 1
ATOM 2404 O O . GLY A 1 331 ? -18.284 -15.715 -8.166 1.00 72.06 331 GLY A O 1
ATOM 2405 N N . THR A 1 332 ? -17.621 -17.551 -9.274 1.00 83.94 332 THR A N 1
ATOM 2406 C CA . THR A 1 332 ? -16.410 -16.988 -9.887 1.00 83.94 332 THR A CA 1
ATOM 2407 C C . THR A 1 332 ? -16.774 -16.277 -11.203 1.00 83.94 332 THR A C 1
ATOM 2409 O O . THR A 1 332 ? -16.846 -16.953 -12.236 1.00 83.94 332 THR A O 1
ATOM 2412 N N . PRO A 1 333 ? -17.074 -14.958 -11.212 1.00 85.12 333 PRO A N 1
ATOM 2413 C CA . PRO A 1 333 ? -17.376 -14.231 -12.445 1.00 85.12 333 PRO A CA 1
ATOM 2414 C C . PRO A 1 333 ? -16.199 -14.296 -13.419 1.00 85.12 333 PRO A C 1
ATOM 2416 O O . PRO A 1 333 ? -15.037 -14.210 -13.011 1.00 85.12 333 PRO A O 1
ATOM 2419 N N . LYS A 1 334 ? -16.510 -14.407 -14.712 1.00 89.25 334 LYS A N 1
ATOM 2420 C CA . LYS A 1 334 ? -15.524 -14.348 -15.791 1.00 89.25 334 LYS A CA 1
ATOM 2421 C C . LYS A 1 334 ? -15.563 -12.988 -16.471 1.00 89.25 334 LYS A C 1
ATOM 2423 O O . LYS A 1 334 ? -16.635 -12.483 -16.796 1.00 89.25 334 LYS A O 1
ATOM 2428 N N . PHE A 1 335 ? -14.389 -12.426 -16.711 1.00 89.75 335 PHE A N 1
ATOM 2429 C CA . PHE A 1 335 ? -14.206 -11.127 -17.339 1.00 89.75 335 PHE A CA 1
ATOM 2430 C C . PHE A 1 335 ? -13.344 -11.290 -18.581 1.00 89.75 335 PHE A C 1
ATOM 2432 O O . PHE A 1 335 ? -12.288 -11.923 -18.534 1.00 89.75 335 PHE A O 1
ATOM 2439 N N . LYS A 1 336 ? -13.795 -10.703 -19.689 1.00 86.62 336 LYS A N 1
ATOM 2440 C CA . LYS A 1 336 ? -13.066 -10.729 -20.956 1.00 86.62 336 LYS A CA 1
ATOM 2441 C C . LYS A 1 336 ? -11.979 -9.670 -20.977 1.00 86.62 336 LYS A C 1
ATOM 2443 O O . LYS A 1 336 ? -12.173 -8.551 -20.499 1.00 86.62 336 LYS A O 1
ATOM 2448 N N . VAL A 1 337 ? -10.850 -10.027 -21.569 1.00 84.94 337 VAL A N 1
ATOM 2449 C CA . VAL A 1 337 ? -9.768 -9.094 -21.871 1.00 84.94 337 VAL A CA 1
ATOM 2450 C C . VAL A 1 337 ? -9.995 -8.532 -23.271 1.00 84.94 337 VAL A C 1
ATOM 2452 O O . VAL A 1 337 ? -10.306 -9.280 -24.188 1.00 84.94 337 VAL A O 1
ATOM 2455 N N . ASN A 1 338 ? -9.832 -7.222 -23.453 1.00 84.25 338 ASN A N 1
ATOM 2456 C CA . ASN A 1 338 ? -9.905 -6.605 -24.775 1.00 84.25 338 ASN A CA 1
ATOM 2457 C C . ASN A 1 338 ? -8.508 -6.133 -25.200 1.00 84.25 338 ASN A C 1
ATOM 2459 O O . ASN A 1 338 ? -7.929 -5.257 -24.551 1.00 84.25 338 ASN A O 1
ATOM 2463 N N . VAL A 1 339 ? -7.955 -6.723 -26.261 1.00 84.94 339 VAL A N 1
ATOM 2464 C CA . VAL A 1 339 ? -6.604 -6.430 -26.766 1.00 84.94 339 VAL A CA 1
ATOM 2465 C C . VAL A 1 339 ? -6.646 -6.104 -28.255 1.00 84.94 339 VAL A C 1
ATOM 2467 O O . VAL A 1 339 ? -6.795 -6.966 -29.119 1.00 84.94 339 VAL A O 1
ATOM 2470 N N . THR A 1 340 ? -6.453 -4.842 -28.594 1.00 82.06 340 THR A N 1
ATOM 2471 C CA . THR A 1 340 ? -6.407 -4.412 -29.988 1.00 82.06 340 THR A CA 1
ATOM 2472 C C . THR A 1 340 ? -4.991 -4.506 -30.539 1.00 82.06 340 THR A C 1
ATOM 2474 O O . THR A 1 340 ? -3.995 -4.243 -29.862 1.00 82.06 340 THR A O 1
ATOM 2477 N N . LYS A 1 341 ? -4.885 -4.870 -31.816 1.00 76.69 341 LYS A N 1
ATOM 2478 C CA . LYS A 1 341 ? -3.633 -4.721 -32.556 1.00 76.69 341 LYS A CA 1
ATOM 2479 C C . LYS A 1 341 ? -3.426 -3.240 -32.863 1.00 76.69 341 LYS A C 1
ATOM 2481 O O . LYS A 1 341 ? -4.324 -2.593 -33.401 1.00 76.69 341 LYS A O 1
ATOM 2486 N N . ALA A 1 342 ? -2.247 -2.712 -32.554 1.00 64.00 342 ALA A N 1
ATOM 2487 C CA . ALA A 1 342 ? -1.882 -1.362 -32.958 1.00 64.00 342 ALA A CA 1
ATOM 2488 C C . ALA A 1 342 ? -1.731 -1.316 -34.486 1.00 64.00 342 ALA A C 1
ATOM 2490 O O . ALA A 1 342 ? -0.912 -2.047 -35.051 1.00 64.00 342 ALA A O 1
ATOM 2491 N N . ALA A 1 343 ? -2.480 -0.448 -35.164 1.00 53.53 343 ALA A N 1
ATOM 2492 C CA . ALA A 1 343 ? -2.151 -0.064 -36.529 1.00 53.53 343 ALA A CA 1
ATOM 2493 C C . ALA A 1 343 ? -0.943 0.878 -36.467 1.00 53.53 343 ALA A C 1
ATOM 2495 O O . ALA A 1 343 ? -1.090 2.089 -36.349 1.00 53.53 343 ALA A O 1
ATOM 2496 N N . VAL A 1 344 ? 0.261 0.313 -36.482 1.00 53.72 344 VAL A N 1
ATOM 2497 C CA . VAL A 1 344 ? 1.497 1.086 -36.622 1.00 53.72 344 VAL A CA 1
ATOM 2498 C C . VAL A 1 344 ? 2.176 0.596 -37.883 1.00 53.72 344 VAL A C 1
ATOM 2500 O O . VAL A 1 344 ? 3.072 -0.241 -37.845 1.00 53.72 344 VAL A O 1
ATOM 2503 N N . ALA A 1 345 ? 1.678 1.083 -39.013 1.00 60.00 345 ALA A N 1
ATOM 2504 C CA . ALA A 1 345 ? 2.437 1.067 -40.243 1.00 60.00 345 ALA A CA 1
ATOM 2505 C C . ALA A 1 345 ? 2.814 2.509 -40.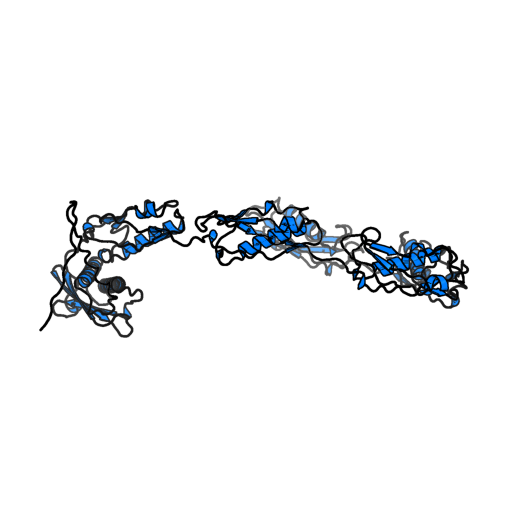569 1.00 60.00 345 ALA A C 1
ATOM 2507 O O . ALA A 1 345 ? 1.929 3.360 -40.678 1.00 60.00 345 ALA A O 1
ATOM 2508 N N . VAL A 1 346 ? 4.109 2.802 -40.713 1.00 67.38 346 VAL A N 1
ATOM 2509 C CA . VAL A 1 346 ? 4.525 4.062 -41.347 1.00 67.38 346 VAL A CA 1
ATOM 2510 C C . VAL A 1 346 ? 3.970 4.041 -42.769 1.00 67.38 346 VAL A C 1
ATOM 2512 O O . VAL A 1 346 ? 4.313 3.160 -43.557 1.00 67.38 346 VAL A O 1
ATOM 2515 N N . ASP A 1 347 ? 3.070 4.973 -43.071 1.00 82.06 347 ASP A N 1
ATOM 2516 C CA . ASP A 1 347 ? 2.491 5.141 -44.402 1.00 82.06 347 ASP A CA 1
ATOM 2517 C C . ASP A 1 347 ? 3.473 5.925 -45.273 1.00 82.06 347 ASP A C 1
ATOM 2519 O O . ASP A 1 347 ? 3.554 7.156 -45.205 1.00 82.06 347 ASP A O 1
ATOM 2523 N N . LEU A 1 348 ? 4.249 5.194 -46.074 1.00 81.62 348 LEU A N 1
ATOM 2524 C CA . LEU A 1 348 ? 5.305 5.762 -46.905 1.00 81.62 348 LEU A CA 1
ATOM 2525 C C . LEU A 1 348 ? 4.763 6.747 -47.945 1.00 81.62 348 LEU A C 1
ATOM 2527 O O . LEU A 1 348 ? 5.493 7.649 -48.344 1.00 81.62 348 LEU A O 1
ATOM 2531 N N . THR A 1 349 ? 3.483 6.667 -48.318 1.00 82.44 349 THR A N 1
ATOM 2532 C CA . THR A 1 349 ? 2.883 7.587 -49.302 1.00 82.44 349 THR A CA 1
ATOM 2533 C C . THR A 1 349 ? 2.863 9.044 -48.829 1.00 82.44 349 THR A C 1
ATOM 2535 O O . THR A 1 349 ? 2.763 9.960 -49.645 1.00 82.44 349 THR A O 1
ATOM 2538 N N . LYS A 1 350 ? 3.005 9.269 -47.515 1.00 82.56 350 LYS A N 1
ATOM 2539 C CA . LYS A 1 350 ? 3.011 10.590 -46.866 1.00 82.56 350 LYS A CA 1
ATOM 2540 C C . LYS A 1 350 ? 4.398 11.034 -46.406 1.00 82.56 350 LYS A C 1
ATOM 2542 O O . LYS A 1 350 ? 4.530 12.099 -45.807 1.00 82.56 350 LYS A O 1
ATOM 2547 N N . VAL A 1 351 ? 5.425 10.219 -46.641 1.00 83.38 351 VAL A N 1
ATOM 2548 C CA . VAL A 1 351 ? 6.796 10.508 -46.217 1.00 83.38 351 VAL A CA 1
ATOM 2549 C C . VAL A 1 351 ? 7.519 11.286 -47.312 1.00 83.38 351 VAL A C 1
ATOM 2551 O O . VAL A 1 351 ? 7.651 10.823 -48.443 1.00 83.38 351 VAL A O 1
ATOM 2554 N N . THR A 1 352 ? 8.032 12.459 -46.946 1.00 83.88 352 THR A N 1
ATOM 2555 C CA . THR A 1 352 ? 8.861 13.299 -47.816 1.00 83.88 352 THR A CA 1
ATOM 2556 C C . THR A 1 352 ? 10.330 13.107 -47.464 1.00 83.88 352 THR A C 1
ATOM 2558 O O . THR A 1 352 ? 10.712 13.249 -46.303 1.00 83.88 352 THR A O 1
ATOM 2561 N N . ILE A 1 353 ? 11.157 12.814 -48.469 1.00 86.50 353 ILE A N 1
ATOM 2562 C CA . ILE A 1 353 ? 12.602 12.620 -48.317 1.00 86.50 353 ILE A CA 1
ATOM 2563 C C . ILE A 1 353 ? 13.319 13.748 -49.050 1.00 86.50 353 ILE A C 1
ATOM 2565 O O . ILE A 1 353 ? 13.118 13.948 -50.248 1.00 86.50 353 ILE A O 1
ATOM 2569 N N . THR A 1 354 ? 14.186 14.456 -48.331 1.00 81.12 354 THR A N 1
ATOM 2570 C CA . THR A 1 354 ? 15.010 15.530 -48.890 1.00 81.12 354 THR A CA 1
ATOM 2571 C C . THR A 1 354 ? 16.463 15.084 -48.897 1.00 81.12 354 THR A C 1
ATOM 2573 O O . THR A 1 354 ? 17.054 14.875 -47.839 1.00 81.12 354 THR A O 1
ATOM 2576 N N . VAL A 1 355 ? 17.050 14.949 -50.088 1.00 80.75 355 VAL A N 1
ATOM 2577 C CA . VAL A 1 355 ? 18.476 14.633 -50.238 1.00 80.75 355 VAL A CA 1
ATOM 2578 C C . VAL A 1 355 ? 19.249 15.931 -50.496 1.00 80.75 355 VAL A C 1
ATOM 2580 O O . VAL A 1 355 ? 18.876 16.677 -51.404 1.00 80.75 355 VAL A O 1
ATOM 2583 N N . PRO A 1 356 ? 20.309 16.233 -49.726 1.00 75.06 356 PRO A N 1
ATOM 2584 C CA . PRO A 1 356 ? 21.119 17.426 -49.950 1.00 75.06 356 PRO A CA 1
ATOM 2585 C C . PRO A 1 356 ? 21.846 17.371 -51.300 1.00 75.06 356 PRO A C 1
ATOM 2587 O O . PRO A 1 356 ? 22.225 16.292 -51.762 1.00 75.06 356 PRO A O 1
ATOM 2590 N N . THR A 1 357 ? 22.076 18.542 -51.905 1.00 79.69 357 THR A N 1
ATOM 2591 C CA . THR A 1 357 ? 22.847 18.683 -53.151 1.00 79.69 357 THR A CA 1
ATOM 2592 C C . THR A 1 357 ? 24.222 18.031 -53.007 1.00 79.69 357 THR A C 1
ATOM 2594 O O . THR A 1 357 ? 24.929 18.291 -52.035 1.00 79.69 357 THR A O 1
ATOM 2597 N N . GLN A 1 358 ? 24.597 17.196 -53.972 1.00 82.44 358 GLN A N 1
ATOM 2598 C CA . GLN A 1 358 ? 25.890 16.515 -54.014 1.00 82.44 358 GLN A CA 1
ATOM 2599 C C . GLN A 1 358 ? 26.784 17.161 -55.062 1.00 82.44 358 GLN A C 1
ATOM 2601 O O . GLN A 1 358 ? 26.333 17.420 -56.172 1.00 82.44 358 GLN A O 1
ATOM 2606 N N . THR A 1 359 ? 28.054 17.388 -54.742 1.00 75.12 359 THR A N 1
ATOM 2607 C CA . THR A 1 359 ? 28.999 17.984 -55.691 1.00 75.12 359 THR A CA 1
ATOM 2608 C C . THR A 1 359 ? 30.045 16.954 -56.095 1.00 75.12 359 THR A C 1
ATOM 2610 O O . THR A 1 359 ? 30.713 16.394 -55.230 1.00 75.12 359 THR A O 1
ATOM 2613 N N . ILE A 1 360 ? 30.209 16.718 -57.398 1.00 72.25 360 ILE A N 1
ATOM 2614 C CA . ILE A 1 360 ? 31.189 15.772 -57.947 1.00 72.25 360 ILE A CA 1
ATOM 2615 C C . ILE A 1 360 ? 32.276 16.551 -58.715 1.00 72.25 360 ILE A C 1
ATOM 2617 O O . ILE A 1 360 ? 31.946 17.435 -59.516 1.00 72.25 360 ILE A O 1
ATOM 2621 N N . PRO A 1 361 ? 33.575 16.284 -58.488 1.00 62.62 361 PRO A N 1
ATOM 2622 C CA . PRO A 1 361 ? 34.653 16.908 -59.255 1.00 62.62 361 PRO A CA 1
ATOM 2623 C C . PRO A 1 361 ? 34.701 16.397 -60.708 1.00 62.62 361 PRO A C 1
ATOM 2625 O O . PRO A 1 361 ? 34.847 15.204 -60.949 1.00 62.62 361 PRO A O 1
ATOM 2628 N N . GLY A 1 362 ? 34.651 17.303 -61.692 1.00 62.59 362 GLY A N 1
ATOM 2629 C CA . GLY A 1 362 ? 34.863 16.971 -63.113 1.00 62.59 362 GLY A CA 1
ATOM 2630 C C . GLY A 1 362 ? 33.608 16.576 -63.913 1.00 62.59 362 GLY A C 1
ATOM 2631 O O . GLY A 1 362 ? 32.483 16.725 -63.450 1.00 62.59 362 GLY A O 1
ATOM 2632 N N . ASP A 1 363 ? 33.811 16.141 -65.166 1.00 57.81 363 ASP A N 1
ATOM 2633 C CA . ASP A 1 363 ? 32.736 15.841 -66.139 1.00 57.81 363 ASP A CA 1
ATOM 2634 C C . ASP A 1 363 ? 32.289 14.369 -66.158 1.00 57.81 363 ASP A C 1
ATOM 2636 O O . ASP A 1 363 ? 31.277 14.034 -66.770 1.00 57.81 363 ASP A O 1
ATOM 2640 N N . LYS A 1 364 ? 33.012 13.480 -65.469 1.00 59.81 364 LYS A N 1
ATOM 2641 C CA . LYS A 1 364 ? 32.655 12.066 -65.296 1.00 59.81 364 LYS A CA 1
ATOM 2642 C C . LYS A 1 364 ? 32.947 11.637 -63.864 1.00 59.81 364 LYS A C 1
ATOM 2644 O O . LYS A 1 364 ? 34.016 11.937 -63.346 1.00 59.81 364 LYS A O 1
ATOM 2649 N N . SER A 1 365 ? 32.013 10.909 -63.259 1.00 61.50 365 SER A N 1
ATOM 2650 C CA . SER A 1 365 ? 32.170 10.351 -61.915 1.00 61.50 365 SER A CA 1
ATOM 2651 C C . SER A 1 365 ? 33.224 9.233 -61.884 1.00 61.50 365 SER A C 1
ATOM 2653 O O . SER A 1 365 ? 33.159 8.301 -62.696 1.00 61.50 365 SER A O 1
ATOM 2655 N N . VAL A 1 366 ? 34.174 9.304 -60.942 1.00 62.03 366 VAL A N 1
ATOM 2656 C CA . VAL A 1 366 ? 35.077 8.186 -60.605 1.00 62.03 366 VAL A CA 1
ATOM 2657 C C . VAL A 1 366 ? 34.420 7.267 -59.567 1.00 62.03 366 VAL A C 1
ATOM 2659 O O . VAL A 1 366 ? 33.492 7.665 -58.868 1.00 62.03 366 VAL A O 1
ATOM 2662 N N . ALA A 1 367 ? 34.888 6.021 -59.434 1.00 60.22 367 ALA A N 1
ATOM 2663 C CA . ALA A 1 367 ? 34.262 5.008 -58.568 1.00 60.22 367 ALA A CA 1
ATOM 2664 C C . ALA A 1 367 ? 34.060 5.442 -57.095 1.00 60.22 367 ALA A C 1
ATOM 2666 O O . ALA A 1 367 ? 33.089 5.031 -56.454 1.00 60.22 367 ALA A O 1
ATOM 2667 N N . GLY A 1 368 ? 34.937 6.311 -56.574 1.00 60.31 368 GLY A N 1
ATOM 2668 C CA . GLY A 1 368 ? 34.796 6.893 -55.235 1.00 60.31 368 GLY A CA 1
ATOM 2669 C C . GLY A 1 368 ? 33.559 7.788 -55.082 1.00 60.31 368 GLY A C 1
ATOM 2670 O O . GLY A 1 368 ? 32.889 7.731 -54.053 1.00 60.31 368 GLY A O 1
ATOM 2671 N N . ASP A 1 369 ? 33.193 8.537 -56.123 1.00 72.88 369 ASP A N 1
ATOM 2672 C CA . ASP A 1 369 ? 32.068 9.481 -56.090 1.00 72.88 369 ASP A CA 1
ATOM 2673 C C . ASP A 1 369 ? 30.718 8.763 -56.221 1.00 72.88 369 ASP A C 1
ATOM 2675 O O . ASP A 1 369 ? 29.738 9.157 -55.590 1.00 72.88 369 ASP A O 1
ATOM 2679 N N . VAL A 1 370 ? 30.672 7.667 -56.992 1.00 73.94 370 VAL A N 1
ATOM 2680 C CA . VAL A 1 370 ? 29.499 6.775 -57.088 1.00 73.94 370 VAL A CA 1
ATOM 2681 C C . VAL A 1 370 ? 29.131 6.230 -55.711 1.00 73.94 370 VAL A C 1
ATOM 2683 O O . VAL A 1 370 ? 27.976 6.307 -55.288 1.00 73.94 370 VAL A O 1
ATOM 2686 N N . THR A 1 371 ? 30.135 5.726 -54.992 1.00 79.38 371 THR A N 1
ATOM 2687 C CA . THR A 1 371 ? 29.959 5.163 -53.650 1.00 79.38 371 THR A CA 1
ATOM 2688 C C . THR A 1 371 ? 29.517 6.245 -52.662 1.00 79.38 371 THR A C 1
ATOM 2690 O O . THR A 1 371 ? 28.595 6.031 -51.874 1.00 79.38 371 THR A O 1
ATOM 2693 N N . ALA A 1 372 ? 30.114 7.439 -52.738 1.00 78.12 372 ALA A N 1
ATOM 2694 C CA . ALA A 1 372 ? 29.737 8.574 -51.898 1.00 78.12 372 ALA A CA 1
ATOM 2695 C C . ALA A 1 372 ? 28.278 9.009 -52.122 1.00 78.12 372 ALA A C 1
ATOM 2697 O O . ALA A 1 372 ? 27.546 9.222 -51.155 1.00 78.12 372 ALA A O 1
ATOM 2698 N N . LEU A 1 373 ? 27.824 9.069 -53.378 1.00 84.31 373 LEU A N 1
ATOM 2699 C CA . LEU A 1 373 ? 26.445 9.419 -53.723 1.00 84.31 373 LEU A CA 1
ATOM 2700 C C . LEU A 1 373 ? 25.437 8.374 -53.213 1.00 84.31 373 LEU A C 1
ATOM 2702 O O . LEU A 1 373 ? 24.411 8.736 -52.634 1.00 84.31 373 LEU A O 1
ATOM 2706 N N . GLN A 1 374 ? 25.739 7.080 -53.364 1.00 86.81 374 GLN A N 1
ATOM 2707 C CA . GLN A 1 374 ? 24.904 5.995 -52.831 1.00 86.81 374 GLN A CA 1
ATOM 2708 C C . GLN A 1 374 ? 24.782 6.056 -51.302 1.00 86.81 374 GLN A C 1
ATOM 2710 O O . GLN A 1 374 ? 23.686 5.898 -50.752 1.00 86.81 374 GLN A O 1
ATOM 2715 N N . ILE A 1 375 ? 25.890 6.332 -50.609 1.00 84.38 375 ILE A N 1
ATOM 2716 C CA . ILE A 1 375 ? 25.913 6.513 -49.152 1.00 84.38 375 ILE A CA 1
ATOM 2717 C C . ILE A 1 375 ? 25.102 7.749 -48.747 1.00 84.38 375 ILE A C 1
ATOM 2719 O O . ILE A 1 375 ? 24.322 7.676 -47.798 1.00 84.38 375 ILE A O 1
ATOM 2723 N N . ALA A 1 376 ? 25.231 8.867 -49.463 1.00 83.75 376 ALA A N 1
ATOM 2724 C CA . ALA A 1 376 ? 24.501 10.099 -49.165 1.00 83.75 376 ALA A CA 1
ATOM 2725 C C . ALA A 1 376 ? 22.979 9.909 -49.267 1.00 83.75 376 ALA A C 1
ATOM 2727 O O . ALA A 1 376 ? 22.248 10.299 -48.355 1.00 83.75 376 ALA A O 1
ATOM 2728 N N . ILE A 1 377 ? 22.501 9.245 -50.324 1.00 88.00 377 ILE A N 1
ATOM 2729 C CA . ILE A 1 377 ? 21.079 8.897 -50.488 1.00 88.00 377 ILE A CA 1
ATOM 2730 C C . ILE A 1 377 ? 20.625 7.986 -49.350 1.00 88.00 377 ILE A C 1
ATOM 2732 O O . ILE A 1 377 ? 19.611 8.247 -48.706 1.00 88.00 377 ILE A O 1
ATOM 2736 N N . THR A 1 378 ? 21.408 6.949 -49.056 1.00 89.06 378 THR A N 1
ATOM 2737 C CA . THR A 1 378 ? 21.125 6.007 -47.969 1.00 89.06 378 THR A CA 1
ATOM 2738 C C . THR A 1 378 ? 20.990 6.717 -46.622 1.00 89.06 378 THR A C 1
ATOM 2740 O O . THR A 1 378 ? 20.054 6.454 -45.866 1.00 89.06 378 THR A O 1
ATOM 2743 N N . ASN A 1 379 ? 21.890 7.651 -46.324 1.00 87.56 379 ASN A N 1
ATOM 2744 C CA . ASN A 1 379 ? 21.874 8.410 -45.079 1.00 87.56 379 ASN A CA 1
ATOM 2745 C C . ASN A 1 379 ? 20.719 9.415 -45.019 1.00 87.56 379 ASN A C 1
ATOM 2747 O O . ASN A 1 379 ? 20.136 9.576 -43.952 1.00 87.56 379 ASN A O 1
ATOM 2751 N N . ALA A 1 380 ? 20.342 10.045 -46.134 1.00 86.19 380 ALA A N 1
ATOM 2752 C CA . ALA A 1 380 ? 19.177 10.931 -46.190 1.00 86.19 380 ALA A CA 1
ATOM 2753 C C . ALA A 1 380 ? 17.868 10.170 -45.914 1.00 86.19 380 ALA A C 1
ATOM 2755 O O . ALA A 1 380 ? 17.024 10.633 -45.144 1.00 86.19 380 ALA A O 1
ATOM 2756 N N . VAL A 1 381 ? 17.728 8.961 -46.468 1.00 88.50 381 VAL A N 1
ATOM 2757 C CA . VAL A 1 381 ? 16.591 8.079 -46.173 1.00 88.50 381 VAL A CA 1
ATOM 2758 C C . VAL A 1 381 ? 16.588 7.669 -44.695 1.00 88.50 381 VAL A C 1
ATOM 2760 O O . VAL A 1 381 ? 15.584 7.867 -44.015 1.00 88.50 381 VAL A O 1
ATOM 2763 N N . LYS A 1 382 ? 17.717 7.180 -44.160 1.00 82.50 382 LYS A N 1
ATOM 2764 C CA . LYS A 1 382 ? 17.841 6.811 -42.733 1.00 82.50 382 LYS A CA 1
ATOM 2765 C C . LYS A 1 382 ? 17.595 7.983 -41.782 1.00 82.50 382 LYS A C 1
ATOM 2767 O O . LYS A 1 382 ? 17.073 7.784 -40.691 1.00 82.50 382 LYS A O 1
ATOM 2772 N N . GLY A 1 383 ? 17.991 9.187 -42.185 1.00 80.75 383 GLY A N 1
ATOM 2773 C CA . GLY A 1 383 ? 17.832 10.419 -41.415 1.00 80.75 383 GLY A CA 1
ATOM 2774 C C . GLY A 1 383 ? 16.399 10.952 -41.378 1.00 80.75 383 GLY A C 1
ATOM 2775 O O . GLY A 1 383 ? 16.125 11.905 -40.652 1.00 80.75 383 GLY A O 1
ATOM 2776 N N . THR A 1 384 ? 15.472 10.351 -42.127 1.00 85.56 384 THR A N 1
ATOM 2777 C CA . THR A 1 384 ? 14.058 10.731 -42.090 1.00 85.56 384 THR A CA 1
ATOM 2778 C C . THR A 1 384 ? 13.440 10.267 -40.773 1.00 85.56 384 THR A C 1
ATOM 2780 O O . THR A 1 384 ? 13.418 9.075 -40.474 1.00 85.56 384 THR A O 1
ATOM 2783 N N . SER A 1 385 ? 12.894 11.195 -39.984 1.00 75.94 385 SER A N 1
ATOM 2784 C CA . SER A 1 385 ? 12.350 10.911 -38.644 1.00 75.94 385 SER A CA 1
ATOM 2785 C C . SER A 1 385 ? 11.267 9.826 -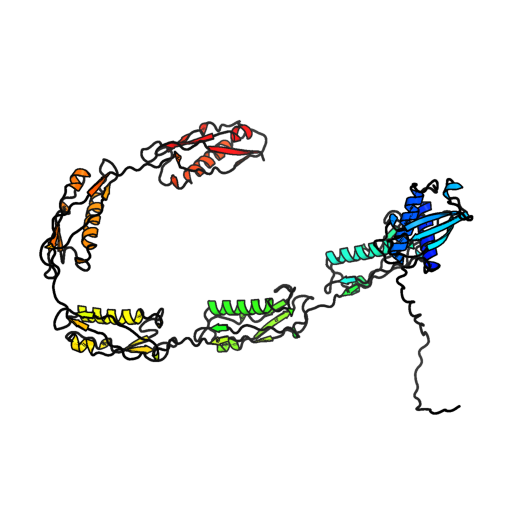38.644 1.00 75.94 385 SER A C 1
ATOM 2787 O O . SER A 1 385 ? 11.261 8.969 -37.763 1.00 75.94 385 SER A O 1
ATOM 2789 N N . ALA A 1 386 ? 10.410 9.800 -39.669 1.00 78.25 386 ALA A N 1
ATOM 2790 C CA . ALA A 1 386 ? 9.383 8.771 -39.851 1.00 78.25 386 ALA A CA 1
ATOM 2791 C C . ALA A 1 386 ? 9.953 7.357 -40.085 1.00 78.25 386 ALA A C 1
ATOM 2793 O O . ALA A 1 386 ? 9.248 6.377 -39.874 1.00 78.25 386 ALA A O 1
ATOM 2794 N N . LEU A 1 387 ? 11.216 7.246 -40.510 1.00 81.56 387 LEU A N 1
ATOM 2795 C CA . LEU A 1 387 ? 11.924 5.983 -40.746 1.00 81.56 387 LEU A CA 1
ATOM 2796 C C . LEU A 1 387 ? 12.937 5.652 -39.638 1.00 81.56 387 LEU A C 1
ATOM 2798 O O . LEU A 1 387 ? 13.649 4.650 -39.727 1.00 81.56 387 LEU A O 1
ATOM 2802 N N . SER A 1 388 ? 13.018 6.481 -38.593 1.00 74.06 388 SER A N 1
ATOM 2803 C CA . SER A 1 388 ? 13.949 6.270 -37.485 1.00 74.06 388 SER A CA 1
ATOM 2804 C C . SER A 1 388 ? 13.680 4.935 -36.776 1.00 74.06 388 SER A C 1
ATOM 2806 O O . SER A 1 388 ? 12.541 4.564 -36.506 1.00 74.06 388 SER A O 1
ATOM 2808 N N . GLY A 1 389 ? 14.744 4.168 -36.517 1.00 68.75 389 GLY A N 1
ATOM 2809 C CA . GLY A 1 389 ? 14.648 2.836 -35.905 1.00 68.75 389 GLY A CA 1
ATOM 2810 C C . GLY A 1 389 ? 14.224 1.699 -36.848 1.00 68.75 389 GLY A C 1
ATOM 2811 O O . GLY A 1 389 ? 14.166 0.551 -36.408 1.00 68.75 389 GLY A O 1
ATOM 2812 N N . LEU A 1 390 ? 13.969 1.976 -38.132 1.00 79.00 390 LEU A N 1
ATOM 2813 C CA . LEU A 1 390 ? 13.747 0.959 -39.165 1.00 79.00 390 LEU A CA 1
ATOM 2814 C C . LEU A 1 390 ? 15.046 0.636 -39.913 1.00 79.00 390 LEU A C 1
ATOM 2816 O O . LEU A 1 390 ? 15.897 1.503 -40.128 1.00 79.00 390 LEU A O 1
ATOM 2820 N N . THR A 1 391 ? 15.193 -0.614 -40.347 1.00 83.44 391 THR A N 1
ATOM 2821 C CA . THR A 1 391 ? 16.429 -1.106 -40.976 1.00 83.44 391 THR A CA 1
ATOM 2822 C C . THR A 1 391 ? 16.264 -1.282 -42.486 1.00 83.44 391 THR A C 1
ATOM 2824 O O . THR A 1 391 ? 15.300 -1.895 -42.943 1.00 83.44 391 THR A O 1
ATOM 2827 N N . ILE A 1 392 ? 17.229 -0.784 -43.269 1.00 82.12 392 ILE A N 1
ATOM 2828 C CA . ILE A 1 392 ? 17.305 -1.041 -44.720 1.00 82.12 392 ILE A CA 1
ATOM 2829 C C . ILE A 1 392 ? 17.490 -2.541 -44.965 1.00 82.12 392 ILE A C 1
ATOM 2831 O O . ILE A 1 392 ? 18.129 -3.225 -44.174 1.00 82.12 392 ILE A O 1
ATOM 2835 N N . ASP A 1 393 ? 16.901 -3.042 -46.043 1.00 78.88 393 ASP A N 1
ATOM 2836 C CA . ASP A 1 393 ? 16.849 -4.438 -46.488 1.00 78.88 393 ASP A CA 1
ATOM 2837 C C . ASP A 1 393 ? 15.949 -5.364 -45.672 1.00 78.88 393 ASP A C 1
ATOM 2839 O O . ASP A 1 393 ? 15.363 -6.276 -46.265 1.00 78.88 393 ASP A O 1
ATOM 2843 N N . THR A 1 394 ? 15.775 -5.092 -44.376 1.00 81.75 394 THR A N 1
ATOM 2844 C CA . THR A 1 394 ? 14.871 -5.838 -43.485 1.00 81.75 394 THR A CA 1
ATOM 2845 C C . THR A 1 394 ? 13.473 -5.227 -43.436 1.00 81.75 394 THR A C 1
ATOM 2847 O O . THR A 1 394 ? 12.485 -5.934 -43.614 1.00 81.75 394 THR A O 1
ATOM 2850 N N . ASP A 1 395 ? 13.369 -3.918 -43.198 1.00 83.00 395 ASP A N 1
ATOM 2851 C CA . ASP A 1 395 ? 12.088 -3.218 -43.067 1.00 83.00 395 ASP A CA 1
ATOM 2852 C C . ASP A 1 395 ? 11.672 -2.518 -44.371 1.00 83.00 395 ASP A C 1
ATOM 2854 O O . ASP A 1 395 ? 10.492 -2.544 -44.721 1.00 83.00 395 ASP A O 1
ATOM 2858 N N . TYR A 1 396 ? 12.626 -1.954 -45.125 1.00 90.06 396 TYR A N 1
ATOM 2859 C CA . TYR A 1 396 ? 12.391 -1.258 -46.402 1.00 90.06 396 TYR A CA 1
ATOM 2860 C C . TYR A 1 396 ? 13.582 -1.343 -47.368 1.00 90.06 396 TYR A C 1
ATOM 2862 O O . TYR A 1 396 ? 14.698 -1.652 -46.961 1.00 90.06 396 TYR A O 1
ATOM 2870 N N . THR A 1 397 ? 13.376 -1.017 -48.646 1.00 91.00 397 THR A N 1
ATOM 2871 C CA . THR A 1 397 ? 14.441 -0.867 -49.663 1.00 91.00 397 THR A CA 1
ATOM 2872 C C . THR A 1 397 ? 14.385 0.484 -50.359 1.00 91.00 397 THR A C 1
ATOM 2874 O O . THR A 1 397 ? 13.315 1.078 -50.444 1.00 91.00 397 THR A O 1
ATOM 2877 N N . ILE A 1 398 ? 15.517 0.940 -50.904 1.00 92.88 398 ILE A N 1
ATOM 2878 C CA . ILE A 1 398 ? 15.600 2.143 -51.746 1.00 92.88 398 ILE A CA 1
ATOM 2879 C C . ILE A 1 398 ? 15.678 1.706 -53.214 1.00 92.88 398 ILE A C 1
ATOM 2881 O O . ILE A 1 398 ? 16.690 1.159 -53.655 1.00 92.88 398 ILE A O 1
ATOM 2885 N N . GLU A 1 399 ? 14.612 1.925 -53.974 1.00 90.88 399 GLU A N 1
ATOM 2886 C CA . GLU A 1 399 ? 14.545 1.606 -55.399 1.00 90.88 399 GLU A CA 1
ATOM 2887 C C . GLU A 1 399 ? 15.310 2.659 -56.223 1.00 90.88 399 GLU A C 1
ATOM 2889 O O . GLU A 1 399 ? 15.263 3.853 -55.924 1.00 90.88 399 GLU A O 1
ATOM 2894 N N . GLY A 1 400 ? 16.057 2.218 -57.242 1.00 86.44 400 GLY A N 1
ATOM 2895 C CA . GLY A 1 400 ? 16.876 3.079 -58.110 1.00 86.44 400 GLY A CA 1
ATOM 2896 C C . GLY A 1 400 ? 18.335 3.263 -57.668 1.00 86.44 400 GLY A C 1
ATOM 2897 O O . GLY A 1 400 ? 19.163 3.673 -58.478 1.00 86.44 400 GLY A O 1
ATOM 2898 N N . LEU A 1 401 ? 18.700 2.900 -56.431 1.00 87.94 401 LEU A N 1
ATOM 2899 C CA . LEU A 1 401 ? 20.065 3.076 -55.896 1.00 87.94 401 LEU A CA 1
ATOM 2900 C C . LEU A 1 401 ? 21.138 2.295 -56.685 1.00 87.94 401 LEU A C 1
ATOM 2902 O O . LEU A 1 401 ? 22.273 2.747 -56.838 1.00 87.94 401 LEU A O 1
ATOM 2906 N N . ASN A 1 402 ? 20.759 1.138 -57.229 1.00 84.56 402 ASN A N 1
ATOM 2907 C CA . ASN A 1 402 ? 21.601 0.274 -58.059 1.00 84.56 402 ASN A CA 1
ATOM 2908 C C . ASN A 1 402 ? 21.843 0.809 -59.483 1.00 84.56 402 ASN A C 1
ATOM 2910 O O . ASN A 1 402 ? 22.697 0.279 -60.187 1.00 84.56 402 ASN A O 1
ATOM 2914 N N . GLN A 1 403 ? 21.111 1.838 -59.916 1.00 84.12 403 GLN A N 1
ATOM 2915 C CA . GLN A 1 403 ? 21.287 2.458 -61.236 1.00 84.12 403 GLN A CA 1
ATOM 2916 C C . GLN A 1 403 ? 22.431 3.486 -61.253 1.00 84.12 403 GLN A C 1
ATOM 2918 O O . GLN A 1 403 ? 22.830 3.956 -62.320 1.00 84.12 403 GLN A O 1
ATOM 2923 N N . ILE A 1 404 ? 22.979 3.825 -60.081 1.00 84.38 404 ILE A N 1
ATOM 2924 C CA . ILE A 1 404 ? 24.136 4.710 -59.939 1.00 84.38 404 ILE A CA 1
ATOM 2925 C C . ILE A 1 404 ? 25.401 3.904 -60.266 1.00 84.38 404 ILE A C 1
ATOM 2927 O O . ILE A 1 404 ? 25.828 3.058 -59.482 1.00 84.38 404 ILE A O 1
ATOM 2931 N N . VAL A 1 405 ? 25.991 4.163 -61.436 1.00 82.25 405 VAL A N 1
ATOM 2932 C CA . VAL A 1 405 ? 27.168 3.449 -61.963 1.00 82.25 405 VAL A CA 1
ATOM 2933 C C . VAL A 1 405 ? 28.259 4.413 -62.438 1.00 82.25 405 VAL A C 1
ATOM 2935 O O . VAL A 1 405 ? 27.994 5.579 -62.741 1.00 82.25 405 VAL A O 1
ATOM 2938 N N . VAL A 1 406 ? 29.498 3.915 -62.511 1.00 78.25 406 VAL A N 1
ATOM 2939 C CA . VAL A 1 406 ? 30.681 4.682 -62.942 1.00 78.25 406 VAL A CA 1
ATOM 2940 C C . VAL A 1 406 ? 30.503 5.209 -64.367 1.00 78.25 406 VAL A C 1
ATOM 2942 O O . VAL A 1 406 ? 29.980 4.515 -65.236 1.00 78.25 406 VAL A O 1
ATOM 2945 N N . GLY A 1 407 ? 30.967 6.437 -64.615 1.00 72.12 407 GLY A N 1
ATOM 2946 C CA . GLY A 1 407 ? 30.942 7.060 -65.942 1.00 72.12 407 GLY A CA 1
ATOM 2947 C C . GLY A 1 407 ? 29.698 7.896 -66.251 1.00 72.12 407 GLY A C 1
ATOM 2948 O O . GLY A 1 407 ? 29.665 8.527 -67.305 1.00 72.12 407 GLY A O 1
ATOM 2949 N N . LYS A 1 408 ? 28.719 7.959 -65.339 1.00 79.38 408 LYS A N 1
ATOM 2950 C CA . LYS A 1 408 ? 27.580 8.881 -65.437 1.00 79.38 408 LYS A CA 1
ATOM 2951 C C . LYS A 1 408 ? 28.000 10.322 -65.144 1.00 79.38 408 LYS A C 1
ATOM 2953 O O . LYS A 1 408 ? 28.804 10.586 -64.245 1.00 79.38 408 LYS A O 1
ATOM 2958 N N . THR A 1 409 ? 27.456 11.251 -65.919 1.00 80.62 409 THR A N 1
ATOM 2959 C CA . THR A 1 409 ? 27.656 12.696 -65.740 1.00 80.62 409 THR A CA 1
ATOM 2960 C C . THR A 1 409 ? 26.768 13.239 -64.607 1.00 80.62 409 THR A C 1
ATOM 2962 O O . THR A 1 409 ? 25.728 12.646 -64.305 1.00 80.62 409 THR A O 1
ATOM 2965 N N . PRO A 1 410 ? 27.105 14.392 -63.994 1.00 78.75 410 PRO A N 1
ATOM 2966 C CA . PRO A 1 410 ? 26.256 15.025 -62.974 1.00 78.75 410 PRO A CA 1
ATOM 2967 C C . PRO A 1 410 ? 24.808 15.281 -63.431 1.00 78.75 410 PRO A C 1
ATOM 2969 O O . PRO A 1 410 ? 23.868 15.140 -62.647 1.00 78.75 410 PRO A O 1
ATOM 2972 N N . VAL A 1 411 ? 24.612 15.595 -64.716 1.00 80.31 411 VAL A N 1
ATOM 2973 C CA . VAL A 1 411 ? 23.284 15.815 -65.314 1.00 80.31 411 VAL A CA 1
ATOM 2974 C C . VAL A 1 411 ? 22.477 14.516 -65.364 1.00 80.31 411 VAL A C 1
ATOM 2976 O O . VAL A 1 411 ? 21.312 14.503 -64.970 1.00 80.31 411 VAL A O 1
ATOM 2979 N N . GLU A 1 412 ? 23.092 13.407 -65.786 1.00 83.56 412 GLU A N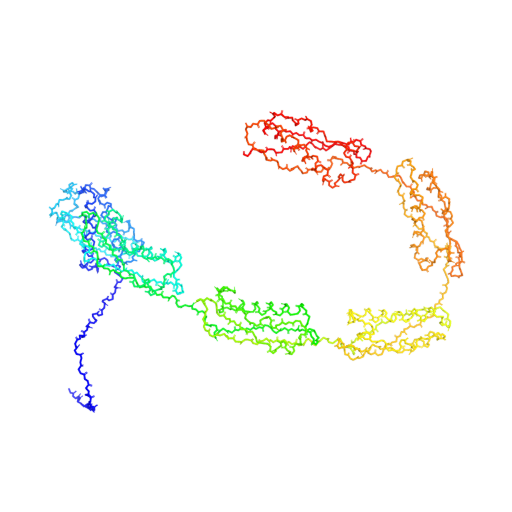 1
ATOM 2980 C CA . GLU A 1 412 ? 22.428 12.097 -65.808 1.00 83.56 412 GLU A CA 1
ATOM 2981 C C . GLU A 1 412 ? 22.070 11.606 -64.401 1.00 83.56 412 GLU A C 1
ATOM 2983 O O . GLU A 1 412 ? 20.997 11.040 -64.206 1.00 83.56 412 GLU A O 1
ATOM 2988 N N . LEU A 1 413 ? 22.942 11.840 -63.417 1.00 84.75 413 LEU A N 1
ATOM 2989 C CA . LEU A 1 413 ? 22.693 11.476 -62.019 1.00 84.75 413 LEU A CA 1
ATOM 2990 C C . LEU A 1 413 ? 21.553 12.305 -61.408 1.00 84.75 413 LEU A C 1
ATOM 2992 O O . LEU A 1 413 ? 20.733 11.764 -60.668 1.00 84.75 413 LEU A O 1
ATOM 2996 N N . SER A 1 414 ? 21.451 13.590 -61.765 1.00 85.00 414 SER A N 1
ATOM 2997 C CA . SER A 1 414 ? 20.382 14.478 -61.281 1.00 85.00 414 SER A CA 1
ATOM 2998 C C . SER A 1 414 ? 18.995 14.129 -61.834 1.00 85.00 414 SER A C 1
ATOM 3000 O O . SER A 1 414 ? 17.974 14.440 -61.219 1.00 85.00 414 SER A O 1
ATOM 3002 N N . ALA A 1 415 ? 18.936 13.471 -62.994 1.00 85.38 415 ALA A N 1
ATOM 3003 C CA . ALA A 1 415 ? 17.685 13.046 -63.621 1.00 85.38 415 ALA A CA 1
ATOM 3004 C C . ALA A 1 415 ? 17.101 11.752 -63.016 1.00 85.38 415 ALA A C 1
ATOM 3006 O O . ALA A 1 415 ? 15.933 11.435 -63.263 1.00 85.38 415 ALA A O 1
ATOM 3007 N N . MET A 1 416 ? 17.880 11.004 -62.225 1.00 89.12 416 MET A N 1
ATOM 3008 C CA . MET A 1 416 ? 17.444 9.736 -61.633 1.00 89.12 416 MET A CA 1
ATOM 3009 C C . MET A 1 416 ? 16.329 9.931 -60.597 1.00 89.12 416 MET A C 1
ATOM 3011 O O . MET A 1 416 ? 16.262 10.941 -59.890 1.00 89.12 416 MET A O 1
ATOM 3015 N N . LYS A 1 417 ? 15.443 8.934 -60.505 1.00 88.75 417 LYS A N 1
ATOM 3016 C CA . LYS A 1 417 ? 14.318 8.907 -59.566 1.00 88.75 417 LYS A CA 1
ATOM 3017 C C . LYS A 1 417 ? 14.450 7.725 -58.618 1.00 88.75 417 LYS A C 1
ATOM 3019 O O . LYS A 1 417 ? 14.696 6.607 -59.062 1.00 88.75 417 LYS A O 1
ATOM 3024 N N . PHE A 1 418 ? 14.229 7.992 -57.339 1.00 92.25 418 PHE A N 1
ATOM 3025 C CA . PHE A 1 418 ? 14.351 7.040 -56.244 1.00 92.25 418 PHE A CA 1
ATOM 3026 C C . PHE A 1 418 ? 13.059 6.998 -55.439 1.00 92.25 418 PHE A C 1
ATOM 3028 O O . PHE A 1 418 ? 12.333 7.990 -55.366 1.00 92.25 418 PHE A O 1
ATOM 3035 N N . SER A 1 419 ? 12.789 5.867 -54.805 1.00 92.00 419 SER A N 1
ATOM 3036 C CA . SER A 1 419 ? 11.672 5.706 -53.876 1.00 92.00 419 SER A CA 1
ATOM 3037 C C . SER A 1 419 ? 12.041 4.727 -52.769 1.00 92.00 419 SER A C 1
ATOM 3039 O O . SER A 1 419 ? 12.944 3.903 -52.917 1.00 92.00 419 SER A O 1
ATOM 3041 N N . VAL A 1 420 ? 11.373 4.836 -51.623 1.00 92.62 420 VAL A N 1
ATOM 3042 C CA . VAL A 1 420 ? 11.501 3.886 -50.518 1.00 92.62 420 VAL A CA 1
ATOM 3043 C C . VAL A 1 420 ? 10.286 2.981 -50.523 1.00 92.62 420 VAL A C 1
ATOM 3045 O O . VAL A 1 420 ? 9.158 3.469 -50.493 1.00 92.62 420 VAL A O 1
ATOM 3048 N N . LYS A 1 421 ? 10.520 1.670 -50.542 1.00 89.62 421 LYS A N 1
ATOM 3049 C CA . LYS A 1 421 ? 9.487 0.644 -50.676 1.00 89.62 421 LYS A CA 1
ATOM 3050 C C . LYS A 1 421 ? 9.453 -0.280 -49.471 1.00 89.62 421 LYS A C 1
ATOM 3052 O O . LYS A 1 421 ? 10.501 -0.716 -48.988 1.00 89.62 421 LYS A O 1
ATOM 3057 N N . ALA A 1 422 ? 8.245 -0.586 -49.008 1.00 86.56 422 ALA A N 1
ATOM 3058 C CA . ALA A 1 422 ? 8.019 -1.461 -47.868 1.00 86.56 422 ALA A CA 1
ATOM 3059 C C . ALA A 1 422 ? 8.501 -2.905 -48.102 1.00 86.56 422 ALA A C 1
ATOM 3061 O O . ALA A 1 422 ? 8.266 -3.476 -49.168 1.00 86.56 422 ALA A O 1
ATOM 3062 N N . LYS A 1 423 ? 9.126 -3.508 -47.080 1.00 82.25 423 LYS A N 1
ATOM 3063 C CA . LYS A 1 423 ? 9.482 -4.940 -47.027 1.00 82.25 423 LYS A CA 1
ATOM 3064 C C . LYS A 1 423 ? 8.932 -5.664 -45.797 1.00 82.25 423 LYS A C 1
ATOM 3066 O O . LYS A 1 423 ? 8.652 -6.857 -45.890 1.00 82.25 423 LYS A O 1
ATOM 3071 N N . SER A 1 424 ? 8.780 -4.981 -44.661 1.00 76.94 424 SER A N 1
ATOM 3072 C CA . SER A 1 424 ? 8.193 -5.558 -43.448 1.00 76.94 424 SER A CA 1
ATOM 3073 C C . SER A 1 424 ? 6.779 -5.050 -43.193 1.00 76.94 424 SER A C 1
ATOM 3075 O O . SER A 1 424 ? 6.354 -4.021 -43.709 1.00 76.94 424 SER A O 1
ATOM 3077 N N . THR A 1 425 ? 6.053 -5.758 -42.330 1.00 69.00 425 THR A N 1
ATOM 3078 C CA . THR A 1 425 ? 4.704 -5.376 -41.890 1.00 69.00 425 THR A CA 1
ATOM 3079 C C . THR A 1 425 ? 4.680 -4.135 -40.988 1.00 69.00 425 THR A C 1
ATOM 3081 O O . THR A 1 425 ? 3.600 -3.682 -40.617 1.00 69.00 425 THR A O 1
ATOM 3084 N N . LYS A 1 426 ? 5.846 -3.567 -40.639 1.00 69.25 426 LYS A N 1
ATOM 3085 C CA . LYS A 1 426 ? 5.967 -2.341 -39.830 1.00 69.25 426 LYS A CA 1
ATOM 3086 C C . LYS A 1 426 ? 5.666 -1.060 -40.615 1.00 69.25 426 LYS A C 1
ATOM 3088 O O . LYS A 1 426 ? 5.569 0.003 -40.009 1.00 69.25 426 LYS A O 1
ATOM 3093 N N . ILE A 1 427 ? 5.567 -1.133 -41.944 1.00 76.12 427 ILE A N 1
ATOM 3094 C CA . ILE A 1 427 ? 5.349 0.006 -42.846 1.00 76.12 427 ILE A CA 1
ATOM 3095 C C . ILE A 1 427 ? 4.492 -0.416 -44.049 1.00 76.12 427 ILE A C 1
ATOM 3097 O O . ILE A 1 427 ? 4.439 -1.597 -44.387 1.00 76.12 427 ILE A O 1
ATOM 3101 N N . ILE A 1 428 ? 3.812 0.531 -44.699 1.00 77.56 428 ILE A N 1
ATOM 3102 C CA . ILE A 1 428 ? 2.963 0.275 -45.874 1.00 77.56 428 ILE A CA 1
ATOM 3103 C C . ILE A 1 428 ? 3.244 1.271 -46.998 1.00 77.56 428 ILE A C 1
ATOM 3105 O O . ILE A 1 428 ? 3.582 2.429 -46.758 1.00 77.56 428 ILE A O 1
ATOM 3109 N N . GLY A 1 429 ? 3.052 0.811 -48.234 1.00 80.50 429 GLY A N 1
ATOM 3110 C CA . GLY A 1 429 ? 3.156 1.637 -49.434 1.00 80.50 429 GLY A CA 1
ATOM 3111 C C . GLY A 1 429 ? 4.588 1.866 -49.923 1.00 80.50 429 GLY A C 1
ATOM 3112 O O . GLY A 1 429 ? 5.507 1.097 -49.634 1.00 80.50 429 GLY A O 1
ATOM 3113 N N . GLU A 1 430 ? 4.749 2.925 -50.710 1.00 86.81 430 GLU A N 1
ATOM 3114 C CA . GLU A 1 430 ? 6.009 3.390 -51.287 1.00 86.81 430 GLU A CA 1
ATOM 3115 C C . GLU A 1 430 ? 6.022 4.925 -51.241 1.00 86.81 430 GLU A C 1
ATOM 3117 O O . GLU A 1 430 ? 4.964 5.554 -51.340 1.00 86.81 430 GLU A O 1
ATOM 3122 N N . THR A 1 431 ? 7.190 5.541 -51.057 1.00 88.44 431 THR A N 1
ATOM 3123 C CA . THR A 1 431 ? 7.292 7.008 -51.048 1.00 88.44 431 THR A CA 1
ATOM 3124 C C . THR A 1 431 ? 7.074 7.593 -52.439 1.00 88.44 431 THR A C 1
ATOM 3126 O O . THR A 1 431 ? 7.430 6.956 -53.435 1.00 88.44 431 THR A O 1
ATOM 3129 N N . PRO A 1 432 ? 6.602 8.849 -52.545 1.00 89.19 432 PRO A N 1
ATOM 3130 C CA . PRO A 1 432 ? 6.702 9.597 -53.791 1.00 89.19 432 PRO A CA 1
ATOM 3131 C C . PRO A 1 432 ? 8.138 9.573 -54.333 1.00 89.19 432 PRO A C 1
ATOM 3133 O O . PRO A 1 432 ? 9.107 9.620 -53.567 1.00 89.19 432 PRO A O 1
ATOM 3136 N N . LYS A 1 433 ? 8.276 9.498 -55.662 1.00 89.19 433 LYS A N 1
ATOM 3137 C CA . LYS A 1 433 ? 9.592 9.482 -56.308 1.00 89.19 433 LYS A CA 1
ATOM 3138 C C . LYS A 1 433 ? 10.331 10.792 -56.033 1.00 89.19 433 LYS A C 1
ATOM 3140 O O . LYS A 1 433 ? 9.859 11.857 -56.427 1.00 89.19 433 LYS A O 1
ATOM 3145 N N . PHE A 1 434 ? 11.510 10.707 -55.429 1.00 87.94 434 PHE A N 1
ATOM 3146 C CA . PHE A 1 434 ? 12.407 11.838 -55.193 1.00 87.94 434 PHE A CA 1
ATOM 3147 C C . PHE A 1 434 ? 13.630 11.769 -56.117 1.00 87.94 434 PHE A C 1
ATOM 3149 O O . PHE A 1 434 ? 13.932 10.731 -56.702 1.00 87.94 434 PHE A O 1
ATOM 3156 N N . SER A 1 435 ? 14.322 12.892 -56.292 1.00 85.75 435 SER A N 1
ATOM 3157 C CA . SER A 1 435 ? 15.575 12.984 -57.056 1.00 85.75 435 SER A CA 1
ATOM 3158 C C . SER A 1 435 ? 16.651 13.663 -56.220 1.00 85.75 435 SER A C 1
ATOM 3160 O O . SER A 1 435 ? 16.342 14.402 -55.286 1.00 85.75 435 SER A O 1
ATOM 3162 N N . VAL A 1 436 ? 17.911 13.423 -56.571 1.00 84.44 436 VAL A N 1
ATOM 3163 C CA . VAL A 1 436 ? 19.061 14.107 -55.973 1.00 84.44 436 VAL A CA 1
ATOM 3164 C C . VAL A 1 436 ? 19.504 15.219 -56.906 1.00 84.44 436 VAL A C 1
ATOM 3166 O O . VAL A 1 436 ? 19.496 15.041 -58.117 1.00 84.44 436 VAL A O 1
ATOM 3169 N N . ASN A 1 437 ? 19.904 16.357 -56.353 1.00 85.06 437 ASN A N 1
ATOM 3170 C CA . ASN A 1 437 ? 20.544 17.406 -57.134 1.00 85.06 437 ASN A CA 1
ATOM 3171 C C . ASN A 1 437 ? 22.063 17.182 -57.138 1.00 85.06 437 ASN A C 1
ATOM 3173 O O . ASN A 1 437 ? 22.653 17.111 -56.058 1.00 85.06 437 ASN A O 1
ATOM 3177 N N . VAL A 1 438 ? 22.696 17.065 -58.309 1.00 83.25 438 VAL A N 1
ATOM 3178 C CA . VAL A 1 438 ? 24.142 16.821 -58.434 1.00 83.25 438 VAL A CA 1
ATOM 3179 C C . VAL A 1 438 ? 24.814 17.933 -59.246 1.00 83.25 438 VAL A C 1
ATOM 3181 O O . VAL A 1 438 ? 24.465 18.173 -60.400 1.00 83.25 438 VAL A O 1
ATOM 3184 N N . THR A 1 439 ? 25.801 18.608 -58.656 1.00 76.50 439 THR A N 1
ATOM 3185 C CA . THR A 1 439 ? 26.523 19.748 -59.246 1.00 76.50 439 THR A CA 1
ATOM 3186 C C . THR A 1 439 ? 28.012 19.448 -59.453 1.00 76.50 439 THR A C 1
ATOM 3188 O O . THR A 1 439 ? 28.558 18.487 -58.915 1.00 76.50 439 THR A O 1
ATOM 3191 N N . LYS A 1 440 ? 28.690 20.267 -60.266 1.00 69.44 440 LYS A N 1
ATOM 3192 C CA . LYS A 1 440 ? 30.129 20.157 -60.572 1.00 69.44 440 LYS A CA 1
ATOM 3193 C C . LYS A 1 440 ? 30.950 21.112 -59.687 1.00 69.44 440 LYS A C 1
ATOM 3195 O O . LYS A 1 440 ? 30.591 22.283 -59.587 1.00 69.44 440 LYS A O 1
ATOM 3200 N N . ALA A 1 441 ? 32.045 20.643 -59.071 1.00 59.09 441 ALA A N 1
ATOM 3201 C CA . ALA A 1 441 ? 32.949 21.464 -58.232 1.00 59.09 441 ALA A CA 1
ATOM 3202 C C . ALA A 1 441 ? 34.084 22.153 -59.023 1.00 59.09 441 ALA A C 1
ATOM 3204 O O . ALA A 1 441 ? 34.534 21.624 -60.041 1.00 59.09 441 ALA A O 1
ATOM 3205 N N . ALA A 1 442 ? 34.623 23.265 -58.491 1.00 46.97 442 ALA A N 1
ATOM 3206 C CA . ALA A 1 442 ? 35.859 23.920 -58.948 1.00 46.97 442 ALA A CA 1
ATOM 3207 C C . ALA A 1 442 ? 36.849 24.243 -57.783 1.00 46.97 442 ALA A C 1
ATOM 3209 O O . ALA A 1 442 ? 36.411 24.742 -56.752 1.00 46.97 442 ALA A O 1
ATOM 3210 N N . VAL A 1 443 ? 38.166 24.046 -58.035 1.00 51.84 443 VAL A N 1
ATOM 3211 C CA . VAL A 1 443 ? 39.412 24.574 -57.378 1.00 51.84 443 VAL A CA 1
ATOM 3212 C C . VAL A 1 443 ? 39.987 23.898 -56.091 1.00 51.84 443 VAL A C 1
ATOM 3214 O O . VAL A 1 443 ? 39.258 23.507 -55.190 1.00 51.84 443 VAL A O 1
ATOM 3217 N N . ALA A 1 444 ? 41.333 23.774 -56.041 1.00 60.75 444 ALA A N 1
ATOM 3218 C CA . ALA A 1 444 ? 42.216 23.204 -54.991 1.00 60.75 444 ALA A CA 1
ATOM 3219 C C . ALA A 1 444 ? 42.534 24.163 -53.803 1.00 60.75 444 ALA A C 1
ATOM 3221 O O . ALA A 1 444 ? 42.315 25.368 -53.919 1.00 60.75 444 ALA A O 1
ATOM 3222 N N . VAL A 1 445 ? 43.084 23.664 -52.676 1.00 70.00 445 VAL A N 1
ATOM 3223 C CA . VAL A 1 445 ? 43.372 24.457 -51.441 1.00 70.00 445 VAL A CA 1
ATOM 3224 C C . VAL A 1 445 ? 44.749 25.154 -51.480 1.00 70.00 445 VAL A C 1
ATOM 3226 O O . VAL A 1 445 ? 45.763 24.509 -51.727 1.00 70.00 445 VAL A O 1
ATOM 3229 N N . ASP A 1 446 ? 44.814 26.455 -51.163 1.00 80.94 446 ASP A N 1
ATOM 3230 C CA . ASP A 1 446 ? 46.050 27.268 -51.111 1.00 80.94 446 ASP A CA 1
ATOM 3231 C C . ASP A 1 446 ? 46.555 27.465 -49.667 1.00 80.94 446 ASP A C 1
ATOM 3233 O O . ASP A 1 446 ? 45.944 28.186 -48.872 1.00 80.94 446 ASP A O 1
ATOM 3237 N N . LEU A 1 447 ? 47.685 26.834 -49.326 1.00 81.06 447 LEU A N 1
ATOM 3238 C CA . LEU A 1 447 ? 48.263 26.831 -47.975 1.00 81.06 447 LEU A CA 1
ATOM 3239 C C . LEU A 1 447 ? 48.869 28.173 -47.552 1.00 81.06 447 LEU A C 1
ATOM 3241 O O . LEU A 1 447 ? 49.009 28.415 -46.354 1.00 81.06 447 LEU A O 1
ATOM 3245 N N . THR A 1 448 ? 49.179 29.074 -48.486 1.00 79.62 448 THR A N 1
ATOM 3246 C CA . THR A 1 448 ? 49.793 30.376 -48.153 1.00 79.62 448 THR A CA 1
ATOM 3247 C C . THR A 1 448 ? 48.855 31.288 -47.358 1.00 79.62 448 THR A C 1
ATOM 3249 O O . THR A 1 448 ? 49.301 32.217 -46.685 1.00 79.62 448 THR A O 1
ATOM 3252 N N . LYS A 1 449 ? 47.550 30.998 -47.398 1.00 79.81 449 LYS A N 1
ATOM 3253 C CA . LYS A 1 449 ? 46.482 31.750 -46.723 1.00 79.81 449 LYS A CA 1
ATOM 3254 C C . LYS A 1 449 ? 45.961 31.052 -45.467 1.00 79.81 449 LYS A C 1
ATOM 3256 O O . LYS A 1 449 ? 45.049 31.559 -44.815 1.00 79.81 449 LYS A O 1
ATOM 3261 N N . VAL A 1 450 ? 46.509 29.887 -45.125 1.00 79.44 450 VAL A N 1
ATOM 3262 C CA . VAL A 1 450 ? 46.071 29.091 -43.976 1.00 79.44 450 VAL A CA 1
ATOM 3263 C C . VAL A 1 450 ? 46.810 29.545 -42.718 1.00 79.44 450 VAL A C 1
ATOM 3265 O O . VAL A 1 450 ? 48.036 29.606 -42.685 1.00 79.44 450 VAL A O 1
ATOM 3268 N N . THR A 1 451 ? 46.050 29.840 -41.663 1.00 80.12 451 THR A N 1
ATOM 3269 C CA . THR A 1 451 ? 46.579 30.196 -40.338 1.00 80.12 451 THR A CA 1
ATOM 3270 C C . THR A 1 451 ? 46.370 29.032 -39.377 1.00 80.12 451 THR A C 1
ATOM 3272 O O . THR A 1 451 ? 45.258 28.519 -39.271 1.00 80.12 451 THR A O 1
ATOM 3275 N N . ILE A 1 452 ? 47.426 28.629 -38.668 1.00 81.94 452 ILE A N 1
ATOM 3276 C CA . ILE A 1 452 ? 47.388 27.540 -37.684 1.00 81.94 452 ILE A CA 1
ATOM 3277 C C . ILE A 1 452 ? 47.562 28.138 -36.292 1.00 81.94 452 ILE A C 1
ATOM 3279 O O . ILE A 1 452 ? 48.526 28.857 -36.027 1.00 81.94 452 ILE A O 1
ATOM 3283 N N . THR A 1 453 ? 46.642 27.818 -35.388 1.00 76.69 453 THR A N 1
ATOM 3284 C CA . THR A 1 453 ? 46.714 28.224 -33.982 1.00 76.69 453 THR A CA 1
ATOM 3285 C C . THR A 1 453 ? 46.942 26.992 -33.121 1.00 76.69 453 THR A C 1
ATOM 3287 O O . THR A 1 453 ? 46.108 26.090 -33.096 1.00 76.69 453 THR A O 1
ATOM 3290 N N . VAL A 1 454 ? 48.068 26.952 -32.405 1.00 73.75 454 VAL A N 1
ATOM 3291 C CA . VAL A 1 454 ? 48.383 25.859 -31.478 1.00 73.75 454 VAL A CA 1
ATOM 3292 C C . VAL A 1 454 ? 48.129 26.329 -30.041 1.00 73.75 454 VAL A C 1
ATOM 3294 O O . VAL A 1 454 ? 48.650 27.377 -29.654 1.00 73.75 454 VAL A O 1
ATOM 3297 N N . PRO A 1 455 ? 47.338 25.596 -29.239 1.00 66.19 455 PRO A N 1
ATOM 3298 C CA . PRO A 1 455 ? 47.068 25.967 -27.853 1.00 66.19 455 PRO A CA 1
ATOM 3299 C C . PRO A 1 455 ? 48.321 25.858 -26.972 1.00 66.19 455 PRO A C 1
ATOM 3301 O O . PRO A 1 455 ? 49.179 25.003 -27.208 1.00 66.19 455 PRO A O 1
ATOM 3304 N N . THR A 1 456 ? 48.399 26.694 -25.928 1.00 72.88 456 THR A N 1
ATOM 3305 C CA . THR A 1 456 ? 49.469 26.653 -24.915 1.00 72.88 456 THR A CA 1
ATOM 3306 C C . THR A 1 456 ? 49.562 25.263 -24.284 1.00 72.88 456 THR A C 1
ATOM 3308 O O . THR A 1 456 ? 48.548 24.706 -23.868 1.00 72.88 456 THR A O 1
ATOM 3311 N N . GLN A 1 457 ? 50.773 24.716 -24.199 1.00 72.62 457 GLN A N 1
ATOM 3312 C CA . GLN A 1 457 ? 51.052 23.413 -23.596 1.00 72.62 457 GLN A CA 1
ATOM 3313 C C . GLN A 1 457 ? 51.738 23.596 -22.244 1.00 72.62 457 GLN A C 1
ATOM 3315 O O . GLN A 1 457 ? 52.682 24.371 -22.138 1.00 72.62 457 GLN A O 1
ATOM 3320 N N . THR A 1 458 ? 51.299 22.871 -21.218 1.00 66.00 458 THR A N 1
ATOM 3321 C CA . THR A 1 458 ? 51.880 22.967 -19.871 1.00 66.00 458 THR A CA 1
ATOM 3322 C C . THR A 1 458 ? 52.603 21.667 -19.524 1.00 66.00 458 THR A C 1
ATOM 3324 O O . THR A 1 458 ? 51.991 20.604 -19.598 1.00 66.00 458 THR A O 1
ATOM 3327 N N . ILE A 1 459 ? 53.874 21.738 -19.113 1.00 63.94 459 ILE A N 1
ATOM 3328 C CA . ILE A 1 459 ? 54.695 20.568 -18.744 1.00 63.94 459 ILE A CA 1
ATOM 3329 C C . ILE A 1 459 ? 55.001 20.586 -17.225 1.00 63.94 459 ILE A C 1
ATOM 3331 O O . ILE A 1 459 ? 55.316 21.656 -16.685 1.00 63.94 459 ILE A O 1
ATOM 3335 N N . PRO A 1 460 ? 54.900 19.455 -16.493 1.00 52.75 460 PRO A N 1
ATOM 3336 C CA . PRO A 1 460 ? 55.185 19.403 -15.054 1.00 52.75 460 PRO A CA 1
ATOM 3337 C C . PRO A 1 460 ? 56.693 19.383 -14.714 1.00 52.75 460 PRO A C 1
ATOM 3339 O O . PRO A 1 460 ? 57.393 18.441 -15.062 1.00 52.75 460 PRO A O 1
ATOM 3342 N N . GLY A 1 461 ? 57.171 20.361 -13.926 1.00 54.53 461 GLY A N 1
ATOM 3343 C CA . GLY A 1 461 ? 58.455 20.297 -13.192 1.00 54.53 461 GLY A CA 1
ATOM 3344 C C . GLY A 1 461 ? 59.769 20.423 -13.998 1.00 54.53 461 GLY A C 1
ATOM 3345 O O . GLY A 1 461 ? 59.780 20.394 -15.220 1.00 54.53 461 GLY A O 1
ATOM 3346 N N . ASP A 1 462 ? 60.900 20.600 -13.287 1.00 50.78 462 ASP A N 1
ATOM 3347 C CA . ASP A 1 462 ? 62.225 20.958 -13.857 1.00 50.78 462 ASP A CA 1
ATOM 3348 C C . ASP A 1 462 ? 63.135 19.784 -14.274 1.00 50.78 462 ASP A C 1
ATOM 3350 O O . ASP A 1 462 ? 64.272 20.020 -14.683 1.00 50.78 462 ASP A O 1
ATOM 3354 N N . LYS A 1 463 ? 62.710 18.516 -14.202 1.00 44.88 463 LYS A N 1
ATOM 3355 C CA . LYS A 1 463 ? 63.548 17.399 -14.679 1.00 44.88 463 LYS A CA 1
ATOM 3356 C C . LYS A 1 463 ? 62.741 16.293 -15.357 1.00 44.88 463 LYS A C 1
ATOM 3358 O O . LYS A 1 463 ? 62.014 15.566 -14.697 1.00 44.88 463 LYS A O 1
ATOM 3363 N N . SER A 1 464 ? 62.988 16.162 -16.665 1.00 49.28 464 SER A N 1
ATOM 3364 C CA . SER A 1 464 ? 63.092 14.925 -17.453 1.00 49.28 464 SER A CA 1
ATOM 3365 C C . SER A 1 464 ? 62.227 13.738 -17.010 1.00 49.28 464 SER A C 1
ATOM 3367 O O . SER A 1 464 ? 62.653 12.947 -16.166 1.00 49.28 464 SER A O 1
ATOM 3369 N N . VAL A 1 465 ? 61.140 13.480 -17.739 1.00 39.31 465 VAL A N 1
ATOM 3370 C CA . VAL A 1 465 ? 60.655 12.110 -17.948 1.00 39.31 465 VAL A CA 1
ATOM 3371 C C . VAL A 1 465 ? 60.335 11.942 -19.434 1.00 39.31 465 VAL A C 1
ATOM 3373 O O . VAL A 1 465 ? 59.671 12.776 -20.036 1.00 39.31 465 VAL A O 1
ATOM 3376 N N . ALA A 1 466 ? 60.834 10.875 -20.054 1.00 44.00 466 ALA A N 1
ATOM 3377 C CA . ALA A 1 466 ? 60.784 10.619 -21.498 1.00 44.00 466 ALA A CA 1
ATOM 3378 C C . ALA A 1 466 ? 59.367 10.541 -22.133 1.00 44.00 466 ALA A C 1
ATOM 3380 O O . ALA A 1 466 ? 59.257 10.298 -23.332 1.00 44.00 466 ALA A O 1
ATOM 3381 N N . GLY A 1 467 ? 58.291 10.756 -21.365 1.00 48.91 467 GLY A N 1
ATOM 3382 C CA . GLY A 1 467 ? 56.899 10.737 -21.832 1.00 48.91 467 GLY A CA 1
ATOM 3383 C C . GLY A 1 467 ? 56.405 12.027 -22.506 1.00 48.91 467 GLY A C 1
ATOM 3384 O O . GLY A 1 467 ? 55.405 11.980 -23.219 1.00 48.91 467 GLY A O 1
ATOM 3385 N N . ASP A 1 468 ? 57.103 13.157 -22.346 1.00 60.16 468 ASP A N 1
ATOM 3386 C CA . ASP A 1 468 ? 56.554 14.480 -22.705 1.00 60.16 468 ASP A CA 1
ATOM 3387 C C . ASP A 1 468 ? 56.842 14.935 -24.155 1.00 60.16 468 ASP A C 1
ATOM 3389 O O . ASP A 1 468 ? 56.116 15.766 -24.703 1.00 60.16 468 ASP A O 1
ATOM 3393 N N . VAL A 1 469 ? 57.849 14.357 -24.829 1.00 65.00 469 VAL A N 1
ATOM 3394 C CA . VAL A 1 469 ? 58.181 14.673 -26.241 1.00 65.00 469 VAL A CA 1
ATOM 3395 C C . VAL A 1 469 ? 57.053 14.244 -27.182 1.00 65.00 469 VAL A C 1
ATOM 3397 O O . VAL A 1 469 ? 56.604 15.020 -28.028 1.00 65.00 469 VAL A O 1
ATOM 3400 N N . THR A 1 470 ? 56.546 13.026 -26.990 1.00 69.94 470 THR A N 1
ATOM 3401 C CA . THR A 1 470 ? 55.469 12.447 -27.799 1.00 69.94 470 THR A CA 1
ATOM 3402 C C . THR A 1 470 ? 54.166 13.232 -27.641 1.00 69.94 470 THR A C 1
ATOM 3404 O O . THR A 1 470 ? 53.451 13.452 -28.616 1.00 69.94 470 THR A O 1
ATOM 3407 N N . ALA A 1 471 ? 53.871 13.711 -26.428 1.00 69.19 471 ALA A N 1
ATOM 3408 C CA . ALA A 1 471 ? 52.667 14.488 -26.146 1.00 69.19 471 ALA A CA 1
ATOM 3409 C C . ALA A 1 471 ? 52.654 15.826 -26.904 1.00 69.19 471 ALA A C 1
ATOM 3411 O O . ALA A 1 471 ? 51.650 16.173 -27.531 1.00 69.19 471 ALA A O 1
ATOM 3412 N N . LEU A 1 472 ? 53.785 16.540 -26.928 1.00 77.06 472 LEU A N 1
ATOM 3413 C CA . LEU A 1 472 ? 53.911 17.798 -27.667 1.00 77.06 472 LEU A CA 1
ATOM 3414 C C . LEU A 1 472 ? 53.827 17.585 -29.190 1.00 77.06 472 LEU A C 1
ATOM 3416 O O . LEU A 1 472 ? 53.141 18.340 -29.882 1.00 77.06 472 LEU A O 1
ATOM 3420 N N . GLN A 1 473 ? 54.460 16.531 -29.715 1.00 80.81 473 GLN A N 1
ATOM 3421 C CA . GLN A 1 473 ? 54.379 16.169 -31.138 1.00 80.81 473 GLN A CA 1
ATOM 3422 C C . GLN A 1 473 ? 52.943 15.834 -31.568 1.00 80.81 473 GLN A C 1
ATOM 3424 O O . GLN A 1 473 ? 52.480 16.293 -32.619 1.00 80.81 473 GLN A O 1
ATOM 3429 N N . ILE A 1 474 ? 52.209 15.082 -30.744 1.00 78.94 474 ILE A N 1
ATOM 3430 C CA . ILE A 1 474 ? 50.795 14.762 -30.979 1.00 78.94 474 ILE A CA 1
ATOM 3431 C C . ILE A 1 474 ? 49.937 16.031 -30.942 1.00 78.94 474 ILE A C 1
ATOM 3433 O O . ILE A 1 474 ? 49.089 16.214 -31.816 1.00 78.94 474 ILE A O 1
ATOM 3437 N N . ALA A 1 475 ? 50.163 16.932 -29.982 1.00 77.19 475 ALA A N 1
ATOM 3438 C CA . ALA A 1 475 ? 49.402 18.175 -29.863 1.00 77.19 475 ALA A CA 1
ATOM 3439 C C . ALA A 1 475 ? 49.544 19.069 -31.107 1.00 77.19 475 ALA A C 1
ATOM 3441 O O . ALA A 1 475 ? 48.541 19.541 -31.644 1.00 77.19 475 ALA A O 1
ATOM 3442 N N . ILE A 1 476 ? 50.768 19.240 -31.617 1.00 82.56 476 ILE A N 1
ATOM 3443 C CA . ILE A 1 476 ? 51.032 19.992 -32.856 1.00 82.56 476 ILE A CA 1
ATOM 3444 C C . ILE A 1 476 ? 50.346 19.322 -34.048 1.00 82.56 476 ILE A C 1
ATOM 3446 O O . ILE A 1 476 ? 49.660 19.982 -34.828 1.00 82.56 476 ILE A O 1
ATOM 3450 N N . THR A 1 477 ? 50.477 18.000 -34.160 1.00 84.25 477 THR A N 1
ATOM 3451 C CA . THR A 1 477 ? 49.852 17.212 -35.231 1.00 84.25 477 THR A CA 1
ATOM 3452 C C . THR A 1 477 ? 48.333 17.387 -35.241 1.00 84.25 477 THR A C 1
ATOM 3454 O O . THR A 1 477 ? 47.729 17.598 -36.294 1.00 84.25 477 THR A O 1
ATOM 3457 N N . ASN A 1 478 ? 47.705 17.347 -34.069 1.00 81.31 478 ASN A N 1
ATOM 3458 C CA . ASN A 1 478 ? 46.262 17.512 -33.932 1.00 81.31 478 ASN A CA 1
ATOM 3459 C C . ASN A 1 478 ? 45.804 18.947 -34.212 1.00 81.31 478 ASN A C 1
ATOM 3461 O O . ASN A 1 478 ? 44.758 19.123 -34.830 1.00 81.31 478 ASN A O 1
ATOM 3465 N N . ALA A 1 479 ? 46.581 19.964 -33.828 1.00 81.38 479 ALA A N 1
ATOM 3466 C CA . ALA A 1 479 ? 46.273 21.359 -34.151 1.00 81.38 479 ALA A CA 1
ATOM 3467 C C . ALA A 1 479 ? 46.281 21.609 -35.670 1.00 81.38 479 ALA A C 1
ATOM 3469 O O . ALA A 1 479 ? 45.384 22.263 -36.201 1.00 81.38 479 ALA A O 1
ATOM 3470 N N . VAL A 1 480 ? 47.242 21.019 -36.390 1.00 84.00 480 VAL A N 1
ATOM 3471 C CA . VAL A 1 480 ? 47.283 21.081 -37.859 1.00 84.00 480 VAL A CA 1
ATOM 3472 C C . VAL A 1 480 ? 46.082 20.357 -38.476 1.00 84.00 480 VAL A C 1
ATOM 3474 O O . VAL A 1 480 ? 45.367 20.953 -39.281 1.00 84.00 480 VAL A O 1
ATOM 3477 N N . LYS A 1 481 ? 45.793 19.113 -38.058 1.00 76.00 481 LYS A N 1
ATOM 3478 C CA . LYS A 1 481 ? 44.619 18.353 -38.541 1.00 76.00 481 LYS A CA 1
ATOM 3479 C C . LYS A 1 481 ? 43.290 19.052 -38.255 1.00 76.00 481 LYS A C 1
ATOM 3481 O O . LYS A 1 481 ? 42.352 18.920 -39.032 1.00 76.00 481 LYS A O 1
ATOM 3486 N N . GLY A 1 482 ? 43.207 19.767 -37.136 1.00 72.94 482 GLY A N 1
ATOM 3487 C CA . GLY A 1 482 ? 42.018 20.502 -36.709 1.00 72.94 482 GLY A CA 1
ATOM 3488 C C . GLY A 1 482 ? 41.741 21.774 -37.513 1.00 72.94 482 GLY A C 1
ATOM 3489 O O . GLY A 1 482 ? 40.697 22.392 -37.322 1.00 72.94 482 GLY A O 1
ATOM 3490 N N . THR A 1 483 ? 42.637 22.175 -38.418 1.00 78.56 483 THR A N 1
ATOM 3491 C CA . THR A 1 483 ? 42.420 23.340 -39.281 1.00 78.56 483 THR A CA 1
ATOM 3492 C C . THR A 1 483 ? 41.379 23.006 -40.350 1.00 78.56 483 THR A C 1
ATOM 3494 O O . THR A 1 483 ? 41.571 22.095 -41.152 1.00 78.56 483 THR A O 1
ATOM 3497 N N . SER A 1 484 ? 40.281 23.763 -40.401 1.00 67.69 484 SER A N 1
ATOM 3498 C CA . SER A 1 484 ? 39.137 23.487 -41.287 1.00 67.69 484 SER A CA 1
ATOM 3499 C C . SER A 1 484 ? 39.515 23.394 -42.771 1.00 67.69 484 SER A C 1
ATOM 3501 O O . SER A 1 484 ? 39.019 22.513 -43.470 1.00 67.69 484 SER A O 1
ATOM 3503 N N . ALA A 1 485 ? 40.448 24.228 -43.239 1.00 71.00 485 ALA A N 1
ATOM 3504 C CA . ALA A 1 485 ? 40.956 24.200 -44.615 1.00 71.00 485 ALA A CA 1
ATOM 3505 C C . ALA A 1 485 ? 41.731 22.914 -44.972 1.00 71.00 485 ALA A C 1
ATOM 3507 O O . ALA A 1 485 ? 41.882 22.597 -46.147 1.00 71.00 485 ALA A O 1
ATOM 3508 N N . LEU A 1 486 ? 42.217 22.175 -43.969 1.00 72.75 486 LEU A N 1
ATOM 3509 C CA . LEU A 1 486 ? 42.948 20.913 -44.122 1.00 72.75 486 LEU A CA 1
ATOM 3510 C C . LEU A 1 486 ? 42.091 19.683 -43.780 1.00 72.75 486 LEU A C 1
ATOM 3512 O O . LEU A 1 486 ? 42.579 18.551 -43.829 1.00 72.75 486 LEU A O 1
ATOM 3516 N N . SER A 1 487 ? 40.822 19.886 -43.420 1.00 61.69 487 SER A N 1
ATOM 3517 C CA . SER A 1 487 ? 39.922 18.797 -43.045 1.00 61.69 487 SER A CA 1
ATOM 3518 C C . SER A 1 487 ? 39.716 17.822 -44.214 1.00 61.69 487 SER A C 1
ATOM 3520 O O . SER A 1 487 ? 39.474 18.220 -45.350 1.00 61.69 487 SER A O 1
ATOM 3522 N N . GLY A 1 488 ? 39.870 16.520 -43.948 1.00 60.69 488 GLY A N 1
ATOM 3523 C CA . GLY A 1 488 ? 39.778 15.471 -44.974 1.00 60.69 488 GLY A CA 1
ATOM 3524 C C . GLY A 1 488 ? 41.052 15.235 -45.800 1.00 60.69 488 GLY A C 1
ATOM 3525 O O . GLY A 1 488 ? 41.057 14.343 -46.648 1.00 60.69 488 GLY A O 1
ATOM 3526 N N . LEU A 1 489 ? 42.136 15.975 -45.544 1.00 71.50 489 LEU A N 1
ATOM 3527 C CA . LEU A 1 489 ? 43.464 15.714 -46.105 1.00 71.50 489 LEU A CA 1
ATOM 3528 C C . LEU A 1 489 ? 44.321 14.905 -45.126 1.00 71.50 489 LEU A C 1
ATOM 3530 O O . LEU A 1 489 ? 44.217 15.053 -43.906 1.00 71.50 489 LEU A O 1
ATOM 3534 N N . THR A 1 490 ? 45.200 14.059 -45.656 1.00 78.81 490 THR A N 1
ATOM 3535 C CA . THR A 1 490 ? 45.984 13.113 -44.850 1.00 78.81 490 THR A CA 1
ATOM 3536 C C . THR A 1 490 ? 47.435 13.572 -44.696 1.00 78.81 490 THR A C 1
ATOM 3538 O O . THR A 1 490 ? 48.102 13.882 -45.683 1.00 78.81 490 THR A O 1
ATOM 3541 N N . ILE A 1 491 ? 47.951 13.571 -43.460 1.00 77.62 491 ILE A N 1
ATOM 3542 C CA . ILE A 1 491 ? 49.383 13.796 -43.184 1.00 77.62 491 ILE A CA 1
ATOM 3543 C C . ILE A 1 491 ? 50.210 12.705 -43.873 1.00 77.62 491 ILE A C 1
ATOM 3545 O O . ILE A 1 491 ? 49.765 11.571 -44.013 1.00 77.62 491 ILE A O 1
ATOM 3549 N N . ASP A 1 492 ? 51.390 13.073 -44.349 1.00 75.31 492 ASP A N 1
ATOM 3550 C CA . ASP A 1 492 ? 52.344 12.280 -45.124 1.00 75.31 492 ASP A CA 1
ATOM 3551 C C . ASP A 1 492 ? 51.944 11.974 -46.567 1.00 75.31 492 ASP A C 1
ATOM 3553 O O . ASP A 1 492 ? 52.844 11.870 -47.404 1.00 75.31 492 ASP A O 1
ATOM 3557 N N . THR A 1 493 ? 50.642 11.913 -46.872 1.00 77.88 493 THR A N 1
ATOM 3558 C CA . THR A 1 493 ? 50.121 11.668 -48.232 1.00 77.88 493 THR A CA 1
ATOM 3559 C C . THR A 1 493 ? 49.780 12.965 -48.966 1.00 77.88 493 THR A C 1
ATOM 3561 O O . THR A 1 493 ? 50.216 13.171 -50.095 1.00 77.88 493 THR A O 1
ATOM 3564 N N . ASP A 1 494 ? 49.023 13.860 -48.330 1.00 80.06 494 ASP A N 1
ATOM 3565 C CA . ASP A 1 494 ? 48.602 15.132 -48.920 1.00 80.06 494 ASP A CA 1
ATOM 3566 C C . ASP A 1 494 ? 49.505 16.297 -48.488 1.00 80.06 494 ASP A C 1
ATOM 3568 O O . ASP A 1 494 ? 49.786 17.171 -49.306 1.00 80.06 494 ASP A O 1
ATOM 3572 N N . TYR A 1 495 ? 50.015 16.297 -47.247 1.00 88.00 495 TYR A N 1
ATOM 3573 C CA . TYR A 1 495 ? 50.915 17.331 -46.702 1.00 88.00 495 TYR A CA 1
ATOM 3574 C C . TYR A 1 495 ? 51.853 16.796 -45.602 1.00 88.00 495 TYR A C 1
ATOM 3576 O O . TYR A 1 495 ? 51.654 15.696 -45.097 1.00 88.00 495 TYR A O 1
ATOM 3584 N N . THR A 1 496 ? 52.871 17.561 -45.195 1.00 89.00 496 THR A N 1
ATOM 3585 C CA . THR A 1 496 ? 53.802 17.233 -44.089 1.00 89.00 496 THR A CA 1
ATOM 3586 C C . THR A 1 496 ? 53.967 18.402 -43.114 1.00 89.00 496 THR A C 1
ATOM 3588 O O . THR A 1 496 ? 53.752 19.544 -43.511 1.00 89.00 496 THR A O 1
ATOM 3591 N N . ILE A 1 497 ? 54.367 18.135 -41.862 1.00 90.56 497 ILE A N 1
ATOM 3592 C CA . ILE A 1 497 ? 54.680 19.162 -40.847 1.00 90.56 497 ILE A CA 1
ATOM 3593 C C . ILE A 1 497 ? 56.201 19.231 -40.651 1.00 90.56 497 ILE A C 1
ATOM 3595 O O . ILE A 1 497 ? 56.816 18.269 -40.192 1.00 90.56 497 ILE A O 1
ATOM 3599 N N . GLU A 1 498 ? 56.818 20.356 -40.993 1.00 89.00 498 GLU A N 1
ATOM 3600 C CA . GLU A 1 498 ? 58.259 20.578 -40.852 1.00 89.00 498 GLU A CA 1
ATOM 3601 C C . GLU A 1 498 ? 58.610 21.073 -39.435 1.00 89.00 498 GLU A C 1
ATOM 3603 O O . GLU A 1 498 ? 57.860 21.845 -38.839 1.00 89.00 498 GLU A O 1
ATOM 3608 N N . GLY A 1 499 ? 59.737 20.613 -38.873 1.00 84.38 499 GLY A N 1
ATOM 3609 C CA . GLY A 1 499 ? 60.226 20.986 -37.531 1.00 84.38 499 GLY A CA 1
ATOM 3610 C C . GLY A 1 499 ? 59.826 20.037 -36.390 1.00 84.38 499 GLY A C 1
ATOM 3611 O O . GLY A 1 499 ? 60.433 20.078 -35.322 1.00 84.38 499 GLY A O 1
ATOM 3612 N N . LEU A 1 500 ? 58.866 19.128 -36.610 1.00 84.00 500 LEU A N 1
ATOM 3613 C CA . LEU A 1 500 ? 58.349 18.198 -35.587 1.00 84.00 500 LEU A CA 1
ATOM 3614 C C . LEU A 1 500 ? 59.427 17.250 -35.012 1.00 84.00 500 LEU A C 1
ATOM 3616 O O . LEU A 1 500 ? 59.380 16.865 -33.842 1.00 84.00 500 LEU A O 1
ATOM 3620 N N . ASN A 1 501 ? 60.421 16.904 -35.831 1.00 81.44 501 ASN A N 1
ATOM 3621 C CA . ASN A 1 501 ? 61.552 16.038 -35.489 1.00 81.44 501 ASN A CA 1
ATOM 3622 C C . ASN A 1 501 ? 62.621 16.711 -34.607 1.00 81.44 501 ASN A C 1
ATOM 3624 O O . ASN A 1 501 ? 63.501 16.022 -34.100 1.00 81.44 501 ASN A O 1
ATOM 3628 N N . GLN A 1 502 ? 62.563 18.032 -34.416 1.00 80.88 502 GLN A N 1
ATOM 3629 C CA . GLN A 1 502 ? 63.512 18.773 -33.574 1.00 80.88 502 GLN A CA 1
ATOM 3630 C C . GLN A 1 502 ? 63.130 18.746 -32.084 1.00 80.88 502 GLN A C 1
ATOM 3632 O O . GLN A 1 502 ? 63.917 19.162 -31.232 1.00 80.88 502 GLN A O 1
ATOM 3637 N N . ILE A 1 503 ? 61.937 18.240 -31.756 1.00 79.31 503 ILE A N 1
ATOM 3638 C CA . ILE A 1 503 ? 61.479 18.043 -30.380 1.00 79.31 503 ILE A CA 1
ATOM 3639 C C . ILE A 1 503 ? 62.162 16.784 -29.830 1.00 79.31 503 ILE A C 1
ATOM 3641 O O . ILE A 1 503 ? 61.808 15.666 -30.197 1.00 79.31 503 ILE A O 1
ATOM 3645 N N . VAL A 1 504 ? 63.154 16.974 -28.957 1.00 75.56 504 VAL A N 1
ATOM 3646 C CA . VAL A 1 504 ? 63.955 15.898 -28.349 1.00 75.56 504 VAL A CA 1
ATOM 3647 C C . VAL A 1 504 ? 63.973 16.003 -26.822 1.00 75.56 504 VAL A C 1
ATOM 3649 O O . VAL A 1 504 ? 63.725 17.067 -26.251 1.00 75.56 504 VAL A O 1
ATOM 3652 N N . VAL A 1 505 ? 64.267 14.885 -26.152 1.00 67.12 505 VAL A N 1
ATOM 3653 C CA . VAL A 1 505 ? 64.319 14.795 -24.683 1.00 67.12 505 VAL A CA 1
ATOM 3654 C C . VAL A 1 505 ? 65.398 15.734 -24.128 1.00 67.12 505 VAL A C 1
ATOM 3656 O O . VAL A 1 505 ? 66.497 15.814 -24.671 1.00 67.12 505 VAL A O 1
ATOM 3659 N N . GLY A 1 506 ? 65.091 16.426 -23.026 1.00 62.28 506 GLY A N 1
ATOM 3660 C CA . GLY A 1 506 ? 66.038 17.293 -22.312 1.00 62.28 506 GLY A CA 1
ATOM 3661 C C . GLY A 1 506 ? 65.954 18.784 -22.653 1.00 62.28 506 GLY A C 1
ATOM 3662 O O . GLY A 1 506 ? 66.675 19.571 -22.048 1.00 62.28 506 GLY A O 1
ATOM 3663 N N . LYS A 1 507 ? 65.067 19.191 -23.571 1.00 69.38 507 LYS A N 1
ATOM 3664 C CA . LYS A 1 507 ? 64.790 20.606 -23.857 1.00 69.38 507 LYS A CA 1
ATOM 3665 C C . LYS A 1 507 ? 63.913 21.246 -22.781 1.00 69.38 507 LYS A C 1
ATOM 3667 O O . LYS A 1 507 ? 62.909 20.674 -22.362 1.00 69.38 507 LYS A O 1
ATOM 3672 N N . THR A 1 508 ? 64.283 22.447 -22.353 1.00 69.88 508 THR A N 1
ATOM 3673 C CA . THR A 1 508 ? 63.504 23.250 -21.399 1.00 69.88 508 THR A CA 1
ATOM 3674 C C . THR A 1 508 ? 62.242 23.839 -22.052 1.00 69.88 508 THR A C 1
ATOM 3676 O O . THR A 1 508 ? 62.211 24.018 -23.273 1.00 69.88 508 THR A O 1
ATOM 3679 N N . PRO A 1 509 ? 61.205 24.222 -21.276 1.00 72.44 509 PRO A N 1
ATOM 3680 C CA . PRO A 1 509 ? 60.014 24.891 -21.818 1.00 72.44 509 PRO A CA 1
ATOM 3681 C C . PRO A 1 509 ? 60.323 26.152 -22.646 1.00 72.44 509 PRO A C 1
ATOM 3683 O O . PRO A 1 509 ? 59.645 26.432 -23.635 1.00 72.44 509 PRO A O 1
ATOM 3686 N N . VAL A 1 510 ? 61.382 26.887 -22.287 1.00 75.50 510 VAL A N 1
ATOM 3687 C CA . VAL A 1 510 ? 61.841 28.078 -23.021 1.00 75.50 510 VAL A CA 1
ATOM 3688 C C . VAL A 1 510 ? 62.411 27.697 -24.389 1.00 75.50 510 VAL A C 1
ATOM 3690 O O . VAL A 1 510 ? 62.058 28.313 -25.392 1.00 75.50 510 VAL A O 1
ATOM 3693 N N . GLU A 1 511 ? 63.241 26.653 -24.458 1.00 78.25 511 GLU A N 1
ATOM 3694 C CA . GLU A 1 511 ? 63.794 26.163 -25.728 1.00 78.25 511 GLU A CA 1
ATOM 3695 C C . GLU A 1 511 ? 62.713 25.588 -26.650 1.00 78.25 511 GLU A C 1
ATOM 3697 O O . GLU A 1 511 ? 62.762 25.808 -27.859 1.00 78.25 511 GLU A O 1
ATOM 3702 N N . LEU A 1 512 ? 61.722 24.885 -26.096 1.00 78.75 512 LEU A N 1
ATOM 3703 C CA . LEU A 1 512 ? 60.594 24.347 -26.863 1.00 78.75 512 LEU A CA 1
ATOM 3704 C C . LEU A 1 512 ? 59.695 25.463 -27.415 1.00 78.75 512 LEU A C 1
ATOM 3706 O O . LEU A 1 512 ? 59.248 25.379 -28.558 1.00 78.75 512 LEU A O 1
ATOM 3710 N N . SER A 1 513 ? 59.487 26.536 -26.645 1.00 80.75 513 SER A N 1
ATOM 3711 C CA . SER A 1 513 ? 58.677 27.686 -27.078 1.00 80.75 513 SER A CA 1
ATOM 3712 C C . SER A 1 513 ? 59.318 28.499 -28.210 1.00 80.75 513 SER A C 1
ATOM 3714 O O . SER A 1 513 ? 58.628 29.203 -28.949 1.00 80.75 513 SER A O 1
ATOM 3716 N N . ALA A 1 514 ? 60.640 28.404 -28.374 1.00 81.44 514 ALA A N 1
ATOM 3717 C CA . ALA A 1 514 ? 61.379 29.102 -29.425 1.00 81.44 514 ALA A CA 1
ATOM 3718 C C . ALA A 1 514 ? 61.344 28.385 -30.794 1.00 81.44 514 ALA A C 1
ATOM 3720 O O . ALA A 1 514 ? 61.706 28.990 -31.807 1.00 81.44 514 ALA A O 1
ATOM 3721 N N . MET A 1 515 ? 60.904 27.121 -30.854 1.00 86.12 515 MET A N 1
ATOM 3722 C CA . MET A 1 515 ? 60.879 26.322 -32.088 1.00 86.12 515 MET A CA 1
ATOM 3723 C C . MET A 1 515 ? 59.836 26.824 -33.103 1.00 86.12 515 MET A C 1
ATOM 3725 O O . MET A 1 515 ? 58.796 27.379 -32.738 1.00 86.12 515 MET A O 1
ATOM 3729 N N . LYS A 1 516 ? 60.109 26.618 -34.401 1.00 86.31 516 LYS A N 1
ATOM 3730 C CA . LYS A 1 516 ? 59.253 27.043 -35.524 1.00 86.31 516 LYS A CA 1
ATOM 3731 C C . LYS A 1 516 ? 58.858 25.857 -36.406 1.00 86.31 516 LYS A C 1
ATOM 3733 O O . LYS A 1 516 ? 59.710 25.039 -36.738 1.00 86.31 516 LYS A O 1
ATOM 3738 N N . PHE A 1 517 ? 57.595 25.826 -36.824 1.00 89.38 517 PHE A N 1
ATOM 3739 C CA . PHE A 1 517 ? 56.973 24.748 -37.600 1.00 89.38 517 PHE A CA 1
ATOM 3740 C C . PHE A 1 517 ? 56.224 25.301 -38.820 1.00 89.38 517 PHE A C 1
ATOM 3742 O O . PHE A 1 517 ? 55.743 26.432 -38.773 1.00 89.38 517 PHE A O 1
ATOM 3749 N N . SER A 1 518 ? 56.085 24.517 -39.889 1.00 90.00 518 SER A N 1
ATOM 3750 C CA . SER A 1 518 ? 55.278 24.855 -41.079 1.00 90.00 518 SER A CA 1
ATOM 3751 C C . SER A 1 518 ? 54.614 23.611 -41.681 1.00 90.00 518 SER A C 1
ATOM 3753 O O . SER A 1 518 ? 55.011 22.483 -41.386 1.00 90.00 518 SER A O 1
ATOM 3755 N N . VAL A 1 519 ? 53.569 23.798 -42.495 1.00 90.56 519 VAL A N 1
ATOM 3756 C CA . VAL A 1 519 ? 52.856 22.723 -43.202 1.00 90.56 519 VAL A CA 1
ATOM 3757 C C . VAL A 1 519 ? 53.078 22.851 -44.700 1.00 90.56 519 VAL A C 1
ATOM 3759 O O . VAL A 1 519 ? 52.758 23.886 -45.284 1.00 90.56 519 VAL A O 1
ATOM 3762 N N . LYS A 1 520 ? 53.581 21.786 -45.327 1.00 87.38 520 LYS A N 1
ATOM 3763 C CA . LYS A 1 520 ? 54.025 21.782 -46.724 1.00 87.38 520 LYS A CA 1
ATOM 3764 C C . LYS A 1 520 ? 53.268 20.777 -47.579 1.00 87.38 520 LYS A C 1
ATOM 3766 O O . LYS A 1 520 ? 53.071 19.634 -47.162 1.00 87.38 520 LYS A O 1
ATOM 3771 N N . ALA A 1 521 ? 52.878 21.198 -48.780 1.00 84.31 521 ALA A N 1
ATOM 3772 C CA . ALA A 1 521 ? 52.134 20.375 -49.726 1.00 84.31 521 ALA A CA 1
ATOM 3773 C C . ALA A 1 521 ? 52.914 19.152 -50.244 1.00 84.31 521 ALA A C 1
ATOM 3775 O O . ALA A 1 521 ? 54.112 19.240 -50.516 1.00 84.31 521 ALA A O 1
ATOM 3776 N N . LYS A 1 522 ? 52.210 18.025 -50.425 1.00 80.62 522 LYS A N 1
ATOM 3777 C CA . LYS A 1 522 ? 52.699 16.794 -51.076 1.00 80.62 522 LYS A CA 1
ATOM 3778 C C . LYS A 1 522 ? 51.793 16.284 -52.208 1.00 80.62 522 LYS A C 1
ATOM 3780 O O . LYS A 1 522 ? 52.298 15.588 -53.084 1.00 80.62 522 LYS A O 1
ATOM 3785 N N . SER A 1 523 ? 50.497 16.615 -52.228 1.00 75.94 523 SER A N 1
ATOM 3786 C CA . SER A 1 523 ? 49.569 16.208 -53.297 1.00 75.94 523 SER A CA 1
ATOM 3787 C C . SER A 1 523 ? 49.077 17.382 -54.143 1.00 75.94 523 SER A C 1
ATOM 3789 O O . SER A 1 523 ? 49.090 18.530 -53.713 1.00 75.94 523 SER A O 1
ATOM 3791 N N . THR A 1 524 ? 48.583 17.088 -55.348 1.00 68.38 524 THR A N 1
ATOM 3792 C CA . THR A 1 524 ? 47.995 18.082 -56.269 1.00 68.38 524 THR A CA 1
ATOM 3793 C C . THR A 1 524 ? 46.657 18.655 -55.790 1.00 68.38 524 THR A C 1
ATOM 3795 O O . THR A 1 524 ? 46.124 19.569 -56.416 1.00 68.38 524 THR A O 1
ATOM 3798 N N . LYS A 1 525 ? 46.103 18.139 -54.682 1.00 67.81 525 LYS A N 1
ATOM 3799 C CA . LYS A 1 525 ? 44.881 18.663 -54.050 1.00 67.81 525 LYS A CA 1
ATOM 3800 C C . LYS A 1 525 ? 45.111 20.011 -53.364 1.00 67.81 525 LYS A C 1
ATOM 3802 O O . LYS A 1 525 ? 44.140 20.712 -53.075 1.00 67.81 525 LYS A O 1
ATOM 3807 N N . ILE A 1 526 ? 46.371 20.355 -53.093 1.00 74.94 526 ILE A N 1
ATOM 3808 C CA . ILE A 1 526 ? 46.777 21.556 -52.366 1.00 74.94 526 ILE A CA 1
ATOM 3809 C C . ILE A 1 526 ? 48.026 22.194 -52.991 1.00 74.94 526 ILE A C 1
ATOM 3811 O O . ILE A 1 526 ? 48.804 21.519 -53.662 1.00 74.94 526 ILE A O 1
ATOM 3815 N N . ILE A 1 527 ? 48.242 23.490 -52.764 1.00 76.81 527 ILE A N 1
ATOM 3816 C CA . ILE A 1 527 ? 49.408 24.235 -53.264 1.00 76.81 527 ILE A CA 1
ATOM 3817 C C . ILE A 1 527 ? 50.057 25.076 -52.157 1.00 76.81 527 ILE A C 1
ATOM 3819 O O . ILE A 1 527 ? 49.370 25.616 -51.293 1.00 76.81 527 ILE A O 1
ATOM 3823 N N . GLY A 1 528 ? 51.386 25.207 -52.200 1.00 80.12 528 GLY A N 1
ATOM 3824 C CA . GLY A 1 528 ? 52.159 26.090 -51.316 1.00 80.12 528 GLY A CA 1
ATOM 3825 C C . GLY A 1 528 ? 52.596 25.483 -49.973 1.00 80.12 528 GLY A C 1
ATOM 3826 O O . GLY A 1 528 ? 52.632 24.266 -49.792 1.00 80.12 528 GLY A O 1
ATOM 3827 N N . GLU A 1 529 ? 52.968 26.361 -49.040 1.00 85.19 529 GLU A N 1
ATOM 3828 C CA . GLU A 1 529 ? 53.381 26.059 -47.661 1.00 85.19 529 GLU A CA 1
ATOM 3829 C C . GLU A 1 529 ? 52.804 27.134 -46.720 1.00 85.19 529 GLU A C 1
ATOM 3831 O O . GLU A 1 529 ? 52.627 28.283 -47.134 1.00 85.19 529 GLU A O 1
ATOM 3836 N N . THR A 1 530 ? 52.489 26.782 -45.471 1.00 86.06 530 THR A N 1
ATOM 3837 C CA . THR A 1 530 ? 51.968 27.742 -44.480 1.00 86.06 530 THR A CA 1
ATOM 3838 C C . THR A 1 530 ? 53.072 28.643 -43.911 1.00 86.06 530 THR A C 1
ATOM 3840 O O . THR A 1 530 ? 54.225 28.216 -43.814 1.00 86.06 530 THR A O 1
ATOM 3843 N N . PRO A 1 531 ? 52.742 29.846 -43.403 1.00 86.81 531 PRO A N 1
ATOM 3844 C CA . PRO A 1 531 ? 53.667 30.628 -42.582 1.00 86.81 531 PRO A CA 1
ATOM 3845 C C . PRO A 1 531 ? 54.189 29.840 -41.368 1.00 86.81 531 PRO A C 1
ATOM 3847 O O . PRO A 1 531 ? 53.481 28.996 -40.811 1.00 86.81 531 PRO A O 1
ATOM 3850 N N . LYS A 1 532 ? 55.424 30.137 -40.935 1.00 87.38 532 LYS A N 1
ATOM 3851 C CA . LYS A 1 532 ? 56.033 29.484 -39.766 1.00 87.38 532 LYS A CA 1
ATOM 3852 C C . LYS A 1 532 ? 55.300 29.870 -38.476 1.00 87.38 532 LYS A C 1
ATOM 3854 O O . LYS A 1 532 ? 55.231 31.051 -38.142 1.00 87.38 532 LYS A O 1
ATOM 3859 N N . PHE A 1 533 ? 54.837 28.885 -37.713 1.00 85.81 533 PHE A N 1
ATOM 3860 C CA . PHE A 1 533 ? 54.186 29.059 -36.410 1.00 85.81 533 PHE A CA 1
ATOM 3861 C C . PHE A 1 533 ? 55.040 28.484 -35.269 1.00 85.81 533 PHE A C 1
ATOM 3863 O O . PHE A 1 533 ? 55.953 27.696 -35.500 1.00 85.81 533 PHE A O 1
ATOM 3870 N N . SER A 1 534 ? 54.777 28.901 -34.030 1.00 82.56 534 SER A N 1
ATOM 3871 C CA . SER A 1 534 ? 55.430 28.383 -32.814 1.00 82.56 534 SER A CA 1
ATOM 3872 C C . SER A 1 534 ? 54.389 27.934 -31.793 1.00 82.56 534 SER A C 1
ATOM 3874 O O . SER A 1 534 ? 53.241 28.374 -31.844 1.00 82.56 534 SER A O 1
ATOM 3876 N N . VAL A 1 535 ? 54.797 27.078 -30.858 1.00 79.38 535 VAL A N 1
ATOM 3877 C CA . VAL A 1 535 ? 53.961 26.632 -29.735 1.00 79.38 535 VAL A CA 1
ATOM 3878 C C . VAL A 1 535 ? 54.378 27.383 -28.481 1.00 79.38 535 VAL A C 1
ATOM 3880 O O . VAL A 1 535 ? 55.564 27.591 -28.261 1.00 79.38 535 VAL A O 1
ATOM 3883 N N . ASN A 1 536 ? 53.420 27.779 -27.651 1.00 80.25 536 ASN A N 1
ATOM 3884 C CA . ASN A 1 536 ? 53.713 28.359 -26.345 1.00 80.25 536 ASN A CA 1
ATOM 3885 C C . ASN A 1 536 ? 53.770 27.245 -25.288 1.00 80.25 536 ASN A C 1
ATOM 3887 O O . ASN A 1 536 ? 52.793 26.503 -25.158 1.00 80.25 536 ASN A O 1
ATOM 3891 N N . VAL A 1 537 ? 54.875 27.112 -24.546 1.00 75.25 537 VAL A N 1
ATOM 3892 C CA . VAL A 1 537 ? 55.067 26.046 -23.545 1.00 75.25 537 VAL A CA 1
ATOM 3893 C C . VAL A 1 537 ? 55.343 26.638 -22.159 1.00 75.25 537 VAL A C 1
ATOM 3895 O O . VAL A 1 537 ? 56.298 27.389 -21.971 1.00 75.25 537 VAL A O 1
ATOM 3898 N N . THR A 1 538 ? 54.524 26.287 -21.167 1.00 67.12 538 THR A N 1
ATOM 3899 C CA . THR A 1 538 ? 54.601 26.794 -19.786 1.00 67.12 538 THR A CA 1
ATOM 3900 C C . THR A 1 538 ? 54.884 25.680 -18.772 1.00 67.12 538 THR A C 1
ATOM 3902 O O . THR A 1 538 ? 54.715 24.492 -19.044 1.00 67.12 538 THR A O 1
ATOM 3905 N N . LYS A 1 539 ? 55.341 26.061 -17.574 1.00 62.56 539 LYS A N 1
ATOM 3906 C CA . LYS A 1 539 ? 55.631 25.149 -16.455 1.00 62.56 539 LYS A CA 1
ATOM 3907 C C . LYS A 1 539 ? 54.425 25.050 -15.512 1.00 62.56 539 LYS A C 1
ATOM 3909 O O . LYS A 1 539 ? 53.880 26.082 -15.127 1.00 62.56 539 LYS A O 1
ATOM 3914 N N . ALA A 1 540 ? 54.022 23.840 -15.111 1.00 55.84 540 ALA A N 1
ATOM 3915 C CA . ALA A 1 540 ? 52.923 23.634 -14.152 1.00 55.84 540 ALA A CA 1
ATOM 3916 C C . ALA A 1 540 ? 53.364 23.816 -12.682 1.00 55.84 540 ALA A C 1
ATOM 3918 O O . ALA A 1 540 ? 54.467 23.408 -12.314 1.00 55.84 540 ALA A O 1
ATOM 3919 N N . ALA A 1 541 ? 52.471 24.331 -11.826 1.00 51.75 541 ALA A N 1
ATOM 3920 C CA . ALA A 1 541 ? 52.582 24.306 -10.361 1.00 51.75 541 ALA A CA 1
ATOM 3921 C C . ALA A 1 541 ? 51.426 23.472 -9.779 1.00 51.75 541 ALA A C 1
ATOM 3923 O O . ALA A 1 541 ? 50.278 23.856 -9.980 1.00 51.75 541 ALA A O 1
ATOM 3924 N N . VAL A 1 542 ? 51.678 22.336 -9.106 1.00 51.81 542 VAL A N 1
ATOM 3925 C CA . VAL A 1 542 ? 50.592 21.497 -8.543 1.00 51.81 542 VAL A CA 1
ATOM 3926 C C . VAL A 1 542 ? 51.046 20.704 -7.304 1.00 51.81 542 VAL A C 1
ATOM 3928 O O . VAL A 1 542 ? 51.836 19.773 -7.429 1.00 51.81 542 VAL A O 1
ATOM 3931 N N . ALA A 1 543 ? 50.493 21.023 -6.129 1.00 60.00 543 ALA A N 1
ATOM 3932 C CA . ALA A 1 543 ? 50.515 20.188 -4.921 1.00 60.00 543 ALA A CA 1
ATOM 3933 C C . ALA A 1 543 ? 49.111 20.175 -4.284 1.00 60.00 543 ALA A C 1
ATOM 3935 O O . ALA A 1 543 ? 48.369 21.150 -4.416 1.00 60.00 543 ALA A O 1
ATOM 3936 N N . VAL A 1 544 ? 48.725 19.079 -3.621 1.00 66.25 544 VAL A N 1
ATOM 3937 C CA . VAL A 1 544 ? 47.428 18.948 -2.929 1.00 66.25 544 VAL A CA 1
ATOM 3938 C C . VAL A 1 544 ? 47.439 19.758 -1.628 1.00 66.25 544 VAL A C 1
ATOM 3940 O O . VAL A 1 544 ? 48.207 19.455 -0.722 1.00 66.25 544 VAL A O 1
ATOM 3943 N N . ASP A 1 545 ? 46.573 20.766 -1.506 1.00 77.44 545 ASP A N 1
ATOM 3944 C CA . ASP A 1 545 ? 46.446 21.590 -0.294 1.00 77.44 545 ASP A CA 1
ATOM 3945 C C . ASP A 1 545 ? 45.639 20.867 0.800 1.00 77.44 545 ASP A C 1
ATOM 3947 O O . ASP A 1 545 ? 44.406 20.795 0.756 1.00 77.44 545 ASP A O 1
ATOM 3951 N N . LEU A 1 546 ? 46.348 20.339 1.799 1.00 77.62 546 LEU A N 1
ATOM 3952 C CA . LEU A 1 546 ? 45.779 19.584 2.912 1.00 77.62 546 LEU A CA 1
ATOM 3953 C C . LEU A 1 546 ? 44.907 20.441 3.837 1.00 77.62 546 LEU A C 1
ATOM 3955 O O . LEU A 1 546 ? 44.053 19.890 4.527 1.00 77.62 546 LEU A O 1
ATOM 3959 N N . THR A 1 547 ? 45.028 21.773 3.822 1.00 77.12 547 THR A N 1
ATOM 3960 C CA . THR A 1 547 ? 44.189 22.648 4.668 1.00 77.12 547 THR A CA 1
ATOM 3961 C C . THR A 1 547 ? 42.705 22.594 4.290 1.00 77.12 547 THR A C 1
ATOM 3963 O O . THR A 1 547 ? 41.843 22.950 5.093 1.00 77.12 547 THR A O 1
ATOM 3966 N N . LYS A 1 548 ? 42.394 22.109 3.080 1.00 75.00 548 LYS A N 1
ATOM 3967 C CA . LYS A 1 548 ? 41.035 22.012 2.524 1.00 75.00 548 LYS A CA 1
ATOM 3968 C C . LYS A 1 548 ? 40.473 20.589 2.538 1.00 75.00 548 LYS A C 1
ATOM 3970 O O . LYS A 1 548 ? 39.362 20.362 2.058 1.00 75.00 548 LYS A O 1
ATOM 3975 N N . VAL A 1 549 ? 41.222 19.623 3.069 1.00 76.31 549 VAL A N 1
ATOM 3976 C CA . VAL A 1 549 ? 40.807 18.217 3.131 1.00 76.31 549 VAL A CA 1
ATOM 3977 C C . VAL A 1 549 ? 39.869 18.003 4.320 1.00 76.31 549 VAL A C 1
ATOM 3979 O O . VAL A 1 549 ? 40.186 18.345 5.455 1.00 76.31 549 VAL A O 1
ATOM 3982 N N . THR A 1 550 ? 38.705 17.407 4.055 1.00 76.38 550 THR A N 1
ATOM 3983 C CA . THR A 1 550 ? 37.714 17.046 5.080 1.00 76.38 550 THR A CA 1
ATOM 3984 C C . THR A 1 550 ? 37.783 15.548 5.357 1.00 76.38 550 THR A C 1
ATOM 3986 O O . THR A 1 550 ? 37.708 14.753 4.423 1.00 76.38 550 THR A O 1
ATOM 3989 N N . ILE A 1 551 ? 37.900 15.164 6.630 1.00 76.56 551 ILE A N 1
ATOM 3990 C CA . ILE A 1 551 ? 37.991 13.764 7.065 1.00 76.56 551 ILE A CA 1
ATOM 3991 C C . ILE A 1 551 ? 36.810 13.455 7.982 1.00 76.56 551 ILE A C 1
ATOM 3993 O O . ILE A 1 551 ? 36.572 14.158 8.964 1.00 76.56 551 ILE A O 1
ATOM 3997 N N . THR A 1 552 ? 36.069 12.393 7.677 1.00 73.19 552 THR A N 1
ATOM 3998 C CA . THR A 1 552 ? 34.966 11.916 8.518 1.00 73.19 552 THR A CA 1
ATOM 3999 C C . THR A 1 552 ? 35.448 10.758 9.383 1.00 73.19 552 THR A C 1
ATOM 4001 O O . THR A 1 552 ? 35.781 9.692 8.871 1.00 73.19 552 THR A O 1
ATOM 4004 N N . VAL A 1 553 ? 35.485 10.961 10.702 1.00 66.88 553 VAL A N 1
ATOM 4005 C CA . VAL A 1 553 ? 35.933 9.940 11.659 1.00 66.88 553 VAL A CA 1
ATOM 4006 C C . VAL A 1 553 ? 34.729 9.123 12.149 1.00 66.88 553 VAL A C 1
ATOM 4008 O O . VAL A 1 553 ? 33.763 9.716 12.632 1.00 66.88 553 VAL A O 1
ATOM 4011 N N . PRO A 1 554 ? 34.748 7.781 12.050 1.00 59.72 554 PRO A N 1
ATOM 4012 C CA . PRO A 1 554 ? 33.647 6.942 12.518 1.00 59.72 554 PRO A CA 1
ATOM 4013 C C . PRO A 1 554 ? 33.550 6.913 14.054 1.00 59.72 554 PRO A C 1
ATOM 4015 O O . PRO A 1 554 ? 34.565 6.886 14.750 1.00 59.72 554 PRO A O 1
ATOM 4018 N N . THR A 1 555 ? 32.323 6.885 14.589 1.00 64.06 555 THR A N 1
ATOM 4019 C CA . THR A 1 555 ? 32.062 6.710 16.029 1.00 64.06 555 THR A CA 1
ATOM 4020 C C . THR A 1 555 ? 32.437 5.298 16.471 1.00 64.06 555 THR A C 1
ATOM 4022 O O . THR A 1 555 ? 32.010 4.328 15.849 1.00 64.06 555 THR A O 1
ATOM 4025 N N . GLN A 1 556 ? 33.200 5.184 17.560 1.00 64.12 556 GLN A N 1
ATOM 4026 C CA . GLN A 1 556 ? 33.588 3.899 18.146 1.00 64.12 556 GLN A CA 1
ATOM 4027 C C . GLN A 1 556 ? 32.933 3.700 19.516 1.00 64.12 556 GLN A C 1
ATOM 4029 O O . GLN A 1 556 ? 32.814 4.640 20.310 1.00 64.12 556 GLN A O 1
ATOM 4034 N N . THR A 1 557 ? 32.501 2.469 19.788 1.00 61.53 557 THR A N 1
ATOM 4035 C CA . THR A 1 557 ? 31.790 2.083 21.014 1.00 61.53 557 THR A CA 1
ATOM 4036 C C . THR A 1 557 ? 32.617 1.068 21.796 1.00 61.53 557 THR A C 1
ATOM 4038 O O . THR A 1 557 ? 32.959 0.022 21.252 1.00 61.53 557 THR A O 1
ATOM 4041 N N . ILE A 1 558 ? 32.913 1.364 23.066 1.00 61.91 558 ILE A N 1
ATOM 4042 C CA . ILE A 1 558 ? 33.773 0.532 23.928 1.00 61.91 558 ILE A CA 1
ATOM 4043 C C . ILE A 1 558 ? 32.953 -0.040 25.111 1.00 61.91 558 ILE A C 1
ATOM 4045 O O . ILE A 1 558 ? 32.243 0.737 25.762 1.00 61.91 558 ILE A O 1
ATOM 4049 N N . PRO A 1 559 ? 33.018 -1.358 25.416 1.00 55.19 559 PRO A N 1
ATOM 4050 C CA . PRO A 1 559 ? 32.349 -1.977 26.574 1.00 55.19 559 PRO A CA 1
ATOM 4051 C C . PRO A 1 559 ? 32.950 -1.548 27.932 1.00 55.19 559 PRO A C 1
ATOM 4053 O O . PRO A 1 559 ? 34.162 -1.400 28.062 1.00 55.19 559 PRO A O 1
ATOM 4056 N N . GLY A 1 560 ? 32.113 -1.342 28.957 1.00 49.84 560 GLY A N 1
ATOM 4057 C CA . GLY A 1 560 ? 32.491 -0.673 30.214 1.00 49.84 560 GLY A CA 1
ATOM 4058 C C . GLY A 1 560 ? 33.381 -1.423 31.236 1.00 49.84 560 GLY A C 1
ATOM 4059 O O . GLY A 1 560 ? 33.171 -2.592 31.544 1.00 49.84 560 GLY A O 1
ATOM 4060 N N . ASP A 1 561 ? 34.281 -0.627 31.842 1.00 51.28 561 ASP A N 1
ATOM 4061 C CA . ASP A 1 561 ? 34.908 -0.674 33.186 1.00 51.28 561 ASP A CA 1
ATOM 4062 C C . ASP A 1 561 ? 36.189 -1.471 33.516 1.00 51.28 561 ASP A C 1
ATOM 4064 O O . ASP A 1 561 ? 36.593 -1.465 34.680 1.00 51.28 561 ASP A O 1
ATOM 4068 N N . LYS A 1 562 ? 36.970 -1.990 32.557 1.00 46.81 562 LYS A N 1
ATOM 4069 C CA . LYS A 1 562 ? 38.409 -2.278 32.805 1.00 46.81 562 LYS A CA 1
ATOM 4070 C C . LYS A 1 562 ? 39.289 -1.905 31.614 1.00 46.81 562 LYS A C 1
ATOM 4072 O O . LYS A 1 562 ? 38.837 -1.951 30.478 1.00 46.81 562 LYS A O 1
ATOM 4077 N N . SER A 1 563 ? 40.527 -1.487 31.901 1.00 51.94 563 SER A N 1
ATOM 4078 C CA . SER A 1 563 ? 41.499 -0.993 30.919 1.00 51.94 563 SER A CA 1
ATOM 4079 C C . SER A 1 563 ? 41.648 -1.944 29.734 1.00 51.94 563 SER A C 1
ATOM 4081 O O . SER A 1 563 ? 41.810 -3.153 29.902 1.00 51.94 563 SER A O 1
ATOM 4083 N N . VAL A 1 564 ? 41.599 -1.385 28.524 1.00 47.88 564 VAL A N 1
ATOM 4084 C CA . VAL A 1 564 ? 41.563 -2.190 27.307 1.00 47.88 564 VAL A CA 1
ATOM 4085 C C . VAL A 1 564 ? 42.899 -2.128 26.587 1.00 47.88 564 VAL A C 1
ATOM 4087 O O . VAL A 1 564 ? 43.232 -1.145 25.930 1.00 47.88 564 VAL A O 1
ATOM 4090 N N . ALA A 1 565 ? 43.682 -3.197 26.709 1.00 50.00 565 ALA A N 1
ATOM 4091 C CA . ALA A 1 565 ? 44.854 -3.400 25.863 1.00 50.00 565 ALA A CA 1
ATOM 4092 C C . ALA A 1 565 ? 44.461 -3.747 24.408 1.00 50.00 565 ALA A C 1
ATOM 4094 O O . ALA A 1 565 ? 45.254 -3.525 23.501 1.00 50.00 565 ALA A O 1
ATOM 4095 N N . GLY A 1 566 ? 43.234 -4.243 24.178 1.00 51.44 566 GLY A N 1
ATOM 4096 C CA . GLY A 1 566 ? 42.730 -4.644 22.855 1.00 51.44 566 GLY A CA 1
ATOM 4097 C C . GLY A 1 566 ? 42.109 -3.531 21.993 1.00 51.44 566 GLY A C 1
ATOM 4098 O O . GLY A 1 566 ? 42.124 -3.645 20.770 1.00 51.44 566 GLY A O 1
ATOM 4099 N N . ASP A 1 567 ? 41.622 -2.434 22.587 1.00 63.41 567 ASP A N 1
ATOM 4100 C CA . ASP A 1 567 ? 40.787 -1.452 21.863 1.00 63.41 567 ASP A CA 1
ATOM 4101 C C . ASP A 1 567 ? 41.574 -0.243 21.332 1.00 63.41 567 ASP A C 1
ATOM 4103 O O . ASP A 1 567 ? 41.116 0.464 20.433 1.00 63.41 567 ASP A O 1
ATOM 4107 N N . VAL A 1 568 ? 42.798 -0.026 21.825 1.00 67.12 568 VAL A N 1
ATOM 4108 C CA . VAL A 1 568 ? 43.683 1.066 21.379 1.00 67.12 568 VAL A CA 1
ATOM 4109 C C . VAL A 1 568 ? 44.135 0.863 19.931 1.00 67.12 568 VAL A C 1
ATOM 4111 O O . VAL A 1 568 ? 44.041 1.777 19.110 1.00 67.12 568 VAL A O 1
ATOM 4114 N N . THR A 1 569 ? 44.565 -0.354 19.589 1.00 70.50 569 THR A N 1
ATOM 4115 C CA . THR A 1 569 ? 45.005 -0.703 18.231 1.00 70.50 569 THR A CA 1
ATOM 4116 C C . THR A 1 569 ? 43.848 -0.637 17.234 1.00 70.50 569 THR A C 1
ATOM 4118 O O . THR A 1 569 ? 44.019 -0.141 16.121 1.00 70.50 569 THR A O 1
ATOM 4121 N N . ALA A 1 570 ? 42.647 -1.060 17.641 1.00 70.25 570 ALA A N 1
ATOM 4122 C CA . ALA A 1 570 ? 41.448 -0.970 16.810 1.00 70.25 570 ALA A CA 1
ATOM 4123 C C . ALA A 1 570 ? 41.089 0.489 16.475 1.00 70.25 570 ALA A C 1
ATOM 4125 O O . ALA A 1 570 ? 40.766 0.800 15.325 1.00 70.25 570 ALA A O 1
ATOM 4126 N N . LEU A 1 571 ? 41.220 1.402 17.444 1.00 75.44 571 LEU A N 1
ATOM 4127 C CA . LEU A 1 571 ? 40.972 2.829 17.240 1.00 75.44 571 LEU A CA 1
ATOM 4128 C C . LEU A 1 571 ? 42.006 3.476 16.300 1.00 75.44 571 LEU A C 1
ATOM 4130 O O . LEU A 1 571 ? 41.628 4.205 15.382 1.00 75.44 571 LEU A O 1
ATOM 4134 N N . GLN A 1 572 ? 43.296 3.166 16.468 1.00 77.88 572 GLN A N 1
ATOM 4135 C CA . GLN A 1 572 ? 44.368 3.653 15.584 1.00 77.88 572 GLN A CA 1
ATOM 4136 C C . GLN A 1 572 ? 44.195 3.169 14.134 1.00 77.88 572 GLN A C 1
ATOM 4138 O O . GLN A 1 572 ? 44.358 3.950 13.189 1.00 77.88 572 GLN A O 1
ATOM 4143 N N . ILE A 1 573 ? 43.810 1.902 13.943 1.00 78.38 573 ILE A N 1
ATOM 4144 C CA . ILE A 1 573 ? 43.527 1.332 12.616 1.00 78.38 573 ILE A CA 1
ATOM 4145 C C . ILE A 1 573 ? 42.312 2.015 11.978 1.00 78.38 573 ILE A C 1
ATOM 4147 O O . ILE A 1 573 ? 42.358 2.367 10.799 1.00 78.38 573 ILE A O 1
ATOM 4151 N N . ALA A 1 574 ? 41.241 2.252 12.740 1.00 76.06 574 ALA A N 1
ATOM 4152 C CA . ALA A 1 574 ? 40.037 2.905 12.229 1.00 76.06 574 ALA A CA 1
ATOM 4153 C C . ALA A 1 574 ? 40.309 4.334 11.732 1.00 76.06 574 ALA A C 1
ATOM 4155 O O . ALA A 1 574 ? 39.863 4.697 10.643 1.00 76.06 574 ALA A O 1
ATOM 4156 N N . ILE A 1 575 ? 41.087 5.121 12.483 1.00 80.06 575 ILE A N 1
ATOM 4157 C CA . ILE A 1 575 ? 41.493 6.474 12.074 1.00 80.06 575 ILE A CA 1
ATOM 4158 C C . ILE A 1 575 ? 42.352 6.411 10.807 1.00 80.06 575 ILE A C 1
ATOM 4160 O O . ILE A 1 575 ? 42.092 7.128 9.843 1.00 80.06 575 ILE A O 1
ATOM 4164 N N . THR A 1 576 ? 43.327 5.501 10.768 1.00 82.56 576 THR A N 1
ATOM 4165 C CA . THR A 1 576 ? 44.201 5.324 9.598 1.00 82.56 576 THR A CA 1
ATOM 4166 C C . THR A 1 576 ? 43.396 4.984 8.342 1.00 82.56 576 THR A C 1
ATOM 4168 O O . THR A 1 576 ? 43.632 5.558 7.278 1.00 82.56 576 THR A O 1
ATOM 4171 N N . ASN A 1 577 ? 42.406 4.098 8.455 1.00 80.50 577 ASN A N 1
ATOM 4172 C CA . ASN A 1 577 ? 41.547 3.717 7.336 1.00 80.50 577 ASN A CA 1
ATOM 4173 C C . ASN A 1 577 ? 40.611 4.853 6.896 1.00 80.50 577 ASN A C 1
ATOM 4175 O O . ASN A 1 577 ? 40.407 5.023 5.696 1.00 80.50 577 ASN A O 1
ATOM 4179 N N . ALA A 1 578 ? 40.095 5.664 7.825 1.00 79.81 578 ALA A N 1
ATOM 4180 C CA . ALA A 1 578 ? 39.280 6.837 7.498 1.00 79.81 578 ALA A CA 1
ATOM 4181 C C . ALA A 1 578 ? 40.076 7.890 6.707 1.00 79.81 578 ALA A C 1
ATOM 4183 O O . ALA A 1 578 ? 39.588 8.425 5.710 1.00 79.81 578 ALA A O 1
ATOM 4184 N N . VAL A 1 579 ? 41.335 8.132 7.089 1.00 82.19 579 VAL A N 1
ATOM 4185 C CA . VAL A 1 579 ? 42.231 9.031 6.344 1.00 82.19 579 VAL A CA 1
ATOM 4186 C C . VAL A 1 579 ? 42.542 8.462 4.955 1.00 82.19 579 VAL A C 1
ATOM 4188 O O . VAL A 1 579 ? 42.386 9.172 3.964 1.00 82.19 579 VAL A O 1
ATOM 4191 N N . LYS A 1 580 ? 42.908 7.174 4.847 1.00 77.38 580 LYS A N 1
ATOM 4192 C CA . LYS A 1 580 ? 43.162 6.511 3.547 1.00 77.38 580 LYS A CA 1
ATOM 4193 C C . LYS A 1 580 ? 41.948 6.524 2.614 1.00 77.38 580 LYS A C 1
ATOM 4195 O O . LYS A 1 580 ? 42.115 6.593 1.403 1.00 77.38 580 LYS A O 1
ATOM 4200 N N . GLY A 1 581 ? 40.741 6.444 3.169 1.00 73.31 581 GLY A N 1
ATOM 4201 C CA . GLY A 1 581 ? 39.489 6.439 2.411 1.00 73.31 581 GLY A CA 1
ATOM 4202 C C . GLY A 1 581 ? 39.063 7.804 1.861 1.00 73.31 581 GLY A C 1
ATOM 4203 O O . GLY A 1 581 ? 38.053 7.881 1.165 1.00 73.31 581 GLY A O 1
ATOM 4204 N N . THR A 1 582 ? 39.795 8.884 2.155 1.00 78.44 582 THR A N 1
ATOM 4205 C CA . THR A 1 582 ? 39.440 10.234 1.700 1.00 78.44 582 THR A CA 1
ATOM 4206 C C . THR A 1 582 ? 39.822 10.426 0.232 1.00 78.44 582 THR A C 1
ATOM 4208 O O . THR A 1 582 ? 40.995 10.368 -0.129 1.00 78.44 582 THR A O 1
ATOM 4211 N N . SER A 1 583 ? 38.839 10.716 -0.624 1.00 65.62 583 SER A N 1
ATOM 4212 C CA . SER A 1 583 ? 39.034 10.855 -2.077 1.00 65.62 583 SER A CA 1
ATOM 4213 C C . SER A 1 583 ? 40.046 11.939 -2.465 1.00 65.62 583 SER A C 1
ATOM 4215 O O . SER A 1 583 ? 40.800 11.751 -3.409 1.00 65.62 583 SER A O 1
ATOM 4217 N N . ALA A 1 584 ? 40.138 13.037 -1.710 1.00 67.19 584 ALA A N 1
ATOM 4218 C CA . ALA A 1 584 ? 41.128 14.095 -1.949 1.00 67.19 584 ALA A CA 1
ATOM 4219 C C . ALA A 1 584 ? 42.588 13.646 -1.728 1.00 67.19 584 ALA A C 1
ATOM 4221 O O . ALA A 1 584 ? 43.509 14.298 -2.211 1.00 67.19 584 ALA A O 1
ATOM 4222 N N . LEU A 1 585 ? 42.801 12.538 -1.010 1.00 71.50 585 LEU A N 1
ATOM 4223 C CA . LEU A 1 585 ? 44.115 11.939 -0.760 1.00 71.50 585 LEU A CA 1
ATOM 4224 C C . LEU A 1 585 ? 44.381 10.725 -1.665 1.00 71.50 585 LEU A C 1
ATOM 4226 O O . LEU A 1 585 ? 45.425 10.083 -1.541 1.00 71.50 585 LEU A O 1
ATOM 4230 N N . SER A 1 586 ? 43.462 10.388 -2.579 1.00 58.69 586 SER A N 1
ATOM 4231 C CA . SER A 1 586 ? 43.619 9.230 -3.459 1.00 58.69 586 SER A CA 1
ATOM 4232 C C . SER A 1 586 ? 44.855 9.392 -4.349 1.00 58.69 586 SER A C 1
ATOM 4234 O O . SER A 1 586 ? 44.975 10.382 -5.069 1.00 58.69 586 SER A O 1
ATOM 4236 N N . GLY A 1 587 ? 45.768 8.421 -4.303 1.00 61.84 587 GLY A N 1
ATOM 4237 C CA . GLY A 1 587 ? 47.039 8.468 -5.037 1.00 61.84 587 GLY A CA 1
ATOM 4238 C C . GLY A 1 587 ? 48.212 9.085 -4.264 1.00 61.84 587 GLY A C 1
ATOM 4239 O O . GLY A 1 587 ? 49.325 9.101 -4.789 1.00 61.84 587 GLY A O 1
ATOM 4240 N N . LEU A 1 588 ? 47.997 9.542 -3.025 1.00 70.12 588 LEU A N 1
ATOM 4241 C CA . LEU A 1 588 ? 49.059 9.890 -2.078 1.00 70.12 588 LEU A CA 1
ATOM 4242 C C . LEU A 1 588 ? 49.342 8.711 -1.134 1.00 70.12 588 LEU A C 1
ATOM 4244 O O . LEU A 1 588 ? 48.437 7.966 -0.755 1.00 70.12 588 LEU A O 1
ATOM 4248 N N . THR A 1 589 ? 50.599 8.547 -0.730 1.00 77.62 589 THR A N 1
ATOM 4249 C CA . THR A 1 589 ? 51.045 7.437 0.128 1.00 77.62 589 THR A CA 1
ATOM 4250 C C . THR A 1 589 ? 51.322 7.917 1.555 1.00 77.62 589 THR A C 1
ATOM 4252 O O . THR A 1 589 ? 52.057 8.885 1.748 1.00 77.62 589 THR A O 1
ATOM 4255 N N . ILE A 1 590 ? 50.784 7.223 2.569 1.00 77.31 590 ILE A N 1
ATOM 4256 C CA . ILE A 1 590 ? 51.106 7.496 3.986 1.00 77.31 590 ILE A CA 1
ATOM 4257 C C . ILE A 1 590 ? 52.607 7.291 4.230 1.00 77.31 590 ILE A C 1
ATOM 4259 O O . ILE A 1 590 ? 53.233 6.436 3.609 1.00 77.31 590 ILE A O 1
ATOM 4263 N N . ASP A 1 591 ? 53.183 8.117 5.096 1.00 75.88 591 ASP A N 1
ATOM 4264 C CA . ASP A 1 591 ? 54.599 8.217 5.461 1.00 75.88 591 ASP A CA 1
ATOM 4265 C C . ASP A 1 591 ? 55.520 8.781 4.372 1.00 75.88 591 ASP A C 1
ATOM 4267 O O . ASP A 1 591 ? 56.511 9.431 4.712 1.00 75.88 591 ASP A O 1
ATOM 4271 N N . THR A 1 592 ? 55.174 8.610 3.091 1.00 74.69 592 THR A N 1
ATOM 4272 C CA . THR A 1 592 ? 55.951 9.133 1.951 1.00 74.69 592 THR A CA 1
ATOM 4273 C C . THR A 1 592 ? 55.463 10.511 1.507 1.00 74.69 592 THR A C 1
ATOM 4275 O O . THR A 1 592 ? 56.265 11.428 1.360 1.00 74.69 592 THR A O 1
ATOM 4278 N N . ASP A 1 593 ? 54.154 10.676 1.315 1.00 74.50 593 ASP A N 1
ATOM 4279 C CA . ASP A 1 593 ? 53.543 11.922 0.842 1.00 74.50 593 ASP A CA 1
ATOM 4280 C C . ASP A 1 593 ? 52.897 12.732 1.975 1.00 74.50 593 ASP A C 1
ATOM 4282 O O . ASP A 1 593 ? 52.901 13.964 1.931 1.00 74.50 593 ASP A O 1
ATOM 4286 N N . TYR A 1 594 ? 52.391 12.063 3.018 1.00 85.38 594 TYR A N 1
ATOM 4287 C CA . TYR A 1 594 ? 51.803 12.693 4.206 1.00 85.38 594 TYR A CA 1
ATOM 4288 C C . TYR A 1 594 ? 51.855 11.776 5.442 1.00 85.38 594 TYR A C 1
ATOM 4290 O O . TYR A 1 594 ? 51.972 10.562 5.307 1.00 85.38 594 TYR A O 1
ATOM 4298 N N . THR A 1 595 ? 51.719 12.320 6.653 1.00 87.12 595 THR A N 1
ATOM 4299 C CA . THR A 1 595 ? 51.613 11.555 7.915 1.00 87.12 595 THR A CA 1
ATOM 4300 C C . THR A 1 595 ? 50.429 11.961 8.766 1.00 87.12 595 THR A C 1
ATOM 4302 O O . THR A 1 595 ? 49.977 13.096 8.684 1.00 87.12 595 THR A O 1
ATOM 4305 N N . ILE A 1 596 ? 49.964 11.046 9.618 1.00 88.00 596 ILE A N 1
ATOM 4306 C CA . ILE A 1 596 ? 48.931 11.317 10.622 1.00 88.00 596 ILE A CA 1
ATOM 4307 C C . ILE A 1 596 ? 49.627 11.594 11.963 1.00 88.00 596 ILE A C 1
ATOM 4309 O O . ILE A 1 596 ? 50.224 10.690 12.548 1.00 88.00 596 ILE A O 1
ATOM 4313 N N . GLU A 1 597 ? 49.582 12.834 12.444 1.00 85.12 597 GLU A N 1
ATOM 4314 C CA . GLU A 1 597 ? 50.161 13.232 13.733 1.00 85.12 597 GLU A CA 1
ATOM 4315 C C . GLU A 1 597 ? 49.128 13.092 14.866 1.00 85.12 597 GLU A C 1
ATOM 4317 O O . GLU A 1 597 ? 47.938 13.337 14.684 1.00 85.12 597 GLU A O 1
ATOM 4322 N N . GLY A 1 598 ? 49.587 12.675 16.052 1.00 80.00 598 GLY A N 1
ATOM 4323 C CA . GLY A 1 598 ? 48.767 12.526 17.263 1.00 80.00 598 GLY A CA 1
ATOM 4324 C C . GLY A 1 598 ? 48.391 11.084 17.622 1.00 80.00 598 GLY A C 1
ATOM 4325 O O . GLY A 1 598 ? 48.157 10.806 18.792 1.00 80.00 598 GLY A O 1
ATOM 4326 N N . LEU A 1 599 ? 48.391 10.130 16.678 1.00 78.94 599 LEU A N 1
ATOM 4327 C CA . LEU A 1 599 ? 47.963 8.736 16.935 1.00 78.94 599 LEU A CA 1
ATOM 4328 C C . LEU A 1 599 ? 48.701 8.043 18.099 1.00 78.94 599 LEU A C 1
ATOM 4330 O O . LEU A 1 599 ? 48.154 7.139 18.732 1.00 78.94 599 LEU A O 1
ATOM 4334 N N . ASN A 1 600 ? 49.924 8.478 18.398 1.00 76.06 600 ASN A N 1
ATOM 4335 C CA . ASN A 1 600 ? 50.754 7.997 19.502 1.00 76.06 600 ASN A CA 1
ATOM 4336 C C . ASN A 1 600 ? 50.240 8.379 20.903 1.00 76.06 600 ASN A C 1
ATOM 4338 O O . ASN A 1 600 ? 50.684 7.788 21.883 1.00 76.06 600 ASN A O 1
ATOM 4342 N N . GLN A 1 601 ? 49.321 9.340 21.022 1.00 73.88 601 GLN A N 1
ATOM 4343 C CA . GLN A 1 601 ? 48.706 9.715 22.303 1.00 73.88 601 GLN A CA 1
ATOM 4344 C C . GLN A 1 601 ? 47.593 8.740 22.727 1.00 73.88 601 GLN A C 1
ATOM 4346 O O . GLN A 1 601 ? 47.157 8.759 23.879 1.00 73.88 601 GLN A O 1
ATOM 4351 N N . ILE A 1 602 ? 47.148 7.862 21.820 1.00 74.56 602 ILE A N 1
ATOM 4352 C CA . ILE A 1 602 ? 46.214 6.775 22.119 1.00 74.56 602 ILE A CA 1
ATOM 4353 C C . ILE A 1 602 ? 47.020 5.629 22.749 1.00 74.56 602 ILE A C 1
ATOM 4355 O O . ILE A 1 602 ? 47.662 4.850 22.046 1.00 74.56 602 ILE A O 1
ATOM 4359 N N . VAL A 1 603 ? 47.016 5.549 24.082 1.00 71.88 603 VAL A N 1
ATOM 4360 C CA . VAL A 1 603 ? 47.791 4.564 24.859 1.00 71.88 603 VAL A CA 1
ATOM 4361 C C . VAL A 1 603 ? 46.906 3.723 25.779 1.00 71.88 603 VAL A C 1
ATOM 4363 O O . VAL A 1 603 ? 45.837 4.153 26.219 1.00 71.88 603 VAL A O 1
ATOM 4366 N N . VAL A 1 604 ? 47.366 2.505 26.077 1.00 66.44 604 VAL A N 1
ATOM 4367 C CA . VAL A 1 604 ? 46.671 1.549 26.952 1.00 66.44 604 VAL A CA 1
ATOM 4368 C C . VAL A 1 604 ? 46.520 2.130 28.362 1.00 66.44 604 VAL A C 1
ATOM 4370 O O . VAL A 1 604 ? 47.469 2.674 28.919 1.00 66.44 604 VAL A O 1
ATOM 4373 N N . GLY A 1 605 ? 45.326 1.996 28.946 1.00 62.78 605 GLY A N 1
ATOM 4374 C CA . GLY A 1 605 ? 45.019 2.476 30.302 1.00 62.78 605 GLY A CA 1
ATOM 4375 C C . GLY A 1 605 ? 44.207 3.772 30.365 1.00 62.78 605 GLY A C 1
ATOM 4376 O O . GLY A 1 605 ? 43.779 4.148 31.453 1.00 62.78 605 GLY A O 1
ATOM 4377 N N . LYS A 1 606 ? 43.946 4.426 29.226 1.00 67.50 606 LYS A N 1
ATOM 4378 C CA . LYS A 1 606 ? 43.099 5.625 29.147 1.00 67.50 606 LYS A CA 1
ATOM 4379 C C . LYS A 1 606 ? 41.609 5.290 29.240 1.00 67.50 606 LYS A C 1
ATOM 4381 O O . LYS A 1 606 ? 41.136 4.320 28.647 1.00 67.50 606 LYS A O 1
ATOM 4386 N N . THR A 1 607 ? 40.865 6.103 29.984 1.00 67.06 607 THR A N 1
ATOM 4387 C CA . THR A 1 607 ? 39.404 5.985 30.112 1.00 67.06 607 THR A CA 1
ATOM 4388 C C . THR A 1 607 ? 38.692 6.456 28.835 1.00 67.06 607 THR A C 1
ATOM 4390 O O . THR A 1 607 ? 39.243 7.270 28.090 1.00 67.06 607 THR A O 1
ATOM 4393 N N . PRO A 1 608 ? 37.439 6.027 28.575 1.00 67.81 608 PRO A N 1
ATOM 4394 C CA . PRO A 1 608 ? 36.661 6.517 27.433 1.00 67.81 608 PRO A CA 1
ATOM 4395 C C . PRO A 1 608 ? 36.531 8.047 27.386 1.00 67.81 608 PRO A C 1
ATOM 4397 O O . PRO A 1 608 ? 36.540 8.628 26.305 1.00 67.81 608 PRO A O 1
ATOM 4400 N N . VAL A 1 609 ? 36.476 8.708 28.550 1.00 67.75 609 VAL A N 1
ATOM 4401 C CA . VAL A 1 609 ? 36.430 10.175 28.659 1.00 67.75 609 VAL A CA 1
ATOM 4402 C C . VAL A 1 609 ? 37.737 10.801 28.168 1.00 67.75 609 VAL A C 1
ATOM 4404 O O . VAL A 1 609 ? 37.704 11.733 27.368 1.00 67.75 609 VAL A O 1
ATOM 4407 N N . GLU A 1 610 ? 38.888 10.255 28.559 1.00 68.00 610 GLU A N 1
ATOM 4408 C CA . GLU A 1 610 ? 40.186 10.732 28.071 1.00 68.00 610 GLU A CA 1
ATOM 4409 C C . GLU A 1 610 ? 40.359 10.475 26.565 1.00 68.00 610 GLU A C 1
ATOM 4411 O O . GLU A 1 610 ? 40.822 11.358 25.844 1.00 68.00 610 GLU A O 1
ATOM 4416 N N . LEU A 1 611 ? 39.915 9.319 26.060 1.00 70.44 611 LEU A N 1
ATOM 4417 C CA . LEU A 1 611 ? 39.956 8.999 24.627 1.00 70.44 611 LEU A CA 1
ATOM 4418 C C . LEU A 1 611 ? 39.014 9.883 23.796 1.00 70.44 611 LEU A C 1
ATOM 4420 O O . LEU A 1 611 ? 39.344 10.234 22.667 1.00 70.44 611 LEU A O 1
ATOM 4424 N N . SER A 1 612 ? 37.879 10.304 24.362 1.00 69.69 612 SER A N 1
ATOM 4425 C CA . SER A 1 612 ? 36.934 11.229 23.718 1.00 69.69 612 SER A CA 1
ATOM 4426 C C . SER A 1 612 ? 37.442 12.676 23.617 1.00 69.69 612 SER A C 1
ATOM 4428 O O . SER A 1 612 ? 36.796 13.525 23.005 1.00 69.69 612 SER A O 1
ATOM 4430 N N . SER A 1 613 ? 38.588 12.983 24.235 1.00 68.88 613 SER A N 1
ATOM 4431 C CA . SER A 1 613 ? 39.212 14.313 24.238 1.00 68.88 613 SER A CA 1
ATOM 4432 C C . SER A 1 613 ? 40.424 14.437 23.305 1.00 68.88 613 SER A C 1
ATOM 4434 O O . SER A 1 613 ? 40.965 15.528 23.157 1.00 68.88 613 SER A O 1
ATOM 4436 N N . PHE A 1 614 ? 40.826 13.339 22.661 1.00 77.94 614 PHE A N 1
ATOM 4437 C CA . PHE A 1 614 ? 42.001 13.260 21.795 1.00 77.94 614 PHE A CA 1
ATOM 4438 C C . PHE A 1 614 ? 41.772 13.883 20.402 1.00 77.94 614 PHE A C 1
ATOM 4440 O O . PHE A 1 614 ? 40.690 13.754 19.819 1.00 77.94 614 PHE A O 1
ATOM 4447 N N . GLU A 1 615 ? 42.825 14.503 19.853 1.00 82.56 615 GLU A N 1
ATOM 4448 C CA . GLU A 1 615 ? 42.842 15.131 18.528 1.00 82.56 615 GLU A CA 1
ATOM 4449 C C . GLU A 1 615 ? 44.015 14.645 17.658 1.00 82.56 615 GLU A C 1
ATOM 4451 O O . GLU A 1 615 ? 45.136 14.499 18.148 1.00 82.56 615 GLU A O 1
ATOM 4456 N N . PHE A 1 616 ? 43.785 14.471 16.353 1.00 87.00 616 PHE A N 1
ATOM 4457 C CA . PHE A 1 616 ? 44.829 14.158 15.364 1.00 87.00 616 PHE A CA 1
ATOM 4458 C C . PHE A 1 616 ? 44.781 15.102 14.151 1.00 87.00 616 PHE A C 1
ATOM 4460 O O . PHE A 1 616 ? 43.745 15.707 13.875 1.00 87.00 616 PHE A O 1
ATOM 4467 N N . SER A 1 617 ? 45.877 15.210 13.399 1.00 87.56 617 SER A N 1
ATOM 4468 C CA . SER A 1 617 ? 45.955 15.963 12.133 1.00 87.56 617 SER A CA 1
ATOM 4469 C C . SER A 1 617 ? 46.687 15.163 11.049 1.00 87.56 617 SER A C 1
ATOM 4471 O O . SER A 1 617 ? 47.335 14.154 11.331 1.00 87.56 617 SER A O 1
ATOM 4473 N N . VAL A 1 618 ? 46.563 15.585 9.789 1.00 88.00 618 VAL A N 1
ATOM 4474 C CA . VAL A 1 618 ? 47.281 15.027 8.638 1.00 88.00 618 VAL A CA 1
ATOM 4475 C C . VAL A 1 618 ? 48.200 16.092 8.056 1.00 88.00 618 VAL A C 1
ATOM 4477 O O . VAL A 1 618 ? 47.752 17.177 7.689 1.00 88.00 618 VAL A O 1
ATOM 4480 N N . LYS A 1 619 ? 49.486 15.773 7.941 1.00 85.50 619 LYS A N 1
ATOM 4481 C CA . LYS A 1 619 ? 50.547 16.718 7.593 1.00 85.50 619 LYS A CA 1
ATOM 4482 C C . LYS A 1 619 ? 51.319 16.274 6.367 1.00 85.50 619 LYS A C 1
ATOM 4484 O O . LYS A 1 619 ? 51.684 15.103 6.259 1.00 85.50 619 LYS A O 1
ATOM 4489 N N . ALA A 1 620 ? 51.593 17.203 5.459 1.00 81.88 620 ALA A N 1
ATOM 4490 C CA . ALA A 1 620 ? 52.336 16.913 4.241 1.00 81.88 620 ALA A CA 1
ATOM 4491 C C . ALA A 1 620 ? 53.801 16.544 4.533 1.00 81.88 620 ALA A C 1
ATOM 4493 O O . ALA A 1 620 ? 54.437 17.120 5.417 1.00 81.88 620 ALA A O 1
ATOM 4494 N N . LYS A 1 621 ? 54.341 15.605 3.750 1.00 75.56 621 LYS A N 1
ATOM 4495 C CA . LYS A 1 621 ? 55.754 15.190 3.778 1.00 75.56 621 LYS A CA 1
ATOM 4496 C C . LYS A 1 621 ? 56.458 15.238 2.422 1.00 75.56 621 LYS A C 1
ATOM 4498 O O . LYS A 1 621 ? 57.686 15.219 2.398 1.00 75.56 621 LYS A O 1
ATOM 4503 N N . SER A 1 622 ? 55.727 15.322 1.311 1.00 69.25 622 SER A N 1
ATOM 4504 C CA . SER A 1 622 ? 56.312 15.431 -0.030 1.00 69.25 622 SER A CA 1
ATOM 4505 C C . SER A 1 622 ? 55.776 16.634 -0.788 1.00 69.25 622 SER A C 1
ATOM 4507 O O . SER A 1 622 ? 54.740 17.190 -0.453 1.00 69.25 622 SER A O 1
ATOM 4509 N N . VAL A 1 623 ? 56.449 16.983 -1.884 1.00 61.09 623 VAL A N 1
ATOM 4510 C CA . VAL A 1 623 ? 56.027 18.048 -2.808 1.00 61.09 623 VAL A CA 1
ATOM 4511 C C . VAL A 1 623 ? 54.687 17.776 -3.504 1.00 61.09 623 VAL A C 1
ATOM 4513 O O . VAL A 1 623 ? 54.164 18.664 -4.170 1.00 61.09 623 VAL A O 1
ATOM 4516 N N . LYS A 1 624 ? 54.122 16.566 -3.370 1.00 64.81 624 LYS A N 1
ATOM 4517 C CA . LYS A 1 624 ? 52.793 16.227 -3.898 1.00 64.81 624 LYS A CA 1
ATOM 4518 C C . LYS A 1 624 ? 51.655 16.737 -3.004 1.00 64.81 624 LYS A C 1
ATOM 4520 O O . LYS A 1 624 ? 50.518 16.785 -3.469 1.00 64.81 624 LYS A O 1
ATOM 4525 N N . ALA A 1 625 ? 51.942 17.141 -1.764 1.00 66.88 625 ALA A N 1
ATOM 4526 C CA . ALA A 1 625 ? 50.982 17.705 -0.818 1.00 66.88 625 ALA A CA 1
ATOM 4527 C C . ALA A 1 625 ? 51.571 18.929 -0.092 1.00 66.88 625 ALA A C 1
ATOM 4529 O O . ALA A 1 625 ? 52.776 19.033 0.108 1.00 66.88 625 ALA A O 1
ATOM 4530 N N . THR A 1 626 ? 50.738 19.875 0.327 1.00 72.44 626 THR A N 1
ATOM 4531 C CA . THR A 1 626 ? 51.166 21.079 1.054 1.00 72.44 626 THR A CA 1
ATOM 4532 C C . THR A 1 626 ? 50.215 21.389 2.195 1.00 72.44 626 THR A C 1
ATOM 4534 O O . THR A 1 626 ? 49.009 21.208 2.062 1.00 72.44 626 THR A O 1
ATOM 4537 N N . GLY A 1 627 ? 50.752 21.912 3.295 1.00 76.19 627 GLY A N 1
ATOM 4538 C CA . GLY A 1 627 ? 49.967 22.300 4.464 1.00 76.19 627 GLY A CA 1
ATOM 4539 C C . GLY A 1 627 ? 49.685 21.149 5.432 1.00 76.19 627 GLY A C 1
ATOM 4540 O O . GLY A 1 627 ? 50.243 20.055 5.327 1.00 76.19 627 GLY A O 1
ATOM 4541 N N . GLU A 1 628 ? 48.824 21.430 6.401 1.00 81.69 628 GLU A N 1
ATOM 4542 C CA . GLU A 1 628 ? 48.380 20.501 7.438 1.00 81.69 628 GLU A CA 1
ATOM 4543 C C . GLU A 1 628 ? 46.866 20.659 7.606 1.00 81.69 628 GLU A C 1
ATOM 4545 O O . GLU A 1 628 ? 46.341 21.772 7.515 1.00 81.69 628 GLU A O 1
ATOM 4550 N N . THR A 1 629 ? 46.148 19.557 7.806 1.00 82.38 629 THR A N 1
ATOM 4551 C CA . THR A 1 629 ? 44.705 19.618 8.056 1.00 82.38 629 THR A CA 1
ATOM 4552 C C . THR A 1 629 ? 44.416 20.274 9.410 1.00 82.38 629 THR A C 1
ATOM 4554 O O . THR A 1 629 ? 45.230 20.171 10.333 1.00 82.38 629 THR A O 1
ATOM 4557 N N . PRO A 1 630 ? 43.215 20.843 9.608 1.00 81.50 630 PRO A N 1
ATOM 4558 C CA . PRO A 1 630 ? 42.716 21.142 10.947 1.00 81.50 630 PRO A CA 1
ATOM 4559 C C . PRO A 1 630 ? 42.763 19.907 11.861 1.00 81.50 630 PRO A C 1
ATOM 4561 O O . PRO A 1 630 ? 42.740 18.767 11.388 1.00 81.50 630 PRO A O 1
ATOM 4564 N N . LYS A 1 631 ? 42.816 20.132 13.177 1.00 83.06 631 LYS A N 1
ATOM 4565 C CA . LYS A 1 631 ? 42.769 19.048 14.162 1.00 83.06 631 LYS A CA 1
ATOM 4566 C C . LYS A 1 631 ? 41.379 18.410 14.195 1.00 83.06 631 LYS A C 1
ATOM 4568 O O . LYS A 1 631 ? 40.370 19.109 14.274 1.00 83.06 631 LYS A O 1
ATOM 4573 N N . PHE A 1 632 ? 41.333 17.083 14.162 1.00 80.50 632 PHE A N 1
ATOM 4574 C CA . PHE A 1 632 ? 40.114 16.284 14.214 1.00 80.50 632 PHE A CA 1
ATOM 4575 C C . PHE A 1 632 ? 39.975 15.618 15.575 1.00 80.50 632 PHE A C 1
ATOM 4577 O O . PHE A 1 632 ? 40.877 14.905 16.011 1.00 80.50 632 PHE A O 1
ATOM 4584 N N . LYS A 1 633 ? 38.819 15.804 16.215 1.00 74.38 633 LYS A N 1
ATOM 4585 C CA . LYS A 1 633 ? 38.488 15.186 17.499 1.00 74.38 633 LYS A CA 1
ATOM 4586 C C . LYS A 1 633 ? 37.759 13.859 17.303 1.00 74.38 633 LYS A C 1
ATOM 4588 O O . LYS A 1 633 ? 36.852 13.758 16.475 1.00 74.38 633 LYS A O 1
ATOM 4593 N N . VAL A 1 634 ? 38.127 12.851 18.088 1.00 70.44 634 VAL A N 1
ATOM 4594 C CA . VAL A 1 634 ? 37.485 11.530 18.053 1.00 70.44 634 VAL A CA 1
ATOM 4595 C C . VAL A 1 634 ? 36.408 11.445 19.135 1.00 70.44 634 VAL A C 1
ATOM 4597 O O . VAL A 1 634 ? 36.693 11.617 20.315 1.00 70.44 634 VAL A O 1
ATOM 4600 N N . ASN A 1 635 ? 35.168 11.138 18.748 1.00 68.25 635 ASN A N 1
ATOM 4601 C CA . ASN A 1 635 ? 34.076 10.931 19.701 1.00 68.25 635 ASN A CA 1
ATOM 4602 C C . ASN A 1 635 ? 34.000 9.455 20.111 1.00 68.25 635 ASN A C 1
ATOM 4604 O O . ASN A 1 635 ? 33.584 8.601 19.324 1.00 68.25 635 ASN A O 1
ATOM 4608 N N . VAL A 1 636 ? 34.380 9.175 21.358 1.00 68.81 636 VAL A N 1
ATOM 4609 C CA . VAL A 1 636 ? 34.311 7.843 21.975 1.00 68.81 636 VAL A CA 1
ATOM 4610 C C . VAL A 1 636 ? 33.200 7.844 23.018 1.00 68.81 636 VAL A C 1
ATOM 4612 O O . VAL A 1 636 ? 33.155 8.723 23.877 1.00 68.81 636 VAL A O 1
ATOM 4615 N N . THR A 1 637 ? 32.290 6.874 22.944 1.00 62.56 637 THR A N 1
ATOM 4616 C CA . THR A 1 637 ? 31.153 6.764 23.873 1.00 62.56 637 THR A CA 1
ATOM 4617 C C . THR A 1 637 ? 31.234 5.465 24.670 1.00 62.56 637 THR A C 1
ATOM 4619 O O . THR A 1 637 ? 31.554 4.406 24.123 1.00 62.56 637 THR A O 1
ATOM 4622 N N . LYS A 1 638 ? 30.975 5.556 25.982 1.00 62.28 638 LYS A N 1
ATOM 4623 C CA . LYS A 1 638 ? 30.846 4.392 26.870 1.00 62.28 638 LYS A CA 1
ATOM 4624 C C . LYS A 1 638 ? 29.480 3.750 26.618 1.00 62.28 638 LYS A C 1
ATOM 4626 O O . LYS A 1 638 ? 28.485 4.475 26.592 1.00 62.28 638 LYS A O 1
ATOM 4631 N N . LYS A 1 639 ? 29.444 2.431 26.420 1.00 56.47 639 LYS A N 1
ATOM 4632 C CA . LYS A 1 639 ? 28.193 1.665 26.344 1.00 56.47 639 LYS A CA 1
ATOM 4633 C C . LYS A 1 639 ? 27.817 1.082 27.695 1.00 56.47 639 LYS A C 1
ATOM 4635 O O . LYS A 1 639 ? 28.739 0.586 28.385 1.00 56.47 639 LYS A O 1
#

pLDDT: mean 76.47, std 14.52, range [24.3, 96.0]

InterPro domains:
  IPR007880 Spiralin, C-terminal domain [PF05215] (149-230)
  IPR007880 Spiralin, C-terminal domain [PF05215] (248-330)
  IPR007880 Spiralin, C-terminal domain [PF05215] (347-428)
  IPR007880 Spiralin, C-terminal domain [PF05215] (446-527)
  IPR007880 Spiralin, C-terminal domain [PF05215] (545-627)
  IPR054816 Mollicutes-type lipoprotein signal peptide region [NF038029] (1-24)
  IPR054816 Mollicutes-type lipoprotein signal peptide region [NF045726] (2-27)